Protein AF-A0A151IHL6-F1 (afdb_monomer_lite)

Radius of gyration: 42.58 Å; chains: 1; bounding box: 91×70×118 Å

pLDDT: mean 73.06, std 19.31, range [25.23, 97.69]

Structure (mmCIF, N/CA/C/O backbone):
data_AF-A0A151IHL6-F1
#
_entry.id   AF-A0A151IHL6-F1
#
loop_
_atom_site.group_PDB
_atom_site.id
_atom_site.type_symbol
_atom_site.label_atom_id
_atom_site.label_alt_id
_atom_site.label_comp_id
_atom_site.label_asym_id
_atom_site.label_entity_id
_atom_site.label_seq_id
_atom_site.pdbx_PDB_ins_code
_atom_site.Cartn_x
_atom_site.Cartn_y
_atom_site.Cartn_z
_atom_site.occupancy
_atom_site.B_iso_or_equiv
_atom_site.auth_seq_id
_atom_site.auth_comp_id
_atom_site.auth_asym_id
_atom_site.auth_atom_id
_atom_site.pdbx_PDB_model_num
ATOM 1 N N . MET A 1 1 ? 17.128 -21.036 -52.844 1.00 60.09 1 MET A N 1
ATOM 2 C CA . MET A 1 1 ? 17.662 -21.883 -51.748 1.00 60.09 1 MET A CA 1
ATOM 3 C C . MET A 1 1 ? 19.110 -21.522 -51.401 1.00 60.09 1 MET A C 1
ATOM 5 O O . MET A 1 1 ? 19.456 -21.526 -50.229 1.00 60.09 1 MET A O 1
ATOM 9 N N . GLU A 1 2 ? 19.923 -21.117 -52.384 1.00 76.62 2 GLU A N 1
ATOM 10 C CA . GLU A 1 2 ? 21.371 -20.882 -52.233 1.00 76.62 2 GLU A CA 1
ATOM 11 C C . GLU A 1 2 ? 21.785 -19.779 -51.252 1.00 76.62 2 GLU A C 1
ATOM 13 O O . GLU A 1 2 ? 22.758 -19.952 -50.525 1.00 76.62 2 GLU A O 1
ATOM 18 N N . MET A 1 3 ? 21.031 -18.678 -51.168 1.00 82.44 3 MET A N 1
ATOM 19 C CA . MET A 1 3 ? 21.337 -17.576 -50.242 1.00 82.44 3 MET A CA 1
ATOM 20 C C . MET A 1 3 ? 21.191 -17.964 -48.767 1.00 82.44 3 MET A C 1
ATOM 22 O O . MET A 1 3 ? 21.642 -17.219 -47.916 1.00 82.44 3 MET A O 1
ATOM 26 N N . LYS A 1 4 ? 20.550 -19.096 -48.439 1.00 82.75 4 LYS A N 1
ATOM 27 C CA . LYS A 1 4 ? 20.407 -19.585 -47.054 1.00 82.75 4 LYS A CA 1
ATOM 28 C C . LYS A 1 4 ? 21.454 -20.643 -46.684 1.00 82.75 4 LYS A C 1
ATOM 30 O O . LYS A 1 4 ? 21.459 -21.113 -45.549 1.00 82.75 4 LYS A O 1
ATOM 35 N N . LEU A 1 5 ? 22.317 -21.038 -47.623 1.00 82.94 5 LEU A N 1
ATOM 36 C CA . LEU A 1 5 ? 23.328 -22.067 -47.400 1.00 82.94 5 LEU A CA 1
ATOM 37 C C . LEU A 1 5 ? 24.620 -21.427 -46.891 1.00 82.94 5 LEU A C 1
ATOM 39 O O . LEU A 1 5 ? 25.242 -20.624 -47.585 1.00 82.94 5 LEU A O 1
ATOM 43 N N . ALA A 1 6 ? 25.024 -21.800 -45.676 1.00 83.56 6 ALA A N 1
ATOM 44 C CA . ALA A 1 6 ? 26.315 -21.407 -45.127 1.00 83.56 6 ALA A CA 1
ATOM 45 C C . ALA A 1 6 ? 27.448 -22.102 -45.893 1.00 83.56 6 ALA A C 1
ATOM 47 O O . ALA A 1 6 ? 27.374 -23.302 -46.171 1.00 83.56 6 ALA A O 1
ATOM 48 N N . SER A 1 7 ? 28.514 -21.364 -46.189 1.00 82.56 7 SER A N 1
ATOM 49 C CA . SER A 1 7 ? 29.700 -21.945 -46.814 1.00 82.56 7 SER A CA 1
ATOM 50 C C . SER A 1 7 ? 30.432 -22.917 -45.891 1.00 82.56 7 SER A C 1
ATOM 52 O O . SER A 1 7 ? 30.507 -22.723 -44.670 1.00 82.56 7 SER A O 1
ATOM 54 N N . LYS A 1 8 ? 31.038 -23.946 -46.492 1.00 82.94 8 LYS A N 1
ATOM 55 C CA . LYS A 1 8 ? 31.999 -24.825 -45.812 1.00 82.94 8 LYS A CA 1
ATOM 56 C C . LYS A 1 8 ? 33.380 -24.161 -45.661 1.00 82.94 8 LYS A C 1
ATOM 58 O O . LYS A 1 8 ? 34.105 -24.558 -44.749 1.00 82.94 8 LYS A O 1
ATOM 63 N N . ASN A 1 9 ? 33.681 -23.134 -46.469 1.00 85.75 9 ASN A N 1
ATOM 64 C CA . ASN A 1 9 ? 34.968 -22.431 -46.545 1.00 85.75 9 ASN A CA 1
ATOM 65 C C . ASN A 1 9 ? 34.790 -20.914 -46.280 1.00 85.75 9 ASN A C 1
ATOM 67 O O . ASN A 1 9 ? 34.646 -20.141 -47.223 1.00 85.75 9 ASN A O 1
ATOM 71 N N . PRO A 1 10 ? 34.746 -20.461 -45.012 1.00 86.25 10 PRO A N 1
ATOM 72 C CA . PRO A 1 10 ? 34.656 -19.035 -44.675 1.00 86.25 10 PRO A CA 1
ATOM 73 C C . PRO A 1 10 ? 35.998 -18.292 -44.888 1.00 86.25 10 PRO A C 1
ATOM 75 O O . PRO A 1 10 ? 37.048 -18.918 -44.736 1.00 86.25 10 PRO A O 1
ATOM 78 N N . PRO A 1 11 ? 35.997 -16.962 -45.124 1.00 87.62 11 PRO A N 1
ATOM 79 C CA . PRO A 1 11 ? 34.830 -16.095 -45.275 1.00 87.62 11 PRO A CA 1
ATOM 80 C C . PRO A 1 11 ? 34.269 -16.124 -46.706 1.00 87.62 11 PRO A C 1
ATOM 82 O O . PRO A 1 11 ? 34.998 -15.922 -47.670 1.00 87.62 11 PRO A O 1
ATOM 85 N N . GLU A 1 12 ? 32.955 -16.304 -46.849 1.00 89.56 12 GLU A N 1
ATOM 86 C CA . GLU A 1 12 ? 32.278 -16.229 -48.155 1.00 89.56 12 GLU A CA 1
ATOM 87 C C . GLU A 1 12 ? 31.124 -15.228 -48.100 1.00 89.56 12 GLU A C 1
ATOM 89 O O . GLU A 1 12 ? 30.359 -15.205 -47.133 1.00 89.56 12 GLU A O 1
ATOM 94 N N . THR A 1 13 ? 30.978 -14.414 -49.147 1.00 90.75 13 THR A N 1
ATOM 95 C CA . THR A 1 13 ? 29.897 -13.433 -49.267 1.00 90.75 13 THR A CA 1
ATOM 96 C C . THR A 1 13 ? 29.181 -13.585 -50.602 1.00 90.75 13 THR A C 1
ATOM 98 O O . THR A 1 13 ? 29.817 -13.592 -51.650 1.00 90.75 13 THR A O 1
ATOM 101 N N . LYS A 1 14 ? 27.850 -13.653 -50.564 1.00 91.06 14 LYS A N 1
ATOM 102 C CA . LYS A 1 14 ? 26.967 -13.674 -51.732 1.00 91.06 14 LYS A CA 1
ATOM 103 C C . LYS A 1 14 ? 26.026 -12.481 -51.682 1.00 91.06 14 LYS A C 1
ATOM 105 O O . LYS A 1 14 ? 25.523 -12.129 -50.612 1.00 91.06 14 LYS A O 1
ATOM 110 N N . PHE A 1 15 ? 25.760 -11.899 -52.843 1.00 91.12 15 PHE A N 1
ATOM 111 C CA . PHE A 1 15 ? 24.832 -10.787 -52.998 1.00 91.12 15 PHE A CA 1
ATOM 112 C C . PHE A 1 15 ? 23.729 -11.173 -53.978 1.00 91.12 15 PHE A C 1
ATOM 114 O O . PHE A 1 15 ? 23.997 -11.745 -55.032 1.00 91.12 15 PHE A O 1
ATOM 121 N N . CYS A 1 16 ? 22.495 -10.823 -53.642 1.00 90.50 16 CYS A N 1
ATOM 122 C CA . CYS A 1 16 ? 21.342 -10.925 -54.521 1.00 90.50 16 CYS A CA 1
ATOM 123 C C . CYS A 1 16 ? 20.681 -9.550 -54.576 1.00 90.50 16 CYS A C 1
ATOM 125 O O . CYS A 1 16 ? 20.311 -9.005 -53.538 1.00 90.50 16 CYS A O 1
ATOM 127 N N . HIS A 1 17 ? 20.539 -8.983 -55.770 1.00 88.12 17 HIS A N 1
ATOM 128 C CA . HIS A 1 17 ? 19.983 -7.645 -55.945 1.00 88.12 17 HIS A CA 1
ATOM 129 C C . HIS A 1 17 ? 18.649 -7.712 -56.678 1.00 88.12 17 HIS A C 1
ATOM 131 O O . HIS A 1 17 ? 18.480 -8.473 -57.628 1.00 88.12 17 HIS A O 1
ATOM 137 N N . THR A 1 18 ? 17.725 -6.878 -56.230 1.00 87.25 18 THR A N 1
ATOM 138 C CA . THR A 1 18 ? 16.523 -6.471 -56.959 1.00 87.25 18 THR A CA 1
ATOM 139 C C . THR A 1 18 ? 16.631 -4.971 -57.255 1.00 87.25 18 THR A C 1
ATOM 141 O O . THR A 1 18 ? 17.638 -4.360 -56.896 1.00 87.25 18 THR A O 1
ATOM 144 N N . LYS A 1 19 ? 15.622 -4.367 -57.900 1.00 84.25 19 LYS A N 1
ATOM 145 C CA . LYS A 1 19 ? 15.620 -2.919 -58.179 1.00 84.25 19 LYS A CA 1
ATOM 146 C C . LYS A 1 19 ? 15.728 -2.074 -56.901 1.00 84.25 19 LYS A C 1
ATOM 148 O O . LYS A 1 19 ? 16.471 -1.103 -56.898 1.00 84.25 19 LYS A O 1
ATOM 153 N N . ASP A 1 20 ? 15.074 -2.507 -55.821 1.00 90.00 20 ASP A N 1
ATOM 154 C CA . ASP A 1 20 ? 14.906 -1.694 -54.604 1.00 90.00 20 ASP A CA 1
ATOM 155 C C . ASP A 1 20 ? 15.578 -2.293 -53.358 1.00 90.00 20 ASP A C 1
ATOM 157 O O . ASP A 1 20 ? 15.714 -1.632 -52.330 1.00 90.00 20 ASP A O 1
ATOM 161 N N . ILE A 1 21 ? 15.988 -3.566 -53.406 1.00 92.50 21 ILE A N 1
ATOM 162 C CA . ILE A 1 21 ? 16.521 -4.291 -52.244 1.00 92.50 21 ILE A CA 1
ATOM 163 C C . ILE A 1 21 ? 17.772 -5.071 -52.630 1.00 92.50 21 ILE A C 1
ATOM 165 O O . ILE A 1 21 ? 17.778 -5.841 -53.593 1.00 92.50 21 ILE A O 1
ATOM 169 N N . THR A 1 22 ? 18.801 -4.947 -51.800 1.00 93.25 22 THR A N 1
ATOM 170 C CA . THR A 1 22 ? 19.984 -5.807 -51.806 1.00 93.25 22 THR A CA 1
ATOM 171 C C . THR A 1 22 ? 19.915 -6.786 -50.641 1.00 93.25 22 THR A C 1
ATOM 173 O O . THR A 1 22 ? 19.874 -6.380 -49.480 1.00 93.25 22 THR A O 1
ATOM 176 N N . LEU A 1 23 ? 19.937 -8.084 -50.938 1.00 93.00 23 LEU A N 1
ATOM 177 C CA . LEU A 1 23 ? 20.068 -9.156 -49.959 1.00 93.00 23 LEU A CA 1
ATOM 178 C C . LEU A 1 23 ? 21.517 -9.654 -49.923 1.00 93.00 23 LEU A C 1
ATOM 180 O O . LEU A 1 23 ? 22.056 -10.139 -50.917 1.00 93.00 23 LEU A O 1
ATOM 184 N N . LEU A 1 24 ? 22.122 -9.578 -48.747 1.00 93.56 24 LEU A N 1
ATOM 185 C CA . LEU A 1 24 ? 23.457 -10.061 -48.438 1.00 93.56 24 LEU A CA 1
ATOM 186 C C . LEU A 1 24 ? 23.382 -11.389 -47.685 1.00 93.56 24 LEU A C 1
ATOM 188 O O . LEU A 1 24 ? 22.659 -11.508 -46.697 1.00 93.56 24 LEU A O 1
ATOM 192 N N . SER A 1 25 ? 24.207 -12.346 -48.098 1.00 93.69 25 SER A N 1
ATOM 193 C CA . SER A 1 25 ? 24.496 -13.573 -47.361 1.00 93.69 25 SER A CA 1
ATOM 194 C C . SER A 1 25 ? 25.990 -13.664 -47.082 1.00 93.69 25 SER A C 1
ATOM 196 O O . SER A 1 25 ? 26.776 -13.896 -47.995 1.00 93.69 25 SER A O 1
ATOM 198 N N . HIS A 1 26 ? 26.388 -13.519 -45.822 1.00 92.88 26 HIS A N 1
ATOM 199 C CA . HIS A 1 26 ? 27.784 -13.584 -45.399 1.00 92.88 26 HIS A CA 1
ATOM 200 C C . HIS A 1 26 ? 28.014 -14.766 -44.454 1.00 92.88 26 HIS A C 1
ATOM 202 O O . HIS A 1 26 ? 27.300 -14.930 -43.467 1.00 92.88 26 HIS A O 1
ATOM 208 N N . THR A 1 27 ? 29.026 -15.585 -44.733 1.00 92.88 27 THR A N 1
ATOM 209 C CA . THR A 1 27 ? 29.442 -16.719 -43.900 1.00 92.88 27 THR A CA 1
ATOM 210 C C . THR A 1 27 ? 30.754 -16.368 -43.191 1.00 92.88 27 THR A C 1
ATOM 212 O O . THR A 1 27 ? 31.821 -16.619 -43.751 1.00 92.88 27 THR A O 1
ATOM 215 N N . PRO A 1 28 ? 30.721 -15.799 -41.969 1.00 89.56 28 PRO A N 1
ATOM 216 C CA . PRO A 1 28 ? 31.940 -15.436 -41.242 1.00 89.56 28 PRO A CA 1
ATOM 217 C C . PRO A 1 28 ? 32.650 -16.644 -40.613 1.00 89.56 28 PRO A C 1
ATOM 219 O O . PRO A 1 28 ? 33.848 -16.592 -40.353 1.00 89.56 28 PRO A O 1
ATOM 222 N N . LYS A 1 29 ? 31.916 -17.725 -40.310 1.00 91.00 29 LYS A N 1
ATOM 223 C CA . LYS A 1 29 ? 32.432 -18.959 -39.694 1.00 91.00 29 LYS A CA 1
ATOM 224 C C . LYS A 1 29 ? 31.766 -20.172 -40.336 1.00 91.00 29 LYS A C 1
ATOM 226 O O . LYS A 1 29 ? 30.636 -20.074 -40.811 1.00 91.00 29 LYS A O 1
ATOM 231 N N . LYS A 1 30 ? 32.434 -21.328 -40.289 1.00 90.19 30 LYS A N 1
ATOM 232 C CA . LYS A 1 30 ? 31.911 -22.591 -40.829 1.00 90.19 30 LYS A CA 1
ATOM 233 C C . LYS A 1 30 ? 30.516 -22.867 -40.257 1.00 90.19 30 LYS A C 1
ATOM 235 O O . LYS A 1 30 ? 30.319 -22.785 -39.044 1.00 90.19 30 LYS A O 1
ATOM 240 N N . ASN A 1 31 ? 29.554 -23.168 -41.129 1.00 86.44 31 ASN A N 1
ATOM 241 C CA . ASN A 1 31 ? 28.151 -23.436 -40.780 1.00 86.44 31 ASN A CA 1
ATOM 242 C C . ASN A 1 31 ? 27.407 -22.277 -40.070 1.00 86.44 31 ASN A C 1
ATOM 244 O O . ASN A 1 31 ? 26.373 -22.508 -39.441 1.00 86.44 31 ASN A O 1
ATOM 248 N N . LYS A 1 32 ? 27.899 -21.031 -40.140 1.00 91.12 32 LYS A N 1
ATOM 249 C CA . LYS A 1 32 ? 27.210 -19.840 -39.613 1.00 91.12 32 LYS A CA 1
ATOM 250 C C . LYS A 1 32 ? 27.001 -18.826 -40.724 1.00 91.12 32 LYS A C 1
ATOM 252 O O . LYS A 1 32 ? 27.960 -18.398 -41.350 1.00 91.12 32 LYS A O 1
ATOM 257 N N . ILE A 1 33 ? 25.755 -18.413 -40.916 1.00 92.69 33 ILE A N 1
ATOM 258 C CA . ILE A 1 33 ? 25.351 -17.458 -41.946 1.00 92.69 33 ILE A CA 1
ATOM 259 C C . ILE A 1 33 ? 24.739 -16.215 -41.305 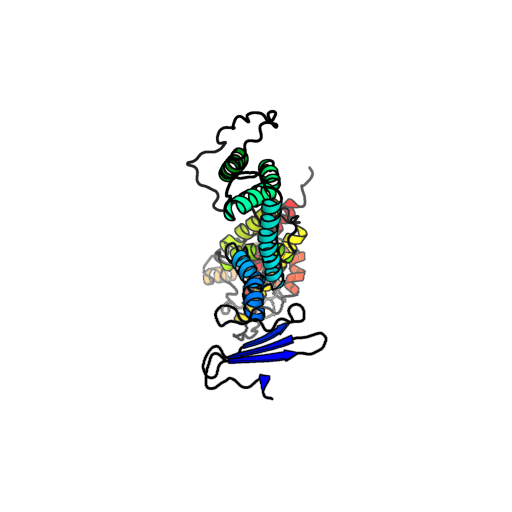1.00 92.69 33 ILE A C 1
ATOM 261 O O . ILE A 1 33 ? 24.013 -16.305 -40.315 1.00 92.69 33 ILE A O 1
ATOM 265 N N . VAL A 1 34 ? 25.044 -15.057 -41.876 1.00 92.88 34 VAL A N 1
ATOM 266 C CA . VAL A 1 34 ? 24.459 -13.762 -41.549 1.00 92.88 34 VAL A CA 1
ATOM 267 C C . VAL A 1 34 ? 23.728 -13.279 -42.791 1.00 92.88 34 VAL A C 1
ATOM 269 O O . VAL A 1 34 ? 24.342 -13.087 -43.841 1.00 92.88 34 VAL A O 1
ATOM 272 N N . LEU A 1 35 ? 22.416 -13.103 -42.664 1.00 93.88 35 LEU A N 1
ATOM 273 C CA . LEU A 1 35 ? 21.562 -12.575 -43.720 1.00 93.88 35 LEU A CA 1
ATOM 274 C C . LEU A 1 35 ? 21.181 -11.142 -43.375 1.00 93.88 35 LEU A C 1
ATOM 276 O O . LEU A 1 35 ? 20.644 -10.898 -42.296 1.00 93.88 35 LEU A O 1
ATOM 280 N N . VAL A 1 36 ? 21.454 -10.207 -44.282 1.00 93.56 36 VAL A N 1
ATOM 281 C CA . VAL A 1 36 ? 21.099 -8.793 -44.112 1.00 93.56 36 VAL A CA 1
ATOM 282 C C . VAL A 1 36 ? 20.433 -8.305 -45.386 1.00 93.56 36 VAL A C 1
ATOM 284 O O . VAL A 1 36 ? 20.985 -8.465 -46.469 1.00 93.56 36 VAL A O 1
ATOM 287 N N . ALA A 1 37 ? 19.253 -7.710 -45.264 1.00 93.31 37 ALA A N 1
ATOM 288 C CA . ALA A 1 37 ? 18.604 -7.008 -46.361 1.00 93.31 37 ALA A CA 1
ATOM 289 C C . ALA A 1 37 ? 18.795 -5.500 -46.178 1.00 93.31 37 ALA A C 1
ATOM 291 O O . ALA A 1 37 ? 18.722 -4.994 -45.059 1.00 93.31 37 ALA A O 1
ATOM 292 N N . SER A 1 38 ? 19.046 -4.794 -47.274 1.00 92.69 38 SER A N 1
ATOM 293 C CA . SER A 1 38 ? 19.279 -3.355 -47.293 1.00 92.69 38 SER A CA 1
ATOM 294 C C . SER A 1 38 ? 18.545 -2.728 -48.472 1.00 92.69 38 SER A C 1
ATOM 296 O O . SER A 1 38 ? 18.740 -3.140 -49.615 1.00 92.69 38 SER A O 1
ATOM 298 N N . THR A 1 39 ? 17.712 -1.732 -48.185 1.00 92.94 39 THR A N 1
ATOM 299 C CA . THR A 1 39 ? 17.064 -0.841 -49.165 1.00 92.94 39 THR A CA 1
ATOM 300 C C . THR A 1 39 ? 17.832 0.466 -49.369 1.00 92.94 39 THR A C 1
ATOM 302 O O . THR A 1 39 ? 17.496 1.239 -50.252 1.00 92.94 39 THR A O 1
ATOM 305 N N . TYR A 1 40 ? 18.828 0.745 -48.521 1.00 88.62 40 TYR A N 1
ATOM 306 C CA . TYR A 1 40 ? 19.583 2.003 -48.522 1.00 88.62 40 TYR A CA 1
ATOM 307 C C . TYR A 1 40 ? 20.945 1.853 -49.212 1.00 88.62 40 TYR A C 1
ATOM 309 O O . TYR A 1 40 ? 21.341 2.662 -50.042 1.00 88.62 40 TYR A O 1
ATOM 317 N N . LEU A 1 41 ? 21.667 0.781 -48.878 1.00 89.06 41 LEU A N 1
ATOM 318 C CA . LEU A 1 41 ? 22.971 0.457 -49.455 1.00 89.06 41 LEU A CA 1
ATOM 319 C C . LEU A 1 41 ? 22.838 -0.654 -50.497 1.00 89.06 41 LEU A C 1
ATOM 321 O O . LEU A 1 41 ? 22.439 -1.770 -50.152 1.00 89.06 41 LEU A O 1
ATOM 325 N N . HIS A 1 42 ? 23.253 -0.363 -51.734 1.00 88.06 42 HIS A N 1
ATOM 326 C CA . HIS A 1 42 ? 23.309 -1.320 -52.851 1.00 88.06 42 HIS A CA 1
ATOM 327 C C . HIS A 1 42 ? 24.733 -1.732 -53.262 1.00 88.06 42 HIS A C 1
ATOM 329 O O . HIS A 1 42 ? 24.914 -2.467 -54.231 1.00 88.06 42 HIS A O 1
ATOM 335 N N . THR A 1 43 ? 25.744 -1.291 -52.510 1.00 84.75 43 THR A N 1
ATOM 336 C CA . THR A 1 43 ? 27.160 -1.599 -52.760 1.00 84.75 43 THR A CA 1
ATOM 337 C C . THR A 1 43 ? 27.495 -3.083 -52.533 1.00 84.75 43 THR A C 1
ATOM 339 O O . THR A 1 43 ? 26.946 -3.733 -51.638 1.00 84.75 43 THR A O 1
ATOM 342 N N . ARG A 1 44 ? 28.424 -3.611 -53.344 1.00 85.25 44 ARG A N 1
ATOM 343 C CA . ARG A 1 44 ? 29.047 -4.943 -53.185 1.00 85.25 44 ARG A CA 1
ATOM 344 C C . ARG A 1 44 ? 30.428 -4.883 -52.527 1.00 85.25 44 ARG A C 1
ATOM 346 O O . ARG A 1 44 ? 31.113 -5.899 -52.450 1.00 85.25 44 ARG A O 1
ATOM 353 N N . GLU A 1 45 ? 30.850 -3.707 -52.083 1.00 88.94 45 GLU A N 1
ATOM 354 C CA . GLU A 1 45 ? 32.177 -3.496 -51.514 1.00 88.94 45 GLU A CA 1
ATOM 355 C C . GLU A 1 45 ? 32.356 -4.236 -50.187 1.00 88.94 45 GLU A C 1
ATOM 357 O O . GLU A 1 45 ? 31.453 -4.326 -49.341 1.00 88.94 45 GLU A O 1
ATOM 362 N N . ILE A 1 46 ? 33.566 -4.757 -50.014 1.00 87.50 46 ILE A N 1
ATOM 363 C CA . ILE A 1 46 ? 34.010 -5.481 -48.832 1.00 87.50 46 ILE A CA 1
ATOM 364 C C . ILE A 1 46 ? 35.246 -4.752 -48.315 1.00 87.50 46 ILE A C 1
ATOM 366 O O . ILE A 1 46 ? 36.253 -4.681 -49.013 1.00 87.50 46 ILE A O 1
ATOM 370 N N . THR A 1 47 ? 35.165 -4.249 -47.086 1.00 87.88 47 THR A N 1
ATOM 371 C CA . THR A 1 47 ? 36.266 -3.572 -46.391 1.00 87.88 47 THR A CA 1
ATOM 372 C C . THR A 1 47 ? 36.719 -4.464 -45.239 1.00 87.88 47 THR A C 1
ATOM 374 O O . THR A 1 47 ? 35.886 -4.970 -44.484 1.00 87.88 47 THR A O 1
ATOM 377 N N . ASP A 1 48 ? 38.022 -4.722 -45.123 1.00 83.56 48 ASP A N 1
ATOM 378 C CA . ASP A 1 48 ? 38.615 -5.575 -44.077 1.00 83.56 48 ASP A CA 1
ATOM 379 C C . ASP A 1 48 ? 37.949 -6.960 -43.938 1.00 83.56 48 ASP A C 1
ATOM 381 O O . ASP A 1 48 ? 37.685 -7.463 -42.842 1.00 83.56 48 ASP A O 1
ATOM 385 N N . GLY A 1 49 ? 37.606 -7.579 -45.074 1.00 83.38 49 GLY A N 1
ATOM 386 C CA . GLY A 1 49 ? 36.961 -8.896 -45.113 1.00 83.38 49 GLY A CA 1
ATOM 387 C C . GLY A 1 49 ? 35.496 -8.911 -44.649 1.00 83.38 49 GLY A C 1
ATOM 388 O O . GLY A 1 49 ? 34.906 -9.989 -44.537 1.00 83.38 49 GLY A O 1
ATOM 389 N N . LYS A 1 50 ? 34.883 -7.742 -44.404 1.00 89.31 50 LYS A N 1
ATOM 390 C CA . LYS A 1 50 ? 33.463 -7.595 -44.056 1.00 89.31 50 LYS A CA 1
ATOM 391 C C . LYS A 1 50 ? 32.718 -6.744 -45.092 1.00 89.31 50 LYS A C 1
ATOM 393 O O . LYS A 1 50 ? 33.183 -5.673 -45.465 1.00 89.31 50 LYS A O 1
ATOM 398 N N . PRO A 1 51 ? 31.527 -7.171 -45.537 1.00 92.88 51 PRO A N 1
ATOM 399 C CA . PRO A 1 51 ? 30.701 -6.368 -46.437 1.00 92.88 51 PRO A CA 1
ATOM 400 C C . PRO A 1 51 ? 30.311 -5.020 -45.820 1.00 92.88 51 PRO A C 1
ATOM 402 O O . PRO A 1 51 ? 29.881 -4.979 -44.662 1.00 92.88 51 PRO A O 1
ATOM 405 N N . ASN A 1 52 ? 30.358 -3.940 -46.606 1.00 92.50 52 ASN A N 1
ATOM 406 C CA . ASN A 1 52 ? 30.004 -2.587 -46.148 1.00 92.50 52 ASN A CA 1
ATOM 407 C C . ASN A 1 52 ? 28.576 -2.512 -45.579 1.00 92.50 52 ASN A C 1
ATOM 409 O O . ASN A 1 52 ? 28.331 -1.832 -44.585 1.00 92.50 52 ASN A O 1
ATOM 413 N N . ILE A 1 53 ? 27.646 -3.301 -46.127 1.00 93.06 53 ILE A N 1
ATOM 414 C CA . ILE A 1 53 ? 26.276 -3.440 -45.605 1.00 93.06 53 ILE A CA 1
ATOM 415 C C . ILE A 1 53 ? 26.268 -3.964 -44.153 1.00 93.06 53 ILE A C 1
ATOM 417 O O . ILE A 1 53 ? 25.503 -3.474 -43.322 1.00 93.06 53 ILE A O 1
ATOM 421 N N . ILE A 1 54 ? 27.137 -4.926 -43.810 1.00 92.88 54 ILE A N 1
ATOM 422 C CA . ILE A 1 54 ? 27.272 -5.434 -42.432 1.00 92.88 54 ILE A CA 1
ATOM 423 C C . ILE A 1 54 ? 27.932 -4.397 -41.527 1.00 92.88 54 ILE A C 1
ATOM 425 O O . ILE A 1 54 ? 27.530 -4.270 -40.371 1.00 92.88 54 ILE A O 1
ATOM 429 N N . LEU A 1 55 ? 28.928 -3.659 -42.022 1.00 92.44 55 LEU A N 1
ATOM 430 C CA . LEU A 1 55 ? 29.566 -2.585 -41.255 1.00 92.44 55 LEU A CA 1
ATOM 431 C C . LEU A 1 55 ? 28.549 -1.496 -40.891 1.00 92.44 55 LEU A C 1
ATOM 433 O O . LEU A 1 55 ? 28.425 -1.147 -39.718 1.00 92.44 55 LEU A O 1
ATOM 437 N N . HIS A 1 56 ? 27.742 -1.060 -41.859 1.00 92.38 56 HIS A N 1
ATOM 438 C CA . HIS A 1 56 ? 26.662 -0.101 -41.641 1.00 92.38 56 HIS A CA 1
ATOM 439 C C . HIS A 1 56 ? 25.599 -0.618 -40.657 1.00 92.38 56 HIS A C 1
ATOM 441 O O . HIS A 1 56 ? 25.204 0.092 -39.730 1.00 92.38 56 HIS A O 1
ATOM 447 N N . TYR A 1 57 ? 25.162 -1.875 -40.804 1.00 92.56 57 TYR A N 1
ATOM 448 C CA . TYR A 1 57 ? 24.237 -2.499 -39.853 1.00 92.56 57 TYR A CA 1
ATOM 449 C C . TYR A 1 57 ? 24.821 -2.531 -38.435 1.00 92.56 57 TYR A C 1
ATOM 451 O O . TYR A 1 57 ? 24.155 -2.159 -37.473 1.00 92.56 57 TYR A O 1
ATOM 459 N N . ASN A 1 58 ? 26.086 -2.924 -38.284 1.00 91.56 58 ASN A N 1
ATOM 460 C CA . ASN A 1 58 ? 26.738 -2.978 -36.978 1.00 91.56 58 ASN A CA 1
ATOM 461 C C . ASN A 1 58 ? 26.895 -1.600 -36.328 1.00 91.56 58 ASN A C 1
ATOM 463 O O . ASN A 1 58 ? 26.768 -1.513 -35.107 1.00 91.56 58 ASN A O 1
ATOM 467 N N . ALA A 1 59 ? 27.129 -0.553 -37.121 1.00 91.19 59 ALA A N 1
ATOM 468 C CA . ALA A 1 59 ? 27.221 0.821 -36.636 1.00 91.19 59 ALA A CA 1
ATOM 469 C C . ALA A 1 59 ? 25.878 1.361 -36.107 1.00 91.19 59 ALA A C 1
ATOM 471 O O . ALA A 1 59 ? 25.864 2.184 -35.197 1.00 91.19 59 ALA A O 1
ATOM 472 N N . THR A 1 60 ? 24.748 0.886 -36.641 1.00 90.44 60 THR A N 1
ATOM 473 C CA . THR A 1 60 ? 23.411 1.444 -36.356 1.00 90.44 60 THR A CA 1
ATOM 474 C C . THR A 1 60 ? 22.551 0.575 -35.434 1.00 90.44 60 THR A C 1
ATOM 476 O O . THR A 1 60 ? 21.749 1.105 -34.665 1.00 90.44 60 THR A O 1
ATOM 479 N N . LYS A 1 61 ? 22.744 -0.752 -35.422 1.00 90.00 61 LYS A N 1
ATOM 480 C CA . LYS A 1 61 ? 21.927 -1.702 -34.636 1.00 90.00 61 LYS A CA 1
ATOM 481 C C . LYS A 1 61 ? 21.975 -1.491 -33.119 1.00 90.00 61 LYS A C 1
ATOM 483 O O . LYS A 1 61 ? 21.104 -1.976 -32.410 1.00 90.00 61 LYS A O 1
ATOM 488 N N . GLY A 1 62 ? 23.011 -0.820 -32.613 1.00 91.44 62 GLY A N 1
ATOM 489 C CA . GLY A 1 62 ? 23.236 -0.656 -31.175 1.00 91.44 62 GLY A CA 1
ATOM 490 C C . GLY A 1 62 ? 22.293 0.338 -30.495 1.00 91.44 62 GLY A C 1
ATOM 491 O O . GLY A 1 62 ? 22.171 0.295 -29.277 1.00 91.44 62 GLY A O 1
ATOM 492 N N . GLY A 1 63 ? 21.609 1.212 -31.245 1.00 91.38 63 GLY A N 1
ATOM 493 C CA . GLY A 1 63 ? 20.854 2.330 -30.667 1.00 91.38 63 GLY A CA 1
ATOM 494 C C . GLY A 1 63 ? 19.797 1.909 -29.639 1.00 91.38 63 GLY A C 1
ATOM 495 O O . GLY A 1 63 ? 19.758 2.454 -28.535 1.00 91.38 63 GLY A O 1
ATOM 496 N N . THR A 1 64 ? 18.976 0.907 -29.962 1.00 90.00 64 THR A N 1
ATOM 497 C CA . THR A 1 64 ? 17.924 0.403 -29.062 1.00 90.00 64 THR A CA 1
ATOM 498 C C . THR A 1 64 ? 18.496 -0.315 -27.844 1.00 90.00 64 THR A C 1
ATOM 500 O O . THR A 1 64 ? 18.006 -0.118 -26.733 1.00 90.00 64 THR A O 1
ATOM 503 N N . ASP A 1 65 ? 19.559 -1.100 -28.031 1.00 92.62 65 ASP A N 1
ATOM 504 C CA . ASP A 1 65 ? 20.214 -1.842 -26.950 1.00 92.62 65 ASP A CA 1
ATOM 505 C C . ASP A 1 65 ? 20.900 -0.884 -25.971 1.00 92.62 65 ASP A C 1
ATOM 507 O O . ASP A 1 65 ? 20.734 -1.003 -24.757 1.00 92.62 65 ASP A O 1
ATOM 511 N N . THR A 1 66 ? 21.618 0.118 -26.488 1.00 92.75 66 THR A N 1
ATOM 512 C CA . THR A 1 66 ? 22.243 1.171 -25.680 1.00 92.75 66 THR A CA 1
ATOM 513 C C . THR A 1 66 ? 21.189 1.980 -24.931 1.00 92.75 66 THR A C 1
ATOM 515 O O . THR A 1 66 ? 21.344 2.228 -23.736 1.00 92.75 66 THR A O 1
ATOM 518 N N . PHE A 1 67 ? 20.086 2.352 -25.584 1.00 93.06 67 PHE A N 1
ATOM 519 C CA . PHE A 1 67 ? 18.982 3.044 -24.920 1.00 93.06 67 PHE A CA 1
ATOM 520 C C . PHE A 1 67 ? 18.369 2.199 -23.790 1.00 93.06 67 PHE A C 1
ATOM 522 O O . PHE A 1 67 ? 18.139 2.706 -22.688 1.00 93.06 67 PHE A O 1
ATOM 529 N N . GLY A 1 68 ? 18.179 0.896 -24.019 1.00 92.94 68 GLY A N 1
ATOM 530 C CA . GLY A 1 68 ? 17.733 -0.051 -22.997 1.00 92.94 68 GLY A CA 1
ATOM 531 C C . GLY A 1 68 ? 18.703 -0.152 -21.815 1.00 92.94 68 GLY A C 1
ATOM 532 O O . GLY A 1 68 ? 18.278 -0.086 -20.661 1.00 92.94 68 GLY A O 1
ATOM 533 N N . GLN A 1 69 ? 20.011 -0.233 -22.080 1.00 93.44 69 GLN A N 1
ATOM 534 C CA . GLN A 1 69 ? 21.048 -0.233 -21.039 1.00 93.44 69 GLN A CA 1
ATOM 535 C C . GLN A 1 69 ? 21.011 1.047 -20.193 1.00 93.44 69 GLN A C 1
ATOM 537 O O . GLN A 1 69 ? 21.083 0.974 -18.965 1.00 93.44 69 GLN A O 1
ATOM 542 N N . LEU A 1 70 ? 20.837 2.213 -20.825 1.00 91.56 70 LEU A N 1
ATOM 543 C CA . LEU A 1 70 ? 20.719 3.495 -20.126 1.00 91.56 70 LEU A CA 1
ATOM 544 C C . LEU A 1 70 ? 19.477 3.555 -19.227 1.00 91.56 70 LEU A C 1
ATOM 546 O O . LEU A 1 70 ? 19.575 4.031 -18.096 1.00 91.56 70 LEU A O 1
ATOM 550 N N . CYS A 1 71 ? 18.337 3.032 -19.691 1.00 93.06 71 CYS A N 1
ATOM 551 C CA . CYS A 1 71 ? 17.120 2.930 -18.880 1.00 93.06 71 CYS A CA 1
ATOM 552 C C . CYS A 1 71 ? 17.326 2.019 -17.659 1.00 93.06 71 CYS A C 1
ATOM 554 O O . CYS A 1 71 ? 16.852 2.319 -16.564 1.00 93.06 71 CYS A O 1
ATOM 556 N N . HIS A 1 72 ? 18.053 0.911 -17.823 1.00 92.06 72 HIS A N 1
ATOM 557 C CA . HIS A 1 72 ? 18.310 -0.033 -16.736 1.00 92.06 72 HIS A CA 1
ATOM 558 C C . HIS A 1 72 ? 19.303 0.483 -15.691 1.00 92.06 72 HIS A C 1
ATOM 560 O O . HIS A 1 72 ? 19.130 0.178 -14.510 1.00 92.06 72 HIS A O 1
ATOM 566 N N . ALA A 1 73 ? 20.292 1.289 -16.087 1.00 91.00 73 ALA A N 1
ATOM 567 C CA . ALA A 1 73 ? 21.321 1.809 -15.184 1.00 91.00 73 ALA A CA 1
ATOM 568 C C . ALA A 1 73 ? 20.755 2.641 -14.016 1.00 91.00 73 ALA A C 1
ATOM 570 O O . ALA A 1 73 ? 21.288 2.586 -12.909 1.00 91.00 73 ALA A O 1
ATOM 571 N N . TYR A 1 74 ? 19.664 3.380 -14.244 1.00 88.94 74 TYR A N 1
ATOM 572 C CA . TYR A 1 74 ? 19.023 4.237 -13.237 1.00 88.94 74 TYR A CA 1
ATOM 573 C C . TYR A 1 74 ? 17.514 3.983 -13.126 1.00 88.94 74 TYR A C 1
ATOM 575 O O . TYR A 1 74 ? 16.736 4.917 -12.940 1.00 88.94 74 TYR A O 1
ATOM 583 N N . SER A 1 75 ? 17.091 2.719 -13.237 1.00 93.88 75 SER A N 1
ATOM 584 C CA . SER A 1 75 ? 15.665 2.391 -13.288 1.00 93.88 75 SER A CA 1
ATOM 585 C C . SER A 1 75 ? 14.910 2.736 -11.994 1.00 93.88 75 SER A C 1
ATOM 587 O O . SER A 1 75 ? 15.302 2.370 -10.878 1.00 93.88 75 SER A O 1
ATOM 589 N N . VAL A 1 76 ? 13.750 3.378 -12.141 1.00 93.50 76 VAL A N 1
ATOM 590 C CA . VAL A 1 76 ? 12.807 3.656 -11.044 1.00 93.50 76 VAL A CA 1
ATOM 591 C C . VAL A 1 76 ? 11.828 2.508 -10.803 1.00 93.50 76 VAL A C 1
ATOM 593 O O . VAL A 1 76 ? 10.974 2.594 -9.917 1.00 93.50 76 VAL A O 1
ATOM 596 N N . ALA A 1 77 ? 11.948 1.411 -11.553 1.00 95.12 77 ALA A N 1
ATOM 597 C CA . ALA A 1 77 ? 11.077 0.256 -11.425 1.00 95.12 77 ALA A CA 1
ATOM 598 C C . ALA A 1 77 ? 11.081 -0.323 -10.003 1.00 95.12 77 ALA A C 1
ATOM 600 O O . ALA A 1 77 ? 12.112 -0.427 -9.333 1.00 95.12 77 ALA A O 1
ATOM 601 N N . ARG A 1 78 ? 9.897 -0.721 -9.531 1.00 95.00 78 ARG A N 1
ATOM 602 C CA . ARG A 1 78 ? 9.699 -1.395 -8.242 1.00 95.00 78 ARG A CA 1
ATOM 603 C C . ARG A 1 78 ? 8.840 -2.637 -8.432 1.00 95.00 78 ARG A C 1
ATOM 605 O O . ARG A 1 78 ? 8.001 -2.685 -9.333 1.00 95.00 78 ARG A O 1
ATOM 612 N N . ARG A 1 79 ? 9.021 -3.626 -7.551 1.00 95.06 79 ARG A N 1
ATOM 613 C CA . ARG A 1 79 ? 8.162 -4.816 -7.507 1.00 95.06 79 ARG A CA 1
ATOM 614 C C . ARG A 1 79 ? 6.709 -4.382 -7.299 1.00 95.06 79 ARG A C 1
ATOM 616 O O . ARG A 1 79 ? 6.405 -3.630 -6.377 1.00 95.06 79 ARG A O 1
ATOM 623 N N . THR A 1 80 ? 5.819 -4.847 -8.168 1.00 93.94 80 THR A N 1
ATOM 624 C CA . THR A 1 80 ? 4.402 -4.469 -8.180 1.00 93.94 80 THR A CA 1
ATOM 625 C C . THR A 1 80 ? 3.556 -5.635 -8.677 1.00 93.94 80 THR A C 1
ATOM 627 O O . THR A 1 80 ? 3.959 -6.336 -9.599 1.00 93.94 80 THR A O 1
ATOM 630 N N . ASN A 1 81 ? 2.362 -5.805 -8.105 1.00 95.19 81 ASN A N 1
ATOM 631 C CA . ASN A 1 81 ? 1.359 -6.768 -8.584 1.00 95.19 81 ASN A CA 1
ATOM 632 C C . ASN A 1 81 ? 0.387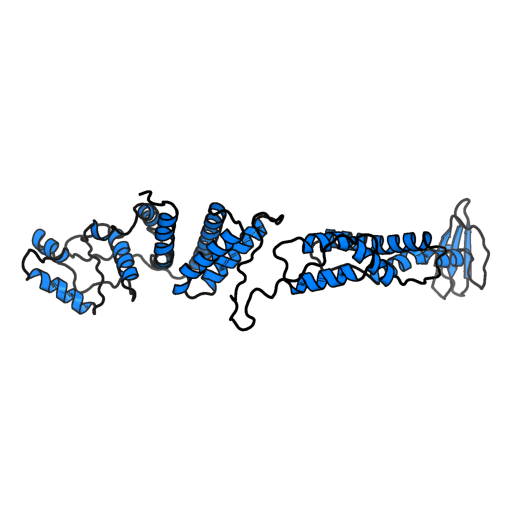 -6.139 -9.601 1.00 95.19 81 ASN A C 1
ATOM 634 O O . ASN A 1 81 ? -0.595 -6.756 -9.995 1.00 95.19 81 ASN A O 1
ATOM 638 N N . LYS A 1 82 ? 0.620 -4.881 -9.992 1.00 95.31 82 LYS A N 1
ATOM 639 C CA . LYS A 1 82 ? -0.212 -4.128 -10.938 1.00 95.31 82 LYS A CA 1
ATOM 640 C C . LYS A 1 82 ? 0.593 -3.869 -12.208 1.00 95.31 82 LYS A C 1
ATOM 642 O O . LYS A 1 82 ? 1.484 -3.020 -12.178 1.00 95.31 82 LYS A O 1
ATOM 647 N N . TRP A 1 83 ? 0.274 -4.554 -13.308 1.00 96.19 83 TRP A N 1
ATOM 648 C CA . TRP A 1 83 ? 0.982 -4.397 -14.588 1.00 96.19 83 TRP A CA 1
ATOM 649 C C . TRP A 1 83 ? 1.013 -2.951 -15.131 1.00 96.19 83 TRP A C 1
ATOM 651 O O . TRP A 1 83 ? 2.064 -2.574 -15.651 1.00 96.19 83 TRP A O 1
ATOM 661 N N . PRO A 1 84 ? -0.007 -2.077 -14.934 1.00 97.69 84 PRO A N 1
ATOM 662 C CA . PRO A 1 84 ? 0.078 -0.699 -15.427 1.00 97.69 84 PRO A CA 1
ATOM 663 C C . PRO A 1 84 ? 1.208 0.091 -14.760 1.00 97.69 84 PRO A C 1
ATOM 665 O O . PRO A 1 84 ? 1.846 0.927 -15.391 1.00 97.69 84 PRO A O 1
ATOM 668 N N . MET A 1 85 ? 1.529 -0.225 -13.498 1.00 96.62 85 MET A N 1
ATOM 669 C CA . MET A 1 85 ? 2.667 0.391 -12.812 1.00 96.62 85 MET A CA 1
ATOM 670 C C . MET A 1 85 ? 3.996 0.028 -13.478 1.00 96.62 85 MET A C 1
ATOM 672 O O . MET A 1 85 ? 4.914 0.841 -13.463 1.00 96.62 85 MET A O 1
ATOM 676 N N . ARG A 1 86 ? 4.120 -1.168 -14.078 1.00 95.25 86 ARG A N 1
ATOM 677 C CA . ARG A 1 86 ? 5.344 -1.554 -14.792 1.00 95.25 86 ARG A CA 1
ATOM 678 C C . ARG A 1 86 ? 5.554 -0.690 -16.031 1.00 95.25 86 ARG A C 1
ATOM 680 O O . ARG A 1 86 ? 6.683 -0.262 -16.259 1.00 95.25 86 ARG A O 1
ATOM 687 N N . ILE A 1 87 ? 4.481 -0.415 -16.773 1.00 96.38 87 ILE A N 1
ATOM 688 C CA . ILE A 1 87 ? 4.514 0.490 -17.928 1.00 96.38 87 ILE A CA 1
ATOM 689 C C . ILE A 1 87 ? 4.859 1.903 -17.475 1.00 96.38 87 ILE A C 1
ATOM 691 O O . ILE A 1 87 ? 5.784 2.495 -18.017 1.00 96.38 87 ILE A O 1
ATOM 695 N N . PHE A 1 88 ? 4.192 2.404 -16.433 1.00 97.25 88 PHE A 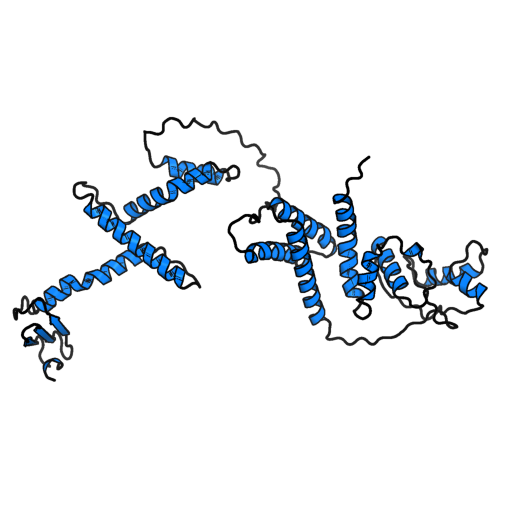N 1
ATOM 696 C CA . PHE A 1 88 ? 4.466 3.733 -15.890 1.00 97.25 88 PHE A CA 1
ATOM 697 C C . PHE A 1 88 ? 5.938 3.913 -15.488 1.00 97.25 88 PHE A C 1
ATOM 699 O O . PHE A 1 88 ? 6.560 4.902 -15.859 1.00 97.25 88 PHE A O 1
ATOM 706 N N . PHE A 1 89 ? 6.535 2.937 -14.794 1.00 96.88 89 PHE A N 1
ATOM 707 C CA . PHE A 1 89 ? 7.966 2.987 -14.478 1.00 96.88 89 PHE A CA 1
ATOM 708 C C . PHE A 1 89 ? 8.846 2.972 -15.733 1.00 96.88 89 PHE A C 1
ATOM 710 O O . PHE A 1 89 ? 9.823 3.708 -15.786 1.00 96.88 89 PHE A O 1
ATOM 717 N N . GLY A 1 90 ? 8.481 2.188 -16.752 1.00 96.31 90 GLY A N 1
ATOM 718 C CA . GLY A 1 90 ? 9.178 2.203 -18.039 1.00 96.31 90 GLY A CA 1
ATOM 719 C C . GLY A 1 90 ? 9.123 3.570 -18.723 1.00 96.31 90 GLY A C 1
ATOM 720 O O . GLY A 1 90 ? 10.138 4.033 -19.228 1.00 96.31 90 GLY A O 1
ATOM 721 N N . MET A 1 91 ? 7.976 4.253 -18.679 1.00 97.19 91 MET A N 1
ATOM 722 C CA . MET A 1 91 ? 7.842 5.612 -19.215 1.00 97.19 91 MET A CA 1
ATOM 723 C C . MET A 1 91 ? 8.743 6.607 -18.476 1.00 97.19 91 MET A C 1
ATOM 725 O O . MET A 1 91 ? 9.362 7.451 -19.115 1.00 97.19 91 MET A O 1
ATOM 729 N N . LEU A 1 92 ? 8.852 6.497 -17.148 1.00 94.88 92 LEU A N 1
ATOM 730 C CA . LEU A 1 92 ? 9.747 7.348 -16.357 1.00 94.88 92 LEU A CA 1
ATOM 731 C C . LEU A 1 92 ? 11.226 7.100 -16.688 1.00 94.88 92 LEU A C 1
ATOM 733 O O . LEU A 1 92 ? 11.970 8.065 -16.852 1.00 94.88 92 LEU A O 1
ATOM 737 N N . ASP A 1 93 ? 11.638 5.838 -16.834 1.00 94.81 93 ASP A N 1
ATOM 738 C CA . ASP A 1 93 ? 13.013 5.480 -17.213 1.00 94.81 93 ASP A CA 1
ATOM 739 C C . ASP A 1 93 ? 13.375 6.073 -18.590 1.00 94.81 93 ASP A C 1
ATOM 741 O O . ASP A 1 93 ? 14.423 6.699 -18.756 1.00 94.81 93 ASP A O 1
ATOM 745 N N . GLN A 1 94 ? 12.468 5.957 -19.565 1.00 94.88 94 GLN A N 1
ATOM 746 C CA . GLN A 1 94 ? 12.648 6.515 -20.909 1.00 94.88 94 GLN A CA 1
ATOM 747 C C . GLN A 1 94 ? 12.665 8.050 -20.899 1.00 94.88 94 GLN A C 1
ATOM 749 O O . GLN A 1 94 ? 13.525 8.669 -21.527 1.00 94.88 94 GLN A O 1
ATOM 754 N N . ALA A 1 95 ? 11.749 8.677 -20.153 1.00 94.06 95 ALA A N 1
ATOM 755 C CA . ALA A 1 95 ? 11.688 10.129 -20.007 1.00 94.06 95 ALA A CA 1
ATOM 756 C C . ALA A 1 95 ? 12.973 10.692 -19.384 1.00 94.06 95 ALA A C 1
ATOM 758 O O . ALA A 1 95 ? 13.455 11.737 -19.820 1.00 94.06 95 ALA A O 1
ATOM 759 N N . ALA A 1 96 ? 13.561 9.991 -18.413 1.00 92.00 96 ALA A N 1
ATOM 760 C CA . ALA A 1 96 ? 14.822 10.365 -17.783 1.00 92.00 96 ALA A CA 1
ATOM 761 C C . ALA A 1 96 ? 15.991 10.373 -18.786 1.00 92.00 96 ALA A C 1
ATOM 763 O O . ALA A 1 96 ? 16.762 11.337 -18.833 1.00 92.00 96 ALA A O 1
ATOM 764 N N . VAL A 1 97 ? 16.094 9.342 -19.635 1.00 92.25 97 VAL A N 1
ATOM 765 C CA . VAL A 1 97 ? 17.113 9.275 -20.698 1.00 92.25 97 VAL A CA 1
ATOM 766 C C . VAL A 1 97 ? 16.898 10.386 -21.728 1.00 92.25 97 VAL A C 1
ATOM 768 O O . VAL A 1 97 ? 17.833 11.132 -22.024 1.00 92.25 97 VAL A O 1
ATOM 771 N N . ASN A 1 98 ? 15.666 10.557 -22.213 1.00 92.62 98 ASN A N 1
ATOM 772 C CA . ASN A 1 98 ? 15.333 11.582 -23.205 1.00 92.62 98 ASN A CA 1
ATOM 773 C C . ASN A 1 98 ? 15.581 13.002 -22.681 1.00 92.62 98 ASN A C 1
ATOM 775 O O . ASN A 1 98 ? 16.179 13.816 -23.380 1.00 92.62 98 ASN A O 1
ATOM 779 N N . SER A 1 99 ? 15.208 13.289 -21.432 1.00 89.81 99 SER A N 1
ATOM 780 C CA . SER A 1 99 ? 15.451 14.596 -20.803 1.00 89.81 99 SER A CA 1
ATOM 781 C C . SER A 1 99 ? 16.942 14.930 -20.758 1.00 89.81 99 SER A C 1
ATOM 783 O O . SER A 1 99 ? 17.335 16.065 -21.020 1.00 89.81 99 SER A O 1
ATOM 785 N N . ARG A 1 100 ? 17.798 13.935 -20.489 1.00 87.25 100 ARG A N 1
ATOM 786 C CA . ARG A 1 100 ? 19.254 14.116 -20.503 1.00 87.25 100 ARG A CA 1
ATOM 787 C C . ARG A 1 100 ? 19.796 14.361 -21.911 1.00 87.25 100 ARG A C 1
ATOM 789 O O . ARG A 1 100 ? 20.683 15.196 -22.062 1.00 87.25 100 ARG A O 1
ATOM 796 N N . ILE A 1 101 ? 19.296 13.643 -22.919 1.00 88.50 101 ILE A N 1
ATOM 797 C CA . ILE A 1 101 ? 19.683 13.864 -24.321 1.00 88.50 101 ILE A CA 1
ATOM 798 C C . ILE A 1 101 ? 19.345 15.303 -24.720 1.00 88.50 101 ILE A C 1
ATOM 800 O O . ILE A 1 101 ? 20.224 16.024 -25.181 1.00 88.50 101 ILE A O 1
ATOM 804 N N . MET A 1 102 ? 18.115 15.747 -24.445 1.00 88.31 102 MET A N 1
ATOM 805 C CA . MET A 1 102 ? 17.670 17.117 -24.718 1.00 88.31 102 MET A CA 1
ATOM 806 C C . MET A 1 102 ? 18.518 18.162 -23.988 1.00 88.31 102 MET A C 1
ATOM 808 O O . MET A 1 102 ? 18.919 19.159 -24.582 1.00 88.31 102 MET A O 1
ATOM 812 N N . TRP A 1 103 ? 18.839 17.925 -22.714 1.00 84.44 103 TRP A N 1
ATOM 813 C CA . TRP A 1 103 ? 19.711 18.811 -21.946 1.00 84.44 103 TRP A CA 1
ATOM 814 C C . TRP A 1 103 ? 21.110 18.911 -22.570 1.00 84.44 103 TRP A C 1
ATOM 816 O O . TRP A 1 103 ? 21.620 20.012 -22.758 1.00 84.44 103 TRP A O 1
ATOM 826 N N . ARG A 1 104 ? 21.702 17.780 -22.974 1.00 83.06 104 ARG A N 1
ATOM 827 C CA . ARG A 1 104 ? 23.025 17.749 -23.614 1.00 83.06 104 ARG A CA 1
ATOM 828 C C . ARG A 1 104 ? 23.038 18.469 -24.963 1.00 83.06 104 ARG A C 1
ATOM 830 O O . ARG A 1 104 ? 24.021 19.127 -25.272 1.00 83.06 104 ARG A O 1
ATOM 837 N N . LEU A 1 105 ? 21.963 18.355 -25.743 1.00 85.50 105 LEU A N 1
ATOM 838 C CA . LEU A 1 105 ? 21.820 19.065 -27.018 1.00 85.50 105 LEU A CA 1
ATOM 839 C C . LEU A 1 105 ? 21.674 20.581 -26.836 1.00 85.50 105 LEU A C 1
ATOM 841 O O . LEU A 1 105 ? 22.046 21.329 -27.729 1.00 85.50 105 LEU A O 1
ATOM 845 N N . LYS A 1 106 ? 21.142 21.038 -25.695 1.00 83.44 106 LYS A N 1
ATOM 846 C CA . LYS A 1 106 ? 20.982 22.467 -25.391 1.00 83.44 106 LYS A CA 1
ATOM 847 C C . LYS A 1 106 ? 22.256 23.113 -24.830 1.00 83.44 106 LYS A C 1
ATOM 849 O O . LYS A 1 106 ? 22.459 24.305 -25.014 1.00 83.44 106 LYS A O 1
ATOM 854 N N . VAL A 1 107 ? 23.087 22.355 -24.113 1.00 77.19 107 VAL A N 1
ATOM 855 C CA . VAL A 1 107 ? 24.259 22.859 -23.362 1.00 77.19 107 VAL A CA 1
ATOM 856 C C . VAL A 1 107 ? 25.556 22.720 -24.179 1.00 77.19 107 VAL A C 1
ATOM 858 O O . VAL A 1 107 ? 26.627 22.471 -23.642 1.00 77.19 107 VAL A O 1
ATOM 861 N N . THR A 1 108 ? 25.475 22.865 -25.502 1.00 61.56 108 THR A N 1
ATOM 862 C CA . THR A 1 108 ? 26.563 22.570 -26.453 1.00 61.56 108 THR A CA 1
ATOM 863 C C . THR A 1 108 ? 27.861 23.375 -26.267 1.00 61.56 108 THR A C 1
ATOM 865 O O . THR A 1 108 ? 28.874 22.936 -26.799 1.00 61.56 108 THR A O 1
ATOM 868 N N . ASP A 1 109 ? 27.875 24.446 -25.459 1.00 56.19 109 ASP A N 1
ATOM 869 C CA . ASP A 1 109 ? 29.053 25.310 -25.233 1.00 56.19 109 ASP A CA 1
ATOM 870 C C . ASP A 1 109 ? 29.646 25.287 -23.808 1.00 56.19 109 ASP A C 1
ATOM 872 O O . ASP A 1 109 ? 30.691 25.891 -23.571 1.00 56.19 109 ASP A O 1
ATOM 876 N N . ALA A 1 110 ? 29.037 24.599 -22.833 1.00 57.00 110 ALA A N 1
ATOM 877 C CA . ALA A 1 110 ? 29.556 24.610 -21.459 1.00 57.00 110 ALA A CA 1
ATOM 878 C C . ALA A 1 110 ? 30.453 23.391 -21.177 1.00 57.00 110 ALA A C 1
ATOM 880 O O . ALA A 1 110 ? 30.008 22.246 -21.226 1.00 57.00 110 ALA A O 1
ATOM 881 N N . GLN A 1 111 ? 31.710 23.660 -20.813 1.00 53.59 111 GLN A N 1
ATOM 882 C CA . GLN A 1 111 ? 32.807 22.727 -20.499 1.00 53.59 111 GLN A CA 1
ATOM 883 C C . GLN A 1 111 ? 32.555 21.691 -19.381 1.00 53.59 111 GLN A C 1
ATOM 885 O O . GLN A 1 111 ? 33.459 20.930 -19.032 1.00 53.59 111 GLN A O 1
ATOM 890 N N . GLU A 1 112 ? 31.353 21.591 -18.816 1.00 57.44 112 GLU A N 1
ATOM 891 C CA . GLU A 1 112 ? 31.082 20.638 -17.743 1.00 57.44 112 GLU A CA 1
ATOM 892 C C . GLU A 1 112 ? 30.620 19.279 -18.277 1.00 57.44 112 GLU A C 1
ATOM 894 O O . GLU A 1 112 ? 29.454 19.058 -18.624 1.00 57.44 112 GLU A O 1
ATOM 899 N N . SER A 1 113 ? 31.535 18.307 -18.240 1.00 57.81 113 SER A N 1
ATOM 900 C CA . SER A 1 113 ? 31.197 16.883 -18.289 1.00 57.81 113 SER A CA 1
ATOM 901 C C . SER A 1 113 ? 30.320 16.514 -17.084 1.00 57.81 113 SER A C 1
ATOM 903 O O . SER A 1 113 ? 30.799 16.048 -16.048 1.00 57.81 113 SER A O 1
ATOM 905 N N . THR A 1 114 ? 29.007 16.688 -17.214 1.00 70.19 114 THR A N 1
ATOM 906 C CA . THR A 1 114 ? 28.050 16.256 -16.193 1.00 70.19 114 THR A CA 1
ATOM 907 C C . THR A 1 114 ? 27.642 14.801 -16.413 1.00 70.19 114 THR A C 1
ATOM 909 O O . THR A 1 114 ? 27.210 14.360 -17.484 1.00 70.19 114 THR A O 1
ATOM 912 N N . THR A 1 115 ? 27.782 14.010 -15.354 1.00 81.69 115 THR A N 1
ATOM 913 C CA . THR A 1 115 ? 27.368 12.608 -15.345 1.00 81.69 115 THR A CA 1
ATOM 914 C C . THR A 1 115 ? 25.841 12.489 -15.327 1.00 81.69 115 THR A C 1
ATOM 916 O O . THR A 1 115 ? 25.125 13.390 -14.886 1.00 81.69 115 THR A O 1
ATOM 919 N N . ALA A 1 116 ? 25.317 11.343 -15.778 1.00 81.81 116 ALA A N 1
ATOM 920 C CA . ALA A 1 116 ? 23.874 11.071 -15.816 1.00 81.81 116 ALA A CA 1
ATOM 921 C C . ALA A 1 116 ? 23.187 11.332 -14.465 1.00 81.81 116 ALA A C 1
ATOM 923 O O . ALA A 1 116 ? 22.115 11.927 -14.402 1.00 81.81 116 ALA A O 1
ATOM 924 N N . ILE A 1 117 ? 23.846 10.924 -13.381 1.00 85.00 117 ILE A N 1
ATOM 925 C CA . ILE A 1 117 ? 23.344 11.070 -12.018 1.00 85.00 117 ILE A CA 1
ATOM 926 C C . ILE A 1 117 ? 23.206 12.538 -11.592 1.00 85.00 117 ILE A C 1
ATOM 928 O O . ILE A 1 117 ? 22.276 12.860 -10.860 1.00 85.00 117 ILE A O 1
ATOM 932 N N . ILE A 1 118 ? 24.080 13.438 -12.058 1.00 85.19 118 ILE A N 1
ATOM 933 C CA . ILE A 1 118 ? 24.005 14.871 -11.732 1.00 85.19 118 ILE A CA 1
ATOM 934 C C . ILE A 1 118 ? 22.758 15.482 -12.371 1.00 85.19 118 ILE A C 1
ATOM 936 O O . ILE A 1 118 ? 21.988 16.159 -11.692 1.00 85.19 118 ILE A O 1
ATOM 940 N N . VAL A 1 119 ? 22.515 15.182 -13.650 1.00 84.94 119 VAL A N 1
ATOM 941 C CA . VAL A 1 119 ? 21.322 15.656 -14.370 1.00 84.94 119 VAL A CA 1
ATOM 942 C C . VAL A 1 119 ? 20.045 15.140 -13.701 1.00 84.94 119 VAL A C 1
ATOM 944 O O . VAL A 1 119 ? 19.116 15.910 -13.464 1.00 84.94 119 VAL A O 1
ATOM 947 N N . LEU A 1 120 ? 20.014 13.861 -13.313 1.00 87.50 120 LEU A N 1
ATOM 948 C CA . LEU A 1 120 ? 18.867 13.279 -12.611 1.00 87.50 120 LEU A CA 1
ATOM 949 C C . LEU A 1 120 ? 18.653 13.888 -11.222 1.00 87.50 120 LEU A C 1
ATOM 951 O O . LEU A 1 120 ? 17.512 14.141 -10.847 1.00 87.50 120 LEU A O 1
ATOM 955 N N . LYS A 1 121 ? 19.721 14.170 -10.465 1.00 87.44 121 LYS A N 1
ATOM 956 C CA . LYS A 1 121 ? 19.616 14.871 -9.176 1.00 87.44 121 LYS A CA 1
ATOM 957 C C . LYS A 1 121 ? 19.009 16.263 -9.344 1.00 87.44 121 LYS A C 1
ATOM 959 O O . LYS A 1 121 ? 18.077 16.586 -8.614 1.00 87.44 121 LYS A O 1
ATOM 964 N N . LYS A 1 122 ? 19.470 17.040 -10.334 1.00 86.25 122 LYS A N 1
ATOM 965 C CA . LYS A 1 122 ? 18.905 18.362 -10.657 1.00 86.25 122 LYS A CA 1
ATOM 966 C C . LYS A 1 122 ? 17.422 18.262 -11.027 1.00 86.25 122 LYS A C 1
ATOM 968 O O . LYS A 1 122 ? 16.618 19.041 -10.522 1.00 86.25 122 LYS A O 1
ATOM 973 N N . LEU A 1 123 ? 17.046 17.275 -11.845 1.00 86.75 123 LEU A N 1
ATOM 974 C CA . LEU A 1 123 ? 15.648 17.021 -12.208 1.00 86.75 123 LEU A CA 1
ATOM 975 C C . LEU A 1 123 ? 14.785 16.709 -10.976 1.00 86.75 123 LEU A C 1
ATOM 977 O O . LEU A 1 123 ? 13.714 17.283 -10.804 1.00 86.75 123 LEU A O 1
ATOM 981 N N . VAL A 1 124 ? 15.254 15.815 -10.101 1.00 88.50 124 VAL A N 1
ATOM 982 C CA . VAL A 1 124 ? 14.534 15.447 -8.874 1.00 88.50 124 VAL A CA 1
ATOM 983 C C . VAL A 1 124 ? 14.404 16.643 -7.932 1.00 88.50 124 VAL A C 1
ATOM 985 O O . VAL A 1 124 ? 13.324 16.843 -7.376 1.00 88.50 124 VAL A O 1
ATOM 988 N N . ALA A 1 125 ? 15.451 17.456 -7.776 1.00 86.81 125 ALA A N 1
ATOM 989 C CA . ALA A 1 125 ? 15.397 18.682 -6.983 1.00 86.81 125 ALA A CA 1
ATOM 990 C C . ALA A 1 125 ? 14.294 19.622 -7.500 1.00 86.81 125 ALA A C 1
ATOM 992 O O . ALA A 1 125 ? 13.387 19.964 -6.744 1.00 86.81 125 ALA A O 1
ATOM 993 N N . HIS A 1 126 ? 14.268 19.905 -8.808 1.00 88.00 126 HIS A N 1
ATOM 994 C CA . HIS A 1 126 ? 13.240 20.753 -9.426 1.00 88.00 126 HIS A CA 1
ATOM 995 C C . HIS A 1 126 ? 11.818 20.201 -9.240 1.00 88.00 126 HIS A C 1
ATOM 997 O O . HIS A 1 126 ? 10.915 20.932 -8.836 1.00 88.00 126 HIS A O 1
ATOM 1003 N N . LEU A 1 127 ? 11.606 18.902 -9.485 1.00 88.94 127 LEU A N 1
ATOM 1004 C CA . LEU A 1 127 ? 10.286 18.274 -9.343 1.00 88.94 127 LEU A CA 1
ATOM 1005 C C . LEU A 1 127 ? 9.794 18.242 -7.889 1.00 88.94 127 LEU A C 1
ATOM 1007 O O . LEU A 1 127 ? 8.588 18.253 -7.640 1.00 88.94 127 LEU A O 1
ATOM 1011 N N . THR A 1 128 ? 10.709 18.167 -6.920 1.00 88.94 128 THR A N 1
ATOM 1012 C CA . THR A 1 128 ? 10.357 18.065 -5.498 1.00 88.94 128 THR A CA 1
ATOM 1013 C C . THR A 1 128 ? 10.285 19.414 -4.790 1.00 88.94 128 THR A C 1
ATOM 1015 O O . THR A 1 128 ? 9.573 19.504 -3.791 1.00 88.94 128 THR A O 1
ATOM 1018 N N . HIS A 1 129 ? 10.926 20.461 -5.316 1.00 85.50 129 HIS A N 1
ATOM 1019 C CA . HIS A 1 129 ? 11.030 21.787 -4.700 1.00 85.50 129 HIS A CA 1
ATOM 1020 C C . HIS A 1 129 ? 9.682 22.343 -4.209 1.00 85.50 129 HIS A C 1
ATOM 1022 O O . HIS A 1 129 ? 9.508 22.613 -3.019 1.00 85.50 129 HIS A O 1
ATOM 1028 N N . LEU A 1 130 ? 8.681 22.423 -5.095 1.00 83.12 130 LEU A N 1
ATOM 1029 C CA . LEU A 1 130 ? 7.352 22.950 -4.754 1.00 83.12 130 LEU A CA 1
ATOM 1030 C C . LEU A 1 130 ? 6.654 22.119 -3.667 1.00 83.12 130 LEU A C 1
ATOM 1032 O O . LEU A 1 130 ? 6.078 22.665 -2.726 1.00 83.12 130 LEU A O 1
ATOM 1036 N N . ILE A 1 131 ? 6.741 20.790 -3.762 1.00 86.31 131 ILE A N 1
ATOM 1037 C CA . ILE A 1 131 ? 6.129 19.872 -2.792 1.00 86.31 131 ILE A CA 1
ATOM 1038 C C . ILE A 1 131 ? 6.817 20.011 -1.427 1.00 86.31 131 ILE A C 1
ATOM 1040 O O . ILE A 1 131 ? 6.161 19.956 -0.387 1.00 86.31 131 ILE A O 1
ATOM 1044 N N . LEU A 1 132 ? 8.138 20.191 -1.406 1.00 84.75 132 LEU A N 1
ATOM 1045 C CA . LEU A 1 132 ? 8.911 20.393 -0.185 1.00 84.75 132 LEU A CA 1
ATOM 1046 C C . LEU A 1 132 ? 8.545 21.716 0.504 1.00 84.75 132 LEU A C 1
ATOM 1048 O O . LEU A 1 132 ? 8.284 21.700 1.710 1.00 84.75 132 LEU A O 1
ATOM 1052 N N . HIS A 1 133 ? 8.416 22.813 -0.249 1.00 80.75 133 HIS A N 1
ATOM 1053 C CA . HIS A 1 133 ? 7.928 24.096 0.270 1.00 80.75 133 HIS A CA 1
ATOM 1054 C C . HIS A 1 133 ? 6.512 23.988 0.855 1.00 80.75 133 HIS A C 1
ATOM 1056 O O . HIS A 1 133 ? 6.291 24.368 2.005 1.00 80.75 133 HIS A O 1
ATOM 1062 N N . GLN A 1 134 ? 5.568 23.375 0.131 1.00 79.81 134 GLN A N 1
ATOM 1063 C CA . GLN A 1 134 ? 4.199 23.155 0.625 1.00 79.81 134 GLN A CA 1
ATOM 1064 C C . GLN A 1 134 ? 4.149 22.295 1.896 1.00 79.81 134 GLN A C 1
ATOM 1066 O O . GLN A 1 134 ? 3.259 22.433 2.733 1.00 79.81 134 GLN A O 1
ATOM 1071 N N . ARG A 1 135 ? 5.103 21.376 2.077 1.00 82.69 135 ARG A N 1
ATOM 1072 C CA . ARG A 1 135 ? 5.175 20.562 3.297 1.00 82.69 135 ARG A CA 1
ATOM 1073 C C . ARG A 1 135 ? 5.695 21.344 4.498 1.00 82.69 135 ARG A C 1
ATOM 1075 O O . ARG A 1 135 ? 5.331 20.988 5.619 1.00 82.69 135 ARG A O 1
ATOM 1082 N N . LEU A 1 136 ? 6.527 22.365 4.288 1.00 78.75 136 LEU A N 1
ATOM 1083 C CA . LEU A 1 136 ? 7.025 23.232 5.358 1.00 78.75 136 LEU A CA 1
ATOM 1084 C C . LEU A 1 136 ? 5.952 24.185 5.888 1.00 78.75 136 LEU A C 1
ATOM 1086 O O . LEU A 1 136 ? 5.932 24.429 7.092 1.00 78.75 136 LEU A O 1
ATOM 1090 N N . THR A 1 137 ? 5.041 24.657 5.032 1.00 73.81 137 THR A N 1
ATOM 1091 C CA . THR A 1 137 ? 3.910 25.507 5.448 1.00 73.81 137 THR A CA 1
ATOM 1092 C C . THR A 1 137 ? 2.853 24.740 6.257 1.00 73.81 137 THR A C 1
ATOM 1094 O O . THR A 1 137 ? 2.011 25.338 6.923 1.00 73.81 137 THR A O 1
ATOM 1097 N N . GLY A 1 138 ? 2.905 23.403 6.263 1.00 72.00 138 GLY A N 1
ATOM 1098 C CA . GLY A 1 138 ? 1.995 22.556 7.029 1.00 72.00 138 GLY A CA 1
ATOM 1099 C C . GLY A 1 138 ? 2.212 22.622 8.548 1.00 72.00 138 GLY A C 1
ATOM 1100 O O . GLY A 1 138 ? 3.284 22.305 9.065 1.00 72.00 138 GLY A O 1
ATOM 1101 N N . GLN A 1 139 ? 1.136 22.897 9.289 1.00 56.47 139 GLN A N 1
ATOM 1102 C CA . GLN A 1 139 ? 1.139 23.151 10.740 1.00 56.47 139 GLN A CA 1
ATOM 1103 C C . GLN A 1 139 ? 1.631 21.979 11.625 1.00 56.47 139 GLN A C 1
ATOM 1105 O O . GLN A 1 139 ? 1.996 22.177 12.783 1.00 56.47 139 GLN A O 1
ATOM 1110 N N . PHE A 1 140 ? 1.665 20.741 11.110 1.00 77.69 140 PHE A N 1
ATOM 1111 C CA . PHE A 1 140 ? 1.909 19.531 11.918 1.00 77.69 140 PHE A CA 1
ATOM 1112 C C . PHE A 1 140 ? 3.127 18.694 11.495 1.00 77.69 140 PHE A C 1
ATOM 1114 O O . PHE A 1 140 ? 3.236 17.518 11.881 1.00 77.69 140 PHE A O 1
ATOM 1121 N N . LEU A 1 141 ? 4.058 19.264 10.722 1.00 75.88 141 LEU A N 1
ATOM 1122 C CA . LEU A 1 141 ? 5.277 18.560 10.325 1.00 75.88 141 LEU A CA 1
ATOM 1123 C C . LEU A 1 141 ? 6.230 18.376 11.525 1.00 75.88 141 LEU A C 1
ATOM 1125 O O . LEU A 1 141 ? 6.420 19.260 12.355 1.00 75.88 141 LEU A O 1
ATOM 1129 N N . ARG A 1 142 ? 6.838 17.189 11.651 1.00 76.19 142 ARG A N 1
ATOM 1130 C CA . ARG A 1 142 ? 7.788 16.900 12.743 1.00 76.19 142 ARG A CA 1
ATOM 1131 C C . ARG A 1 142 ? 9.046 17.764 12.594 1.00 76.19 142 ARG A C 1
ATOM 1133 O O . ARG A 1 142 ? 9.613 17.787 11.506 1.00 76.19 142 ARG A O 1
ATOM 1140 N N . LYS A 1 143 ? 9.567 18.319 13.699 1.00 70.81 143 LYS A N 1
ATOM 1141 C CA . LYS A 1 143 ? 10.793 19.150 13.713 1.00 70.81 143 LYS A CA 1
ATOM 1142 C C . LYS A 1 143 ? 11.978 18.527 12.960 1.00 70.81 143 LYS A C 1
ATOM 1144 O O . LYS A 1 143 ? 12.583 19.187 12.131 1.00 70.81 143 LYS A O 1
ATOM 1149 N N . LYS A 1 144 ? 12.264 17.232 13.162 1.00 73.75 144 LYS A N 1
ATOM 1150 C CA . LYS A 1 144 ? 13.344 16.534 12.428 1.00 73.75 144 LYS A CA 1
ATOM 1151 C C . LYS A 1 144 ? 13.157 16.562 10.904 1.00 73.75 144 LYS A C 1
ATOM 1153 O O . LYS A 1 144 ? 14.129 16.699 10.176 1.00 73.75 144 LYS A O 1
ATOM 1158 N N . LEU A 1 145 ? 11.917 16.430 10.430 1.00 78.56 145 LEU A N 1
ATOM 1159 C CA . LEU A 1 145 ? 11.609 16.502 9.001 1.00 78.56 145 LEU A CA 1
ATOM 1160 C C . LEU A 1 145 ? 11.654 17.945 8.495 1.00 78.56 145 LEU A C 1
ATOM 1162 O O . LEU A 1 145 ? 12.135 18.158 7.396 1.00 78.56 145 LEU A O 1
ATOM 1166 N N . GLN A 1 146 ? 11.209 18.923 9.290 1.00 77.75 146 GLN A N 1
ATOM 1167 C CA . GLN A 1 146 ? 11.357 20.343 8.948 1.00 77.75 146 GLN A CA 1
ATOM 1168 C C . GLN A 1 146 ? 12.830 20.708 8.744 1.00 77.75 146 GLN A C 1
ATOM 1170 O O . GLN A 1 146 ? 13.158 21.303 7.727 1.00 77.75 146 GLN A O 1
ATOM 1175 N N . ILE A 1 147 ? 13.714 20.289 9.657 1.00 76.25 147 ILE A N 1
ATOM 1176 C CA . ILE A 1 147 ? 15.167 20.498 9.539 1.00 76.25 147 ILE A CA 1
ATOM 1177 C C . ILE A 1 147 ? 15.699 19.835 8.264 1.00 76.25 147 ILE A C 1
ATOM 1179 O O . ILE A 1 147 ? 16.373 20.481 7.472 1.00 76.25 147 ILE A O 1
ATOM 1183 N N . GLY A 1 148 ? 15.341 18.569 8.023 1.00 81.94 148 GLY A N 1
ATOM 1184 C CA . GLY A 1 148 ? 15.780 17.857 6.822 1.00 81.94 148 GLY A CA 1
ATOM 1185 C C . GLY A 1 148 ? 15.342 18.536 5.522 1.00 81.94 148 GLY A C 1
ATOM 1186 O O . GLY A 1 148 ? 16.144 18.658 4.606 1.00 81.94 148 GLY A O 1
ATOM 1187 N N . ILE A 1 149 ? 14.095 19.014 5.447 1.00 84.00 149 ILE A N 1
ATOM 1188 C CA . ILE A 1 149 ? 13.587 19.705 4.255 1.00 84.00 149 ILE A CA 1
ATOM 1189 C C . ILE A 1 149 ? 14.249 21.077 4.086 1.00 84.00 149 ILE A C 1
ATOM 1191 O O . ILE A 1 149 ? 14.635 21.412 2.972 1.00 84.00 149 ILE A O 1
ATOM 1195 N N . LYS A 1 150 ? 14.430 21.846 5.168 1.00 81.06 150 LYS A N 1
ATOM 1196 C CA . LYS A 1 150 ? 15.127 23.140 5.117 1.00 81.06 150 LYS A CA 1
ATOM 1197 C C . LYS A 1 150 ? 16.553 22.988 4.585 1.00 81.06 150 LYS A C 1
ATOM 1199 O O . LYS A 1 150 ? 16.924 23.722 3.684 1.00 81.06 150 LYS A O 1
ATOM 1204 N N . ASN A 1 151 ? 17.295 21.982 5.048 1.00 81.50 151 ASN A N 1
ATOM 1205 C CA . ASN A 1 151 ? 18.656 21.725 4.567 1.00 81.50 151 ASN A CA 1
ATOM 1206 C C . ASN A 1 151 ? 18.698 21.367 3.070 1.00 81.50 151 ASN A C 1
ATOM 1208 O O . ASN A 1 151 ? 19.638 21.746 2.378 1.00 81.50 151 ASN A O 1
ATOM 1212 N N . ILE A 1 152 ? 17.689 20.643 2.568 1.00 84.38 152 ILE A N 1
ATOM 1213 C CA . ILE A 1 152 ? 17.574 20.296 1.140 1.00 84.38 152 ILE A CA 1
ATOM 1214 C C . ILE A 1 152 ? 17.246 21.534 0.292 1.00 84.38 152 ILE A C 1
ATOM 1216 O O . ILE A 1 152 ? 17.745 21.648 -0.817 1.00 84.38 152 ILE A O 1
ATOM 1220 N N . LEU A 1 153 ? 16.422 22.458 0.792 1.00 79.06 153 LEU A N 1
ATOM 1221 C CA . LEU A 1 153 ? 16.064 23.683 0.063 1.00 79.06 153 LEU A CA 1
ATOM 1222 C C . LEU A 1 153 ? 17.168 24.751 0.124 1.00 79.06 153 LEU A C 1
ATOM 1224 O O . LEU A 1 153 ? 17.375 25.471 -0.840 1.00 79.06 153 LEU A O 1
ATOM 1228 N N . GLN A 1 154 ? 17.919 24.823 1.225 1.00 69.12 154 GLN A N 1
ATOM 1229 C CA . GLN A 1 154 ? 19.046 25.750 1.407 1.00 69.12 154 GLN A CA 1
ATOM 1230 C C . GLN A 1 154 ? 20.339 25.304 0.698 1.00 69.12 154 GLN A C 1
ATOM 1232 O O . GLN A 1 154 ? 21.352 25.989 0.806 1.00 69.12 154 GLN A O 1
ATOM 1237 N N . SER A 1 155 ? 20.337 24.163 -0.007 1.00 51.59 155 SER A N 1
ATOM 1238 C CA . SER A 1 155 ? 21.488 23.706 -0.806 1.00 51.59 155 SER A CA 1
ATOM 1239 C C . SER A 1 155 ? 21.473 24.185 -2.263 1.00 51.59 155 SER A C 1
ATOM 1241 O O . SER A 1 155 ? 22.465 23.977 -2.955 1.00 51.59 155 SER A O 1
ATOM 1243 N N . ASP A 1 156 ? 20.421 24.881 -2.702 1.00 45.69 156 ASP A N 1
ATOM 1244 C CA . ASP A 1 156 ? 20.361 25.552 -4.004 1.00 45.69 156 ASP A CA 1
ATOM 1245 C C . ASP A 1 156 ? 20.218 27.065 -3.768 1.00 45.69 156 ASP A C 1
ATOM 1247 O O . ASP A 1 156 ? 19.124 27.601 -3.603 1.00 45.69 156 ASP A O 1
ATOM 1251 N N . HIS A 1 157 ? 21.356 27.758 -3.682 1.00 39.75 157 HIS A N 1
ATOM 1252 C CA . HIS A 1 157 ? 21.421 29.211 -3.524 1.00 39.75 157 HIS A CA 1
ATOM 1253 C C . HIS A 1 157 ? 20.794 29.881 -4.760 1.00 39.75 157 HIS A C 1
ATOM 1255 O O . HIS A 1 157 ? 21.410 29.918 -5.824 1.00 39.75 157 HIS A O 1
ATOM 1261 N N . ASN A 1 158 ? 19.577 30.410 -4.622 1.00 38.34 158 ASN A N 1
ATOM 1262 C CA . ASN A 1 158 ? 19.016 31.381 -5.557 1.00 38.34 158 ASN A CA 1
ATOM 1263 C C . ASN A 1 158 ? 18.974 32.745 -4.839 1.00 38.34 158 ASN A C 1
ATOM 1265 O O . ASN A 1 158 ? 18.214 32.881 -3.880 1.00 38.34 158 ASN A O 1
ATOM 1269 N N . PRO A 1 159 ? 19.813 33.725 -5.215 1.00 38.38 159 PRO A N 1
ATOM 1270 C CA . PRO A 1 159 ? 19.980 34.981 -4.474 1.00 38.38 159 PRO A CA 1
ATOM 1271 C C . PRO A 1 159 ? 18.835 36.005 -4.632 1.00 38.38 159 PRO A C 1
ATOM 1273 O O . PRO A 1 159 ? 18.965 37.118 -4.143 1.00 38.38 159 PRO A O 1
ATOM 1276 N N . GLU A 1 160 ? 17.707 35.661 -5.265 1.00 38.84 160 GLU A N 1
ATOM 1277 C CA . GLU A 1 160 ? 16.599 36.604 -5.538 1.00 38.84 160 GLU A CA 1
ATOM 1278 C C . GLU A 1 160 ? 15.340 36.414 -4.662 1.00 38.84 160 GLU A C 1
ATOM 1280 O O . GLU A 1 160 ? 14.258 36.874 -5.014 1.00 38.84 160 GLU A O 1
ATOM 1285 N N . MET A 1 161 ? 15.434 35.753 -3.505 1.00 38.38 161 MET A N 1
ATOM 1286 C CA . MET A 1 161 ? 14.310 35.667 -2.552 1.00 38.38 161 MET A CA 1
ATOM 1287 C C . MET A 1 161 ? 14.723 36.056 -1.129 1.00 38.38 161 MET A C 1
ATOM 1289 O O . MET A 1 161 ? 14.557 35.281 -0.188 1.00 38.38 161 MET A O 1
ATOM 1293 N N . ASP A 1 162 ? 15.249 37.271 -0.986 1.00 36.09 162 ASP A N 1
ATOM 1294 C CA . ASP A 1 162 ? 15.783 37.811 0.273 1.00 36.09 162 ASP A CA 1
ATOM 1295 C C . ASP A 1 162 ? 14.715 38.357 1.252 1.00 36.09 162 ASP A C 1
ATOM 1297 O O . ASP A 1 162 ? 15.051 38.980 2.249 1.00 36.09 162 ASP A O 1
ATOM 1301 N N . ASP A 1 163 ? 13.424 38.065 1.039 1.00 38.28 163 ASP A N 1
ATOM 1302 C CA . ASP A 1 163 ? 12.321 38.554 1.892 1.00 38.28 163 ASP A CA 1
ATOM 1303 C C . ASP A 1 163 ? 11.524 37.432 2.586 1.00 38.28 163 ASP A C 1
ATOM 1305 O O . ASP A 1 163 ? 10.298 37.475 2.702 1.00 38.28 163 ASP A O 1
ATOM 1309 N N . LEU A 1 164 ? 12.199 36.392 3.080 1.00 41.78 164 LEU A N 1
ATOM 1310 C CA . LEU A 1 164 ? 11.594 35.468 4.046 1.00 41.78 164 LEU A CA 1
ATOM 1311 C C . LEU A 1 164 ? 12.413 35.472 5.329 1.00 41.78 164 LEU A C 1
ATOM 1313 O O . LEU A 1 164 ? 13.330 34.673 5.505 1.00 41.78 164 LEU A O 1
ATOM 1317 N N . GLU A 1 165 ? 12.022 36.410 6.193 1.00 40.25 165 GLU A N 1
ATOM 1318 C CA . GLU A 1 165 ? 12.282 36.509 7.628 1.00 40.25 165 GLU A CA 1
ATOM 1319 C C . GLU A 1 165 ? 13.050 35.321 8.215 1.00 40.25 165 GLU A C 1
ATOM 1321 O O . GLU A 1 165 ? 12.596 34.171 8.212 1.00 40.25 165 GLU A O 1
ATOM 1326 N N . THR A 1 166 ? 14.191 35.626 8.824 1.00 40.50 166 THR A N 1
ATOM 1327 C CA . THR A 1 166 ? 14.892 34.757 9.764 1.00 40.50 166 THR A CA 1
ATOM 1328 C C . THR A 1 166 ? 13.927 34.338 10.878 1.00 40.50 166 THR A C 1
ATOM 1330 O O . THR A 1 166 ? 13.808 35.008 11.900 1.00 40.50 166 THR A O 1
ATOM 1333 N N . ILE A 1 167 ? 13.202 33.230 10.680 1.00 47.38 167 ILE A N 1
ATOM 1334 C CA . ILE A 1 167 ? 12.281 32.686 11.681 1.00 47.38 167 ILE A CA 1
ATOM 1335 C C . ILE A 1 167 ? 13.120 32.289 12.894 1.00 47.38 167 ILE A C 1
ATOM 1337 O O . ILE A 1 167 ? 13.800 31.255 12.889 1.00 47.38 167 ILE A O 1
ATOM 1341 N N . SER A 1 168 ? 13.055 33.108 13.941 1.00 43.22 168 SER A N 1
ATOM 1342 C CA . SER A 1 168 ? 13.533 32.757 15.268 1.00 43.22 168 SER A CA 1
ATOM 1343 C C . SER A 1 168 ? 12.808 31.485 15.714 1.00 43.22 168 SER A C 1
ATOM 1345 O O . SER A 1 168 ? 11.582 31.357 15.664 1.00 43.22 168 SER A O 1
ATOM 1347 N N . PHE A 1 169 ? 13.580 30.458 16.060 1.00 49.22 169 PHE A N 1
ATOM 1348 C CA . PHE A 1 169 ? 13.001 29.182 16.447 1.00 49.22 169 PHE A CA 1
ATOM 1349 C C . PHE A 1 169 ? 12.503 29.261 17.887 1.00 49.22 169 PHE A C 1
ATOM 1351 O O . PHE A 1 169 ? 13.303 29.365 18.814 1.00 49.22 169 PHE A O 1
ATOM 1358 N N . ASP A 1 170 ? 11.192 29.099 18.074 1.00 53.09 170 ASP A N 1
ATOM 1359 C CA . ASP A 1 170 ? 10.616 28.853 19.394 1.00 53.09 170 ASP A CA 1
ATOM 1360 C C . ASP A 1 170 ? 11.351 27.686 20.092 1.00 53.09 170 ASP A C 1
ATOM 1362 O O . ASP A 1 170 ? 11.497 26.596 19.492 1.00 53.09 170 ASP A O 1
ATOM 1366 N N . PRO A 1 171 ? 11.748 27.845 21.371 1.00 55.09 171 PRO A N 1
ATOM 1367 C CA . PRO A 1 171 ? 12.341 26.770 22.150 1.00 55.09 171 PRO A CA 1
ATOM 1368 C C . PRO A 1 171 ? 11.438 25.531 22.147 1.00 55.09 171 PRO A C 1
ATOM 1370 O O . PRO A 1 171 ? 10.223 25.576 21.915 1.00 55.09 171 PRO A O 1
ATOM 1373 N N . ALA A 1 172 ? 12.042 24.356 22.330 1.00 56.47 172 ALA A N 1
ATOM 1374 C CA . ALA A 1 172 ? 11.299 23.105 22.364 1.00 56.47 172 ALA A CA 1
ATOM 1375 C C . ALA A 1 172 ? 10.202 23.178 23.439 1.00 56.47 172 ALA A C 1
ATOM 1377 O O . ALA A 1 172 ? 10.484 23.096 24.626 1.00 56.47 172 ALA A O 1
ATOM 1378 N N . ARG A 1 173 ? 8.937 23.290 23.009 1.00 60.00 173 ARG A N 1
ATOM 1379 C CA . ARG A 1 173 ? 7.772 23.462 23.894 1.00 60.00 173 ARG A CA 1
ATOM 1380 C C . ARG A 1 173 ? 7.536 22.306 24.893 1.00 60.00 173 ARG A C 1
ATOM 1382 O O . ARG A 1 173 ? 6.505 22.308 25.553 1.00 60.00 173 ARG A O 1
ATOM 1389 N N . ARG A 1 174 ? 8.383 21.262 24.952 1.00 57.53 174 ARG A N 1
ATOM 1390 C CA . ARG A 1 174 ? 8.144 20.031 25.737 1.00 57.53 174 ARG A CA 1
ATOM 1391 C C . ARG A 1 174 ? 9.422 19.356 26.256 1.00 57.53 174 ARG A C 1
ATOM 1393 O O . ARG A 1 174 ? 10.434 19.326 25.562 1.00 57.53 174 ARG A O 1
ATOM 1400 N N . CYS A 1 175 ? 9.299 18.751 27.443 1.00 64.19 175 CYS A N 1
ATOM 1401 C CA . CYS A 1 175 ? 10.341 18.038 28.191 1.00 64.19 175 CYS A CA 1
ATOM 1402 C C . CYS A 1 175 ? 10.829 16.752 27.491 1.00 64.19 175 CYS A C 1
ATOM 1404 O O . CYS A 1 175 ? 10.031 15.985 26.952 1.00 64.19 175 CYS A O 1
ATOM 1406 N N . VAL A 1 176 ? 12.143 16.505 27.538 1.00 64.38 176 VAL A N 1
ATOM 1407 C CA . VAL A 1 176 ? 12.827 15.343 26.933 1.00 64.38 176 VAL A CA 1
ATOM 1408 C C . VAL A 1 176 ? 12.690 14.067 27.778 1.00 64.38 176 VAL A C 1
ATOM 1410 O O . VAL A 1 176 ? 12.760 12.967 27.233 1.00 64.38 176 VAL A O 1
ATOM 1413 N N . LEU A 1 177 ? 12.470 14.213 29.087 1.00 66.88 177 LEU A N 1
ATOM 1414 C CA . LEU A 1 177 ? 12.528 13.126 30.071 1.00 66.88 177 LEU A CA 1
ATOM 1415 C C . LEU A 1 177 ? 11.169 12.472 30.365 1.00 66.88 177 LEU A C 1
ATOM 1417 O O . LEU A 1 177 ? 11.126 11.394 30.947 1.00 66.88 177 LEU A O 1
ATOM 1421 N N . CYS A 1 178 ? 10.053 13.098 29.985 1.00 71.69 178 CYS A N 1
ATOM 1422 C CA . CYS A 1 178 ? 8.726 12.561 30.285 1.00 71.69 178 CYS A CA 1
ATOM 1423 C C . CYS A 1 178 ? 8.334 11.412 29.342 1.00 71.69 178 CYS A C 1
ATOM 1425 O O . CYS A 1 178 ? 8.500 11.497 28.119 1.00 71.69 178 CYS A O 1
ATOM 1427 N N . ASP A 1 179 ? 7.728 10.369 29.917 1.00 55.78 179 ASP A N 1
ATOM 1428 C CA . ASP A 1 179 ? 7.224 9.215 29.181 1.00 55.78 179 ASP A CA 1
ATOM 1429 C C . ASP A 1 179 ? 6.175 9.601 28.135 1.00 55.78 179 ASP A C 1
ATOM 1431 O O . ASP A 1 179 ? 5.274 10.420 28.338 1.00 55.78 179 ASP A O 1
ATOM 1435 N N . ARG A 1 180 ? 6.308 8.986 26.960 1.00 61.38 180 ARG A N 1
ATOM 1436 C CA . ARG A 1 180 ? 5.507 9.322 25.782 1.00 61.38 180 ARG A CA 1
ATOM 1437 C C . ARG A 1 180 ? 4.239 8.477 25.736 1.00 61.38 180 ARG A C 1
ATOM 1439 O O . ARG A 1 180 ? 4.263 7.275 25.992 1.00 61.38 180 ARG A O 1
ATOM 1446 N N . LYS A 1 181 ? 3.135 9.068 25.259 1.00 59.00 181 LYS A N 1
ATOM 1447 C CA . LYS A 1 181 ? 1.972 8.292 24.792 1.00 59.00 181 LYS A CA 1
ATOM 1448 C C . LYS A 1 181 ? 2.455 7.272 23.748 1.00 59.00 181 LYS A C 1
ATOM 1450 O O . LYS A 1 181 ? 2.910 7.656 22.672 1.00 59.00 181 LYS A O 1
ATOM 1455 N N . LYS A 1 182 ? 2.325 5.974 24.055 1.00 61.59 182 LYS A N 1
ATOM 1456 C CA . LYS A 1 182 ? 2.722 4.853 23.173 1.00 61.59 182 LYS A CA 1
ATOM 1457 C C . LYS A 1 182 ? 1.933 4.810 21.851 1.00 61.59 182 LYS A C 1
ATOM 1459 O O . LYS A 1 182 ? 2.354 4.156 20.905 1.00 61.59 182 LYS A O 1
ATOM 1464 N N . CYS A 1 183 ? 0.816 5.538 21.759 1.00 64.81 183 CYS A N 1
ATOM 1465 C CA . CYS A 1 183 ? 0.018 5.700 20.547 1.00 64.81 183 CYS A CA 1
ATOM 1466 C C . CYS A 1 183 ? -0.106 7.186 20.188 1.00 64.81 183 CYS A C 1
ATOM 1468 O O . CYS A 1 183 ? -0.540 7.994 21.008 1.00 64.81 183 CYS A O 1
ATOM 1470 N N . SER A 1 184 ? 0.239 7.541 18.946 1.00 69.38 184 SER A N 1
ATOM 1471 C CA . SER A 1 184 ? 0.110 8.919 18.450 1.00 69.38 184 SER A CA 1
ATOM 1472 C C . SER A 1 184 ? -1.343 9.360 18.230 1.00 69.38 184 SER A C 1
ATOM 1474 O O . SER A 1 184 ? -1.580 10.550 18.046 1.00 69.38 184 SER A O 1
ATOM 1476 N N . GLY A 1 185 ? -2.295 8.416 18.209 1.00 73.31 185 GLY A N 1
ATOM 1477 C CA . GLY A 1 185 ? -3.711 8.663 17.913 1.00 73.31 185 GLY A CA 1
ATOM 1478 C C . GLY A 1 185 ? -3.991 9.115 16.476 1.00 73.31 185 GLY A C 1
ATOM 1479 O O . GLY A 1 185 ? -5.139 9.380 16.138 1.00 73.31 185 GLY A O 1
ATOM 1480 N N . ARG A 1 186 ? -2.965 9.211 15.621 1.00 81.25 186 ARG A N 1
ATOM 1481 C CA . ARG A 1 186 ? -3.094 9.677 14.238 1.00 81.25 186 ARG A CA 1
ATOM 1482 C C . ARG A 1 186 ? -3.349 8.503 13.311 1.00 81.25 186 ARG A C 1
ATOM 1484 O O . ARG A 1 186 ? -2.516 7.605 13.196 1.00 81.25 186 ARG A O 1
ATOM 1491 N N . TYR A 1 187 ? -4.479 8.562 12.631 1.00 88.19 187 TYR A N 1
ATOM 1492 C CA . TYR A 1 187 ? -4.873 7.645 11.578 1.00 88.19 187 TYR A CA 1
ATOM 1493 C C . TYR A 1 187 ? -5.133 8.433 10.296 1.00 88.19 187 TYR A C 1
ATOM 1495 O O . TYR A 1 187 ? -5.053 9.659 10.251 1.00 88.19 187 TYR A O 1
ATOM 1503 N N . LEU A 1 188 ? -5.393 7.718 9.209 1.00 89.38 188 LEU A N 1
ATOM 1504 C CA . LEU A 1 188 ? -5.738 8.348 7.947 1.00 89.38 188 LEU A CA 1
ATOM 1505 C C . LEU A 1 188 ? -7.043 9.140 8.094 1.00 89.38 188 LEU A C 1
ATOM 1507 O O . LEU A 1 188 ? -8.061 8.536 8.430 1.00 89.38 188 LEU A O 1
ATOM 1511 N N . SER A 1 189 ? -7.021 10.442 7.793 1.00 90.75 189 SER A N 1
ATOM 1512 C CA . SER A 1 189 ? -8.218 11.292 7.837 1.00 90.75 189 SER A CA 1
ATOM 1513 C C . SER A 1 189 ? -9.334 10.742 6.945 1.00 90.75 189 SER A C 1
ATOM 1515 O O . SER A 1 189 ? -9.085 10.296 5.816 1.00 90.75 189 SER A O 1
ATOM 1517 N N . PHE A 1 190 ? -10.577 10.825 7.422 1.00 89.00 190 PHE A N 1
ATOM 1518 C CA . PHE A 1 190 ? -11.751 10.441 6.641 1.00 89.00 190 PHE A CA 1
ATOM 1519 C C . PHE A 1 190 ? -11.904 11.245 5.343 1.00 89.00 190 PHE A C 1
ATOM 1521 O O . PHE A 1 190 ? -12.425 10.710 4.368 1.00 89.00 190 PHE A O 1
ATOM 1528 N N . TYR A 1 191 ? -11.399 12.478 5.280 1.00 88.88 191 TYR A N 1
ATOM 1529 C CA . TYR A 1 191 ? -11.480 13.331 4.087 1.00 88.88 191 TYR A CA 1
ATOM 1530 C C . TYR A 1 191 ? -10.337 13.117 3.089 1.00 88.88 191 TYR A C 1
ATOM 1532 O O . TYR A 1 191 ? -10.333 13.697 2.010 1.00 88.88 191 TYR A O 1
ATOM 1540 N N . SER A 1 192 ? -9.370 12.256 3.407 1.00 88.81 192 SER A N 1
ATOM 1541 C CA . SER A 1 192 ? -8.280 11.939 2.480 1.00 88.81 192 SER A CA 1
ATOM 1542 C C . SER A 1 192 ? -8.787 11.264 1.194 1.00 88.81 192 SER A C 1
ATOM 1544 O O . SER A 1 192 ? -9.780 10.527 1.224 1.00 88.81 192 SER A O 1
ATOM 1546 N N . ASN A 1 193 ? -8.071 11.437 0.075 1.00 89.81 193 ASN A N 1
ATOM 1547 C CA . ASN A 1 193 ? -8.432 10.884 -1.243 1.00 89.81 193 ASN A CA 1
ATOM 1548 C C . ASN A 1 193 ? -8.222 9.354 -1.368 1.00 89.81 193 ASN A C 1
ATOM 1550 O O . ASN A 1 193 ? -7.963 8.813 -2.440 1.00 89.81 193 ASN A O 1
ATOM 1554 N N . HIS A 1 194 ? -8.287 8.628 -0.254 1.00 89.56 194 HIS A N 1
ATOM 1555 C CA . HIS A 1 194 ? -8.188 7.177 -0.253 1.00 89.56 194 HIS A CA 1
ATOM 1556 C C . HIS A 1 194 ? -9.567 6.520 -0.392 1.00 89.56 194 HIS A C 1
ATOM 1558 O O . HIS A 1 194 ? -10.557 7.024 0.157 1.00 89.56 194 HIS A O 1
ATOM 1564 N N . PRO A 1 195 ? -9.636 5.340 -1.036 1.00 93.31 195 PRO A N 1
ATOM 1565 C CA . PRO A 1 195 ? -10.872 4.576 -1.151 1.00 93.31 195 PRO A CA 1
ATOM 1566 C C . PRO A 1 195 ? -11.518 4.268 0.208 1.00 93.31 195 PRO A C 1
ATOM 1568 O O . PRO A 1 195 ? -10.831 3.978 1.194 1.00 93.31 195 PRO A O 1
ATOM 1571 N N . LYS A 1 196 ? -12.860 4.232 0.251 1.00 89.06 196 LYS A N 1
ATOM 1572 C CA . LYS A 1 196 ? -13.635 3.909 1.470 1.00 89.06 196 LYS A CA 1
ATOM 1573 C C . LYS A 1 196 ? -13.248 2.554 2.083 1.00 89.06 196 LYS A C 1
ATOM 1575 O O . LYS A 1 196 ? -13.329 2.390 3.298 1.00 89.06 196 LYS A O 1
ATOM 1580 N N . CYS A 1 197 ? -12.777 1.594 1.280 1.00 91.31 197 CYS A N 1
ATOM 1581 C CA . CYS A 1 197 ? -12.326 0.292 1.779 1.00 91.31 197 CYS A CA 1
ATOM 1582 C C . CYS A 1 197 ? -11.107 0.394 2.713 1.00 91.31 197 CYS A C 1
ATOM 1584 O O . CYS A 1 197 ? -11.066 -0.331 3.704 1.00 91.31 197 CYS A O 1
ATOM 1586 N N . ILE A 1 198 ? -10.177 1.323 2.457 1.00 90.50 198 ILE A N 1
ATOM 1587 C CA . ILE A 1 198 ? -9.009 1.576 3.314 1.00 90.50 198 ILE A CA 1
ATOM 1588 C C . ILE A 1 198 ? -9.455 2.208 4.635 1.00 90.50 198 ILE A C 1
ATOM 1590 O O . ILE A 1 198 ? -9.066 1.746 5.705 1.00 90.50 198 ILE A O 1
ATOM 1594 N N . LYS A 1 199 ? -10.350 3.202 4.568 1.00 91.62 199 LYS A N 1
ATOM 1595 C CA . LYS A 1 199 ? -10.941 3.866 5.744 1.00 91.62 199 LYS A CA 1
ATOM 1596 C C . LYS A 1 199 ? -11.690 2.865 6.629 1.00 91.62 199 LYS A C 1
ATOM 1598 O O . LYS A 1 199 ? -11.507 2.835 7.840 1.00 91.62 199 LYS A O 1
ATOM 1603 N N . ARG A 1 200 ? -12.476 1.971 6.020 1.00 93.31 200 ARG A N 1
ATOM 1604 C CA . ARG A 1 200 ? -13.121 0.841 6.710 1.00 93.31 200 ARG A CA 1
ATOM 1605 C C . ARG A 1 200 ? -12.102 -0.125 7.324 1.00 93.31 200 ARG A C 1
ATOM 1607 O O . ARG A 1 200 ? -12.301 -0.573 8.447 1.00 93.31 200 ARG A O 1
ATOM 1614 N N . GLY A 1 201 ? -11.018 -0.427 6.609 1.00 93.50 201 GLY A N 1
ATOM 1615 C CA . GLY A 1 201 ? -9.945 -1.302 7.087 1.00 93.50 201 GLY A CA 1
ATOM 1616 C C . GLY A 1 201 ? -9.279 -0.795 8.367 1.00 93.50 201 GLY A C 1
ATOM 1617 O O . GLY A 1 201 ? -8.973 -1.592 9.248 1.00 93.50 201 GLY A O 1
ATOM 1618 N N . ILE A 1 202 ? -9.132 0.524 8.517 1.00 93.81 202 ILE A N 1
ATOM 1619 C CA . ILE A 1 202 ? -8.610 1.141 9.747 1.00 93.81 202 ILE A CA 1
ATOM 1620 C C . ILE A 1 202 ? -9.541 0.878 10.932 1.00 93.81 202 ILE A C 1
ATOM 1622 O O . ILE A 1 202 ? -9.075 0.439 11.983 1.00 93.81 202 ILE A O 1
ATOM 1626 N N . VAL A 1 203 ? -10.850 1.092 10.752 1.00 92.38 203 VAL A N 1
ATOM 1627 C CA . VAL A 1 203 ? -11.852 0.811 11.792 1.00 92.38 203 VAL A CA 1
ATOM 1628 C C . VAL A 1 203 ? -11.828 -0.673 12.168 1.00 92.38 203 VAL A C 1
ATOM 1630 O O . VAL A 1 203 ? -11.776 -1.004 13.348 1.00 92.38 203 VAL A O 1
ATOM 1633 N N . TYR A 1 204 ? -11.782 -1.574 11.182 1.00 91.62 204 TYR A N 1
ATOM 1634 C CA . TYR A 1 204 ? -11.706 -3.017 11.434 1.00 91.62 204 TYR A CA 1
ATOM 1635 C C . TYR A 1 204 ? -10.445 -3.400 12.210 1.00 91.62 204 TYR A C 1
ATOM 1637 O O . TYR A 1 204 ? -10.547 -4.071 13.227 1.00 91.62 204 TYR A O 1
ATOM 1645 N N . GLY A 1 205 ? -9.270 -2.925 11.794 1.00 89.50 205 GLY A N 1
ATOM 1646 C CA . GLY A 1 205 ? -8.015 -3.235 12.481 1.00 89.50 205 GLY A CA 1
ATOM 1647 C C . GLY A 1 205 ? -7.937 -2.671 13.905 1.00 89.50 205 GLY A C 1
ATOM 1648 O O . GLY A 1 205 ? -7.220 -3.211 14.745 1.00 89.50 205 GLY A O 1
ATOM 1649 N N . LEU A 1 206 ? -8.648 -1.581 14.201 1.00 90.25 206 LEU A N 1
ATOM 1650 C CA . LEU A 1 206 ? -8.805 -1.057 15.560 1.00 90.25 206 LEU A CA 1
ATOM 1651 C C . LEU A 1 206 ? -9.685 -1.974 16.421 1.00 90.25 206 LEU A C 1
ATOM 1653 O O . LEU A 1 206 ? -9.252 -2.400 17.491 1.00 90.25 206 LEU A O 1
ATOM 1657 N N . VAL A 1 207 ? -10.869 -2.330 15.919 1.00 83.75 207 VAL A N 1
ATOM 1658 C CA . VAL A 1 207 ? -11.825 -3.212 16.609 1.00 83.75 207 VAL A CA 1
ATOM 1659 C C . VAL A 1 207 ? -11.248 -4.611 16.824 1.00 83.75 207 VAL A C 1
ATOM 1661 O O . VAL A 1 207 ? -11.341 -5.150 17.922 1.00 83.75 207 VAL A O 1
ATOM 1664 N N . ASP A 1 208 ? -10.592 -5.180 15.814 1.00 83.44 208 ASP A N 1
ATOM 1665 C CA . ASP A 1 208 ? -9.986 -6.510 15.894 1.00 83.44 208 ASP A CA 1
ATOM 1666 C C . ASP A 1 208 ? -8.921 -6.567 16.988 1.00 83.44 208 ASP A C 1
ATOM 1668 O O . ASP A 1 208 ? -8.928 -7.482 17.800 1.00 83.44 208 ASP A O 1
ATOM 1672 N N . ARG A 1 209 ? -8.033 -5.568 17.073 1.00 81.88 209 ARG A N 1
ATOM 1673 C CA . ARG A 1 209 ? -7.031 -5.507 18.149 1.00 81.88 209 ARG A CA 1
ATOM 1674 C C . ARG A 1 209 ? -7.680 -5.317 19.518 1.00 81.88 209 ARG A C 1
ATOM 1676 O O . ARG A 1 209 ? -7.218 -5.907 20.490 1.00 81.88 209 ARG A O 1
ATOM 1683 N N . ALA A 1 210 ? -8.744 -4.518 19.595 1.00 77.50 210 ALA A N 1
ATOM 1684 C CA . ALA A 1 210 ? -9.479 -4.314 20.837 1.00 77.50 210 ALA A CA 1
ATOM 1685 C C . ALA A 1 210 ? -10.139 -5.610 21.333 1.00 77.50 210 ALA A C 1
ATOM 1687 O O . ALA A 1 210 ? -10.137 -5.843 22.534 1.00 77.50 210 ALA A O 1
ATOM 1688 N N . ILE A 1 211 ? -10.661 -6.460 20.447 1.00 69.69 211 ILE A N 1
ATOM 1689 C CA . ILE A 1 211 ? -11.437 -7.649 20.834 1.00 69.69 211 ILE A CA 1
ATOM 1690 C C . ILE A 1 211 ? -10.588 -8.926 20.859 1.00 69.69 211 ILE A C 1
ATOM 1692 O O . ILE A 1 211 ? -10.711 -9.725 21.777 1.00 69.69 211 ILE A O 1
ATOM 1696 N N . LEU A 1 212 ? -9.715 -9.136 19.875 1.00 70.94 212 LEU A N 1
ATOM 1697 C CA . LEU A 1 212 ? -8.970 -10.392 19.724 1.00 70.94 212 LEU A CA 1
ATOM 1698 C C . LEU A 1 212 ? -7.693 -10.445 20.565 1.00 70.94 212 LEU A C 1
ATOM 1700 O O . LEU A 1 212 ? -7.234 -11.533 20.890 1.00 70.94 212 LEU A O 1
ATOM 1704 N N . LEU A 1 213 ? -7.093 -9.292 20.887 1.00 71.62 213 LEU A N 1
ATOM 1705 C CA . LEU A 1 213 ? -5.789 -9.235 21.564 1.00 71.62 213 LEU A CA 1
ATOM 1706 C C . LEU A 1 213 ? -5.863 -8.757 23.016 1.00 71.62 213 LEU A C 1
ATOM 1708 O O . LEU A 1 213 ? -4.841 -8.758 23.699 1.00 71.62 213 LEU A O 1
ATOM 1712 N N . SER A 1 214 ? -7.022 -8.293 23.486 1.00 55.25 214 SER A N 1
ATOM 1713 C CA . SER A 1 214 ? -7.153 -7.762 24.846 1.00 55.25 214 SER A CA 1
ATOM 1714 C C . SER A 1 214 ? -8.016 -8.661 25.727 1.00 55.25 214 SER A C 1
ATOM 1716 O O . SER A 1 214 ? -8.844 -9.424 25.241 1.00 55.25 214 SER A O 1
ATOM 1718 N N . HIS A 1 215 ? -7.799 -8.612 27.040 1.00 53.12 215 HIS A N 1
ATOM 1719 C CA . HIS A 1 215 ? -8.642 -9.357 27.971 1.00 53.12 215 HIS A CA 1
ATOM 1720 C C . HIS A 1 215 ? -10.059 -8.738 27.996 1.00 53.12 215 HIS A C 1
ATOM 1722 O O . HIS A 1 215 ? -10.162 -7.506 27.971 1.00 53.12 215 HIS A O 1
ATOM 1728 N N . PRO A 1 216 ? -11.150 -9.529 28.107 1.00 54.47 216 PRO A N 1
ATOM 1729 C CA . PRO A 1 216 ? -12.529 -9.027 28.018 1.00 54.47 216 PRO A CA 1
ATOM 1730 C C . PRO A 1 216 ? -12.872 -7.865 28.958 1.00 54.47 216 PRO A C 1
ATOM 1732 O O . PRO A 1 216 ? -13.700 -7.015 28.632 1.00 54.47 216 PRO A O 1
ATOM 1735 N N . SER A 1 217 ? -12.200 -7.772 30.110 1.00 54.62 217 SER A N 1
ATOM 1736 C CA . SER A 1 217 ? -12.337 -6.642 31.043 1.00 54.62 217 SER A CA 1
ATOM 1737 C C . SER A 1 217 ? -11.933 -5.284 30.447 1.00 54.62 217 SER A C 1
ATOM 1739 O O . SER A 1 217 ? -12.366 -4.253 30.955 1.00 54.62 217 SER A O 1
ATOM 1741 N N . PHE A 1 218 ? -11.121 -5.262 29.385 1.00 60.25 218 PHE A N 1
ATOM 1742 C CA . PHE A 1 218 ? -10.637 -4.045 28.728 1.00 60.25 218 PHE A CA 1
ATOM 1743 C C . PHE A 1 218 ? -11.356 -3.719 27.416 1.00 60.25 218 PHE A C 1
ATOM 1745 O O . PHE A 1 218 ? -11.103 -2.652 26.857 1.00 60.25 218 PHE A O 1
ATOM 1752 N N . PHE A 1 219 ? -12.276 -4.565 26.937 1.00 66.50 219 PHE A N 1
ATOM 1753 C CA . PHE A 1 219 ? -12.983 -4.344 25.667 1.00 66.50 219 PHE A CA 1
ATOM 1754 C C . PHE A 1 219 ? -13.675 -2.989 25.617 1.00 66.50 219 PHE A C 1
ATOM 1756 O O . PHE A 1 219 ? -13.455 -2.228 24.679 1.00 66.50 219 PHE A O 1
ATOM 1763 N N . TYR A 1 220 ? -14.425 -2.649 26.665 1.00 56.03 220 TYR A N 1
ATOM 1764 C CA . TYR A 1 220 ? -15.112 -1.364 26.768 1.00 56.03 220 TYR A CA 1
ATOM 1765 C C . TYR A 1 220 ? -14.144 -0.181 26.617 1.00 56.03 220 TYR A C 1
ATOM 1767 O O . TYR A 1 220 ? -14.315 0.671 25.746 1.00 56.03 220 TYR A O 1
ATOM 1775 N N . LYS A 1 221 ? -13.075 -0.170 27.423 1.00 70.44 221 LYS A N 1
ATOM 1776 C CA . LYS A 1 221 ? -12.070 0.901 27.419 1.00 70.44 221 LYS A CA 1
ATOM 1777 C C . LYS A 1 221 ? -11.362 1.007 26.067 1.00 70.44 221 LYS A C 1
ATOM 1779 O O . LYS A 1 221 ? -11.096 2.109 25.595 1.00 70.44 221 LYS A O 1
ATOM 1784 N N . ASN A 1 222 ? -11.077 -0.128 25.436 1.00 76.69 222 ASN A N 1
ATOM 1785 C CA . ASN A 1 222 ? -10.378 -0.175 24.159 1.00 76.69 222 ASN A CA 1
ATOM 1786 C C . ASN A 1 222 ? -11.274 0.263 22.994 1.00 76.69 222 ASN A C 1
ATOM 1788 O O . ASN A 1 222 ? -10.803 0.996 22.128 1.00 76.69 222 ASN A O 1
ATOM 1792 N N . ILE A 1 223 ? -12.554 -0.118 22.981 1.00 77.12 223 ILE A N 1
ATOM 1793 C CA . ILE A 1 223 ? -13.518 0.335 21.967 1.00 77.12 223 ILE A CA 1
ATOM 1794 C C . ILE A 1 223 ? -13.797 1.830 22.112 1.00 77.12 223 ILE A C 1
ATOM 1796 O O . ILE A 1 223 ? -13.768 2.541 21.109 1.00 77.12 223 ILE A O 1
ATOM 1800 N N . TYR A 1 224 ? -13.968 2.322 23.340 1.00 74.88 224 TYR A N 1
ATOM 1801 C CA . TYR A 1 224 ? -14.093 3.755 23.606 1.00 74.88 224 TYR A CA 1
ATOM 1802 C C . TYR A 1 224 ? -12.891 4.531 23.044 1.00 74.88 224 TYR A C 1
ATOM 1804 O O . TYR A 1 224 ? -13.060 5.461 22.257 1.00 74.88 224 TYR A O 1
ATOM 1812 N N . LEU A 1 225 ? -11.668 4.065 23.328 1.00 82.94 225 LEU A N 1
ATOM 1813 C CA . LEU A 1 225 ? -10.450 4.665 22.781 1.00 82.94 225 LEU A CA 1
ATOM 1814 C C . LEU A 1 225 ? -10.414 4.615 21.243 1.00 82.94 225 LEU A C 1
ATOM 1816 O O . LEU A 1 225 ? -9.937 5.552 20.606 1.00 82.94 225 LEU A O 1
ATOM 1820 N N . CYS A 1 226 ? -10.913 3.541 20.621 1.00 84.81 226 CYS A N 1
ATOM 1821 C CA . CYS A 1 226 ? -11.015 3.449 19.162 1.00 84.81 226 CYS A CA 1
ATOM 1822 C C . CYS A 1 226 ? -11.953 4.515 18.585 1.00 84.81 226 CYS A C 1
ATOM 1824 O O . CYS A 1 226 ? -11.601 5.135 17.583 1.00 84.81 226 CYS A O 1
ATOM 1826 N N . ILE A 1 227 ? -13.108 4.742 19.215 1.00 77.19 227 ILE A N 1
ATOM 1827 C CA . ILE A 1 227 ? -14.081 5.757 18.794 1.00 77.19 227 ILE A CA 1
ATOM 1828 C C . ILE A 1 227 ? -13.467 7.155 18.915 1.00 77.19 227 ILE A C 1
ATOM 1830 O O . ILE A 1 227 ? -13.466 7.893 17.932 1.00 77.19 227 ILE A O 1
ATOM 1834 N N . GLU A 1 228 ? -12.854 7.484 20.056 1.00 80.69 228 GLU A N 1
ATOM 1835 C CA . GLU A 1 228 ? -12.166 8.770 20.243 1.00 80.69 228 GLU A CA 1
ATOM 1836 C C . GLU A 1 228 ? -11.081 8.993 19.183 1.00 80.69 228 GLU A C 1
ATOM 1838 O O . GLU A 1 228 ? -11.015 10.053 18.560 1.00 80.69 228 GLU A O 1
ATOM 1843 N N . MET A 1 229 ? -10.256 7.974 18.917 1.00 85.56 229 MET A N 1
ATOM 1844 C CA . MET A 1 229 ? -9.230 8.060 17.878 1.00 85.56 229 MET A CA 1
ATOM 1845 C C . MET A 1 229 ? -9.841 8.293 16.491 1.00 85.56 229 MET A C 1
ATOM 1847 O O . MET A 1 229 ? -9.289 9.064 15.713 1.00 85.56 229 MET A O 1
ATOM 1851 N N . LEU A 1 230 ? -10.965 7.665 16.149 1.00 85.38 230 LEU A N 1
ATOM 1852 C CA . LEU A 1 230 ? -11.604 7.843 14.842 1.00 85.38 230 LEU A CA 1
ATOM 1853 C C . LEU A 1 230 ? -12.239 9.232 14.687 1.00 85.38 230 LEU A C 1
ATOM 1855 O O . LEU A 1 230 ? -12.071 9.851 13.635 1.00 85.38 230 LEU A O 1
ATOM 1859 N N . ILE A 1 231 ? -12.877 9.757 15.737 1.00 77.00 231 ILE A N 1
ATOM 1860 C CA . ILE A 1 231 ? -13.447 11.115 15.757 1.00 77.00 231 ILE A CA 1
ATOM 1861 C C . ILE A 1 231 ? -12.348 12.159 15.539 1.00 77.00 231 ILE A C 1
ATOM 1863 O O . ILE A 1 231 ? -12.481 13.028 14.679 1.00 77.00 231 ILE A O 1
ATOM 1867 N N . VAL A 1 232 ? -11.213 12.026 16.236 1.00 83.31 232 VAL A N 1
ATOM 1868 C CA . VAL A 1 232 ? -10.057 12.931 16.079 1.00 83.31 232 VAL A CA 1
ATOM 1869 C C . VAL A 1 232 ? -9.492 12.907 14.651 1.00 83.31 232 VAL A C 1
ATOM 1871 O O . VAL A 1 232 ? -8.914 13.892 14.200 1.00 83.31 232 VAL A O 1
ATOM 1874 N N . ASN A 1 233 ? -9.687 11.814 13.907 1.00 87.25 233 ASN A N 1
ATOM 1875 C CA . ASN A 1 233 ? -9.303 11.702 12.494 1.00 87.25 233 ASN A CA 1
ATOM 1876 C C . ASN A 1 233 ? -10.486 11.947 11.529 1.00 87.25 233 ASN A C 1
ATOM 1878 O O . ASN A 1 233 ? -10.456 11.511 10.373 1.00 87.25 233 ASN A O 1
ATOM 1882 N N . SER A 1 234 ? -11.507 12.669 11.999 1.00 88.19 234 SER A N 1
ATOM 1883 C CA . SER A 1 234 ? -12.653 13.177 11.236 1.00 88.19 234 SER A CA 1
ATOM 1884 C C . SER A 1 234 ? -13.611 12.121 10.680 1.00 88.19 234 SER A C 1
ATOM 1886 O O . SER A 1 234 ? -14.300 12.379 9.696 1.00 88.19 234 SER A O 1
ATOM 1888 N N . TYR A 1 235 ? -13.669 10.926 11.271 1.00 84.19 235 TYR A N 1
ATOM 1889 C CA . TYR A 1 235 ? -14.658 9.926 10.861 1.00 84.19 235 TYR A CA 1
ATOM 1890 C C . TYR A 1 235 ? -16.054 10.325 11.376 1.00 84.19 235 TYR A C 1
ATOM 1892 O O . TYR A 1 235 ? -16.189 10.591 12.571 1.00 84.19 235 TYR A O 1
ATOM 1900 N N . PRO A 1 236 ? -17.098 10.331 10.522 1.00 79.25 236 PRO A N 1
ATOM 1901 C CA . PRO A 1 236 ? -18.468 10.600 10.957 1.00 79.25 236 PRO A CA 1
ATOM 1902 C C . PRO A 1 236 ? -18.956 9.554 11.964 1.00 79.25 236 PRO A C 1
ATOM 1904 O O . PRO A 1 236 ? -18.713 8.361 11.767 1.00 79.25 236 PRO A O 1
ATOM 1907 N N . LEU A 1 237 ? -19.681 9.975 13.004 1.00 66.19 237 LEU A N 1
ATOM 1908 C CA . LEU A 1 237 ? -20.177 9.080 14.060 1.00 66.19 237 LEU A CA 1
ATOM 1909 C C . LEU A 1 237 ? -21.029 7.934 13.502 1.00 66.19 237 LEU A C 1
ATOM 1911 O O . LEU A 1 237 ? -20.756 6.775 13.809 1.00 66.19 237 LEU A O 1
ATOM 1915 N N . ASP A 1 238 ? -21.971 8.229 12.606 1.00 65.00 238 ASP A N 1
ATOM 1916 C CA . ASP A 1 238 ? -22.827 7.207 11.984 1.00 65.00 238 ASP A CA 1
ATOM 1917 C C . ASP A 1 238 ? -22.008 6.161 11.224 1.00 65.00 238 ASP A C 1
ATOM 1919 O O . ASP A 1 238 ? -22.269 4.957 11.285 1.00 65.00 238 ASP A O 1
ATOM 1923 N N . TYR A 1 239 ? -20.955 6.619 10.542 1.00 77.50 239 TYR A N 1
ATOM 1924 C CA . TYR A 1 239 ? -20.028 5.745 9.839 1.00 77.50 239 TYR A CA 1
ATOM 1925 C C . TYR A 1 239 ? -19.229 4.878 10.820 1.00 77.50 239 TYR A C 1
ATOM 1927 O O . TYR A 1 239 ? -19.078 3.677 10.590 1.00 77.50 239 TYR A O 1
ATOM 1935 N N . ILE A 1 240 ? -18.735 5.456 11.919 1.00 69.31 240 ILE A N 1
ATOM 1936 C CA . ILE A 1 240 ? -18.013 4.727 12.968 1.00 69.31 240 ILE A CA 1
ATOM 1937 C C . ILE A 1 240 ? -18.908 3.626 13.544 1.00 69.31 240 ILE A C 1
ATOM 1939 O O . ILE A 1 240 ? -18.530 2.455 13.499 1.00 69.31 240 ILE A O 1
ATOM 1943 N N . PHE A 1 241 ? -20.100 3.975 14.031 1.00 68.94 241 PHE A N 1
ATOM 1944 C CA . PHE A 1 241 ? -20.997 3.025 14.684 1.00 68.94 241 PHE A CA 1
ATOM 1945 C C . PHE A 1 241 ? -21.442 1.910 13.740 1.00 68.94 241 PHE A C 1
ATOM 1947 O O . PHE A 1 241 ? -21.369 0.738 14.110 1.00 68.94 241 PHE A O 1
ATOM 1954 N N . ASN A 1 242 ? -21.817 2.232 12.499 1.00 70.75 242 ASN A N 1
ATOM 1955 C CA . ASN A 1 242 ? -22.218 1.226 11.515 1.00 70.75 242 ASN A CA 1
ATOM 1956 C C . ASN A 1 242 ? -21.087 0.215 11.250 1.00 70.75 242 ASN A C 1
ATOM 1958 O O . ASN A 1 242 ? -21.285 -1.000 11.333 1.00 70.75 242 ASN A O 1
ATOM 1962 N N . ILE A 1 243 ? -19.869 0.704 10.998 1.00 78.31 243 ILE A N 1
ATOM 1963 C CA . ILE A 1 243 ? -18.725 -0.151 10.666 1.00 78.31 243 ILE A CA 1
ATOM 1964 C C . ILE A 1 243 ? -18.251 -0.972 11.873 1.00 78.31 243 ILE A C 1
ATOM 1966 O O . ILE A 1 243 ? -17.936 -2.153 11.703 1.00 78.31 243 ILE A O 1
ATOM 1970 N N . ILE A 1 244 ? -18.233 -0.394 13.080 1.00 76.12 244 ILE A N 1
ATOM 1971 C CA . ILE A 1 244 ? -17.904 -1.120 14.315 1.00 76.12 244 ILE A CA 1
ATOM 1972 C C . ILE A 1 244 ? -18.937 -2.223 14.567 1.00 76.12 244 ILE A C 1
ATOM 1974 O O . ILE A 1 244 ? -18.553 -3.382 14.718 1.00 76.12 244 ILE A O 1
ATOM 1978 N N . ASN A 1 245 ? -20.234 -1.902 14.526 1.00 72.94 245 ASN A N 1
ATOM 1979 C CA . ASN A 1 245 ? -21.309 -2.870 14.762 1.00 72.94 245 ASN A CA 1
ATOM 1980 C C . ASN A 1 245 ? -21.273 -4.014 13.748 1.00 72.94 245 ASN A C 1
ATOM 1982 O O . ASN A 1 245 ? -21.353 -5.186 14.120 1.00 72.94 245 ASN A O 1
ATOM 1986 N N . ARG A 1 246 ? -21.064 -3.690 12.467 1.00 74.94 246 ARG A N 1
ATOM 1987 C CA . ARG A 1 246 ? -20.887 -4.694 11.415 1.00 74.94 246 ARG A CA 1
ATOM 1988 C C . ARG A 1 246 ? -19.698 -5.609 11.706 1.00 74.94 246 ARG A C 1
ATOM 1990 O O . ARG A 1 246 ? -19.815 -6.820 11.535 1.00 74.94 246 ARG A O 1
ATOM 1997 N N . ARG A 1 247 ? -18.558 -5.057 12.137 1.00 81.69 247 ARG A N 1
ATOM 1998 C CA . ARG A 1 247 ? -17.357 -5.858 12.411 1.00 81.69 247 ARG A CA 1
ATOM 1999 C C . ARG A 1 247 ? -17.537 -6.762 13.622 1.00 81.69 247 ARG A C 1
ATOM 2001 O O . ARG A 1 247 ? -17.201 -7.938 13.531 1.00 81.69 247 ARG A O 1
ATOM 2008 N N . ILE A 1 248 ? -18.098 -6.229 14.706 1.00 70.25 248 ILE A N 1
ATOM 2009 C CA . ILE A 1 248 ? -18.420 -6.987 15.917 1.00 70.25 248 ILE A CA 1
ATOM 2010 C C . ILE A 1 248 ? -19.344 -8.154 15.562 1.00 70.25 248 ILE A C 1
ATOM 2012 O O . ILE A 1 248 ? -19.041 -9.290 15.916 1.00 70.25 248 ILE A O 1
ATOM 2016 N N . LYS A 1 249 ? -20.398 -7.908 14.772 1.00 68.19 249 LYS A N 1
ATOM 2017 C CA . LYS A 1 249 ? -21.315 -8.955 14.303 1.00 68.19 249 LYS A CA 1
ATOM 2018 C C . LYS A 1 249 ? -20.583 -10.077 13.554 1.00 68.19 249 LYS A C 1
ATOM 2020 O O . LYS A 1 249 ? -20.749 -11.239 13.906 1.00 68.19 249 LYS A O 1
ATOM 2025 N N . CYS A 1 250 ? -19.708 -9.739 12.605 1.00 69.69 250 CYS A N 1
ATOM 2026 C CA . CYS A 1 250 ? -18.921 -10.742 11.878 1.00 69.69 250 CYS A CA 1
ATOM 2027 C C . CYS A 1 250 ? -17.956 -11.535 12.779 1.00 69.69 250 CYS A C 1
ATOM 2029 O O . CYS A 1 250 ? -17.726 -12.719 12.539 1.00 69.69 250 CYS A O 1
ATOM 2031 N N . LEU A 1 251 ? -17.351 -10.898 13.789 1.00 63.16 251 LEU A N 1
ATOM 2032 C CA . LEU A 1 251 ? -16.472 -11.587 14.742 1.00 63.16 251 LEU A CA 1
ATOM 2033 C C . LEU A 1 251 ? -17.263 -12.570 15.614 1.00 63.16 251 LEU A C 1
ATOM 2035 O O . LEU A 1 251 ? -16.798 -13.680 15.850 1.00 63.16 251 LEU A O 1
ATOM 2039 N N . ILE A 1 252 ? -18.476 -12.197 16.026 1.00 58.69 252 ILE A N 1
ATOM 2040 C CA . ILE A 1 252 ? -19.377 -13.069 16.791 1.00 58.69 252 ILE A CA 1
ATOM 2041 C C . ILE A 1 252 ? -19.817 -14.271 15.952 1.00 58.69 252 ILE A C 1
ATOM 2043 O O . ILE A 1 252 ? -19.779 -15.398 16.435 1.00 58.69 252 ILE A O 1
ATOM 2047 N N . GLU A 1 253 ? -20.211 -14.049 14.696 1.00 60.34 253 GLU A N 1
ATOM 2048 C CA . GLU A 1 253 ? -20.613 -15.121 13.774 1.00 60.34 253 GLU A CA 1
ATOM 2049 C C . GLU A 1 253 ? -19.483 -16.134 13.556 1.00 60.34 253 GLU A C 1
ATOM 2051 O O . GLU A 1 253 ? -19.722 -17.338 13.586 1.00 60.34 253 GLU A O 1
ATOM 2056 N N . ARG A 1 254 ? -18.233 -15.670 13.444 1.00 56.25 254 ARG A N 1
ATOM 2057 C CA . ARG A 1 254 ? -17.058 -16.552 13.369 1.00 56.25 254 ARG A CA 1
ATOM 2058 C C . ARG A 1 254 ? -16.839 -17.393 14.623 1.00 56.25 254 ARG A C 1
ATOM 2060 O O . ARG A 1 254 ? -16.362 -18.515 14.508 1.00 56.25 254 ARG A O 1
ATOM 2067 N N . CYS A 1 255 ? -17.181 -16.877 15.800 1.00 49.19 255 CYS A N 1
ATOM 2068 C CA . CYS A 1 255 ? -17.099 -17.650 17.037 1.00 49.19 255 CYS A CA 1
ATOM 2069 C C . CYS A 1 255 ? -18.218 -18.697 17.150 1.00 49.19 255 CYS A C 1
ATOM 2071 O O . CYS A 1 255 ? -17.990 -19.722 17.778 1.00 49.19 255 CYS A O 1
ATOM 2073 N N . LYS A 1 256 ? -19.392 -18.480 16.537 1.00 44.72 256 LYS A N 1
ATOM 2074 C CA . LYS A 1 256 ? -20.511 -19.444 16.555 1.00 44.72 256 LYS A CA 1
ATOM 2075 C C . LYS A 1 256 ? -20.207 -20.721 15.770 1.00 44.72 256 LYS A C 1
ATOM 2077 O O . LYS A 1 256 ? -20.393 -21.807 16.299 1.00 44.72 256 LYS A O 1
ATOM 2082 N N . VAL A 1 257 ? -19.628 -20.588 14.574 1.00 42.53 257 VAL A N 1
ATOM 2083 C CA . VAL A 1 257 ? -19.271 -21.733 13.709 1.00 42.53 257 VAL A CA 1
ATOM 2084 C C . VAL A 1 257 ? -18.290 -22.700 14.390 1.00 42.53 257 VAL A C 1
ATOM 2086 O O . VAL A 1 257 ? -18.286 -23.887 14.093 1.00 42.53 257 VAL A O 1
ATOM 2089 N N . ASN A 1 258 ? -17.493 -22.220 15.349 1.00 37.72 258 ASN A N 1
ATOM 2090 C CA . ASN A 1 258 ? -16.558 -23.060 16.100 1.00 37.72 258 ASN A CA 1
ATOM 2091 C C . ASN A 1 258 ? -17.199 -23.813 17.286 1.00 37.72 258 ASN A C 1
ATOM 2093 O O . ASN A 1 258 ? -16.524 -24.650 17.879 1.00 37.72 258 ASN A O 1
ATOM 2097 N N . PHE A 1 259 ? -18.456 -23.526 17.651 1.00 37.06 259 PHE A N 1
ATOM 2098 C CA . PHE A 1 259 ? -19.153 -24.127 18.802 1.00 37.06 259 PHE A CA 1
ATOM 2099 C C . PHE A 1 259 ? -20.345 -25.023 18.427 1.00 37.06 259 PHE A C 1
ATOM 2101 O O . PHE A 1 259 ? -20.791 -25.792 19.274 1.00 37.06 259 PHE A O 1
ATOM 2108 N N . ASP A 1 260 ? -20.820 -24.997 17.178 1.00 35.56 260 ASP A N 1
ATOM 2109 C CA . ASP A 1 260 ? -21.950 -25.828 16.717 1.00 35.56 260 ASP A CA 1
ATOM 2110 C C . ASP A 1 260 ? -21.605 -27.333 16.557 1.00 35.56 260 ASP A C 1
ATOM 2112 O O . ASP A 1 260 ? -22.440 -28.115 16.117 1.00 35.56 260 ASP A O 1
ATOM 2116 N N . ASN A 1 261 ? -20.409 -27.773 16.973 1.00 32.84 261 ASN A N 1
ATOM 2117 C CA . ASN A 1 261 ? -20.012 -29.192 17.016 1.00 32.84 261 ASN A CA 1
ATOM 2118 C C . ASN A 1 261 ? -20.334 -29.899 18.350 1.00 32.84 261 ASN A C 1
ATOM 2120 O O . ASN A 1 261 ? -19.833 -30.994 18.599 1.00 32.84 261 ASN A O 1
ATOM 2124 N N . SER A 1 262 ? -21.156 -29.312 19.221 1.00 31.45 262 SER A N 1
ATOM 2125 C CA . SER A 1 262 ? -21.663 -30.010 20.408 1.00 31.45 262 SER A CA 1
ATOM 2126 C C . SER A 1 262 ? -23.168 -29.802 20.553 1.00 31.45 262 SER A C 1
ATOM 2128 O O . SER A 1 262 ? -23.607 -28.725 20.961 1.00 31.45 262 SER A O 1
ATOM 2130 N N . GLU A 1 263 ? -23.941 -30.837 20.213 1.00 33.06 263 GLU A N 1
ATOM 2131 C CA . GLU A 1 263 ? -25.363 -30.972 20.541 1.00 33.06 263 GLU A CA 1
ATOM 2132 C C . GLU A 1 263 ? -25.610 -30.649 22.021 1.00 33.06 263 GLU A C 1
ATOM 2134 O O . GLU A 1 263 ? -24.917 -31.166 22.899 1.00 33.06 263 GLU A O 1
ATOM 2139 N N . PHE A 1 264 ? -26.622 -29.830 22.321 1.00 30.17 264 PHE A N 1
ATOM 2140 C CA . PHE A 1 264 ? -27.173 -29.779 23.673 1.00 30.17 264 PHE A CA 1
ATOM 2141 C C . PHE A 1 264 ? -28.696 -29.655 23.647 1.00 30.17 264 PHE A C 1
ATOM 2143 O O . PHE A 1 264 ? -29.271 -28.677 23.165 1.00 30.17 264 PHE A O 1
ATOM 2150 N N . SER A 1 265 ? -29.316 -30.704 24.171 1.00 25.23 265 SER A N 1
ATOM 2151 C CA . SER A 1 265 ? -30.741 -30.974 24.281 1.00 25.23 265 SER A CA 1
ATOM 2152 C C . SER A 1 265 ? -31.452 -29.987 25.217 1.00 25.23 265 SER A C 1
ATOM 2154 O O . SER A 1 265 ? -30.951 -29.647 26.289 1.00 25.23 265 SER A O 1
ATOM 2156 N N . LEU A 1 266 ? -32.651 -29.545 24.828 1.00 30.48 266 LEU A N 1
ATOM 2157 C CA . LEU A 1 266 ? -33.559 -28.737 25.648 1.00 30.48 266 LEU A CA 1
ATOM 2158 C C . LEU A 1 266 ? -34.177 -29.586 26.776 1.00 30.48 266 LEU A C 1
ATOM 2160 O O . LEU A 1 266 ? -35.112 -30.340 26.519 1.00 30.48 266 LEU A O 1
ATOM 2164 N N . ASN A 1 267 ? -33.727 -29.406 28.021 1.00 31.19 267 ASN A N 1
ATOM 2165 C CA . ASN A 1 267 ? -34.473 -29.826 29.215 1.00 31.19 267 ASN A CA 1
ATOM 2166 C C . ASN A 1 267 ? -35.147 -28.610 29.871 1.00 31.19 267 ASN A C 1
ATOM 2168 O O . ASN A 1 267 ? -34.554 -27.542 30.008 1.00 31.19 267 ASN A O 1
ATOM 2172 N N . LYS A 1 268 ? -36.424 -28.769 30.227 1.00 39.78 268 LYS A N 1
ATOM 2173 C CA . LYS A 1 268 ? -37.341 -27.723 30.698 1.00 39.78 268 LYS A CA 1
ATOM 2174 C C . LYS A 1 268 ? -37.514 -27.877 32.219 1.00 39.78 268 LYS A C 1
ATOM 2176 O O . LYS A 1 268 ? -38.266 -28.749 32.644 1.00 39.78 268 LYS A O 1
ATOM 2181 N N . ASN A 1 269 ? -36.818 -27.073 33.026 1.00 51.25 269 ASN A N 1
ATOM 2182 C CA . ASN A 1 269 ? -36.846 -27.184 34.496 1.00 51.25 269 ASN A CA 1
ATOM 2183 C C . ASN A 1 269 ? -38.074 -26.476 35.106 1.00 51.25 269 ASN A C 1
ATOM 2185 O O . ASN A 1 269 ? -38.395 -25.348 34.729 1.00 51.25 269 ASN A O 1
ATOM 2189 N N . ARG A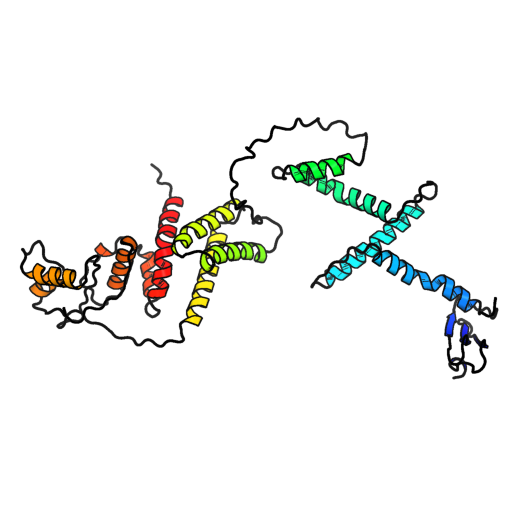 1 270 ? -38.778 -27.156 36.026 1.00 57.03 270 ARG A N 1
ATOM 2190 C CA . ARG A 1 270 ? -39.933 -26.657 36.805 1.00 57.03 270 ARG A CA 1
ATOM 2191 C C . ARG A 1 270 ? -39.536 -26.562 38.286 1.00 57.03 270 ARG A C 1
ATOM 2193 O O . ARG A 1 270 ? -38.967 -27.520 38.793 1.00 57.03 270 ARG A O 1
ATOM 2200 N N . ASN A 1 271 ? -39.854 -25.451 38.970 1.00 72.06 271 ASN A N 1
ATOM 2201 C CA . ASN A 1 271 ? -39.416 -25.208 40.362 1.00 72.06 271 ASN A CA 1
ATOM 2202 C C . ASN A 1 271 ? -40.546 -25.404 41.394 1.00 72.06 271 ASN A C 1
ATOM 2204 O O . ASN A 1 271 ? -40.290 -25.837 42.516 1.00 72.06 271 ASN A O 1
ATOM 2208 N N . CYS A 1 272 ? -41.800 -25.108 41.038 1.00 79.62 272 CYS A N 1
ATOM 2209 C CA . CYS A 1 272 ? -42.966 -25.537 41.814 1.00 79.62 272 CYS A CA 1
ATOM 2210 C C . CYS A 1 272 ? -43.393 -26.942 41.367 1.00 79.62 272 CYS A C 1
ATOM 2212 O O . CYS A 1 272 ? -43.367 -27.249 40.174 1.00 79.62 272 CYS A O 1
ATOM 2214 N N . ARG A 1 273 ? -43.772 -27.802 42.319 1.00 81.00 273 ARG A N 1
ATOM 2215 C CA . ARG A 1 273 ? -44.212 -29.174 42.012 1.00 81.00 273 ARG A CA 1
ATOM 2216 C C . ARG A 1 273 ? -45.664 -29.225 41.534 1.00 81.00 273 ARG A C 1
ATOM 2218 O O . ARG A 1 273 ? -46.024 -30.127 40.786 1.00 81.00 273 ARG A O 1
ATOM 2225 N N . ASP A 1 274 ? -46.451 -28.224 41.914 1.00 80.62 274 ASP A N 1
ATOM 2226 C CA . ASP A 1 274 ? -47.905 -28.206 41.733 1.00 80.62 274 ASP A CA 1
ATOM 2227 C C . ASP A 1 274 ? -48.365 -27.261 40.608 1.00 80.62 274 ASP A C 1
ATOM 2229 O O . ASP A 1 274 ? -49.516 -27.297 40.180 1.00 80.62 274 ASP A O 1
ATOM 2233 N N . CYS A 1 275 ? -47.467 -26.428 40.069 1.00 80.06 275 CYS A N 1
ATOM 2234 C CA . CYS A 1 275 ? -47.746 -25.591 38.902 1.00 80.06 275 CYS A CA 1
ATOM 2235 C C . CYS A 1 275 ? -46.471 -25.274 38.105 1.00 80.06 275 CYS A C 1
ATOM 2237 O O . CYS A 1 275 ? -45.358 -25.455 38.589 1.00 80.06 275 CYS A O 1
ATOM 2239 N N . ASP A 1 276 ? -46.604 -24.741 36.885 1.00 79.75 276 ASP A N 1
ATOM 2240 C CA . ASP A 1 276 ? -45.433 -24.408 36.047 1.00 79.75 276 ASP A CA 1
ATOM 2241 C C . ASP A 1 276 ? -44.694 -23.127 36.485 1.00 79.75 276 ASP A C 1
ATOM 2243 O O . ASP A 1 276 ? -43.940 -22.549 35.700 1.00 79.75 276 ASP A O 1
ATOM 2247 N N . SER A 1 277 ? -44.940 -22.640 37.703 1.00 82.00 277 SER A N 1
ATOM 2248 C CA . SER A 1 277 ? -44.317 -21.422 38.210 1.00 82.00 277 SER A CA 1
ATOM 2249 C C . SER A 1 277 ? -42.845 -21.655 38.541 1.00 82.00 277 SER A C 1
ATOM 2251 O O . SER A 1 277 ? -42.464 -22.649 39.167 1.00 82.00 277 SER A O 1
ATOM 2253 N N . THR A 1 278 ? -42.006 -20.704 38.147 1.00 85.06 278 THR A N 1
ATOM 2254 C CA . THR A 1 278 ? -40.559 -20.742 38.383 1.00 85.06 278 THR A CA 1
ATOM 2255 C C . THR A 1 278 ? -40.101 -19.505 39.141 1.00 85.06 278 THR A C 1
ATOM 2257 O O . THR A 1 278 ? -40.583 -18.403 38.891 1.00 85.06 278 THR A O 1
ATOM 2260 N N . TYR A 1 279 ? -39.142 -19.678 40.048 1.00 85.00 279 TYR A N 1
ATOM 2261 C CA . TYR A 1 279 ? -38.466 -18.580 40.742 1.00 85.00 279 TYR A CA 1
ATOM 2262 C C . TYR A 1 279 ? -36.975 -18.604 40.426 1.00 85.00 279 TYR A C 1
ATOM 2264 O O . TYR A 1 279 ? -36.352 -19.664 40.486 1.00 85.00 279 TYR A O 1
ATOM 2272 N N . VAL A 1 280 ? -36.409 -17.439 40.125 1.00 84.06 280 VAL A N 1
ATOM 2273 C CA . VAL A 1 280 ? -34.964 -17.253 39.956 1.00 84.06 280 VAL A CA 1
ATOM 2274 C C . VAL A 1 280 ? -34.480 -16.255 40.999 1.00 84.06 280 VAL A C 1
ATOM 2276 O O . VAL A 1 280 ? -35.133 -15.250 41.258 1.00 84.06 280 VAL A O 1
ATOM 2279 N N . GLY A 1 281 ? -33.327 -16.527 41.603 1.00 80.88 281 GLY A N 1
ATOM 2280 C CA . GLY A 1 281 ? -32.709 -15.605 42.545 1.00 80.88 281 GLY A CA 1
ATOM 2281 C C . GLY A 1 281 ? -31.193 -15.736 42.562 1.00 80.88 281 GLY A C 1
ATOM 2282 O O . GLY A 1 281 ? -30.649 -16.812 42.314 1.00 80.88 281 GLY A O 1
ATOM 2283 N N . GLN A 1 282 ? -30.496 -14.652 42.891 1.00 82.94 282 GLN A N 1
ATOM 2284 C CA . GLN A 1 282 ? -29.047 -14.655 43.071 1.00 82.94 282 GLN A CA 1
ATOM 2285 C C . GLN A 1 282 ? -28.631 -14.873 44.531 1.00 82.94 282 GLN A C 1
ATOM 2287 O O . GLN A 1 282 ? -29.324 -14.499 45.479 1.00 82.94 282 GLN A O 1
ATOM 2292 N N . THR A 1 283 ? -27.437 -15.435 44.729 1.00 80.81 283 THR A N 1
ATOM 2293 C CA . THR A 1 283 ? -26.795 -15.497 46.046 1.00 80.81 283 THR A CA 1
ATOM 2294 C C . THR A 1 283 ? -25.287 -15.299 45.944 1.00 80.81 283 THR A C 1
ATOM 2296 O O . THR A 1 283 ? -24.635 -15.759 45.009 1.00 80.81 283 THR A O 1
ATOM 2299 N N . LYS A 1 284 ? -24.706 -14.585 46.917 1.00 78.44 284 LYS A N 1
ATOM 2300 C CA . LYS A 1 284 ? -23.248 -14.553 47.154 1.00 78.44 284 LYS A CA 1
ATOM 2301 C C . LYS A 1 284 ? -22.805 -15.640 48.138 1.00 78.44 284 LYS A C 1
ATOM 2303 O O . LYS A 1 284 ? -21.621 -15.955 48.188 1.00 78.44 284 LYS A O 1
ATOM 2308 N N . ARG A 1 285 ? -23.734 -16.165 48.939 1.00 76.81 285 ARG A N 1
ATOM 2309 C CA . ARG A 1 285 ? -23.483 -17.211 49.936 1.00 76.81 285 ARG A CA 1
ATOM 2310 C C . ARG A 1 285 ? -23.490 -18.583 49.268 1.00 76.81 285 ARG A C 1
ATOM 2312 O O . ARG A 1 285 ? -23.887 -18.717 48.113 1.00 76.81 285 ARG A O 1
ATOM 2319 N N . GLN A 1 286 ? -23.103 -19.606 50.023 1.00 82.88 286 GLN A N 1
ATOM 2320 C CA . GLN A 1 286 ? -23.315 -20.990 49.613 1.00 82.88 286 GLN A CA 1
ATOM 2321 C C . GLN A 1 286 ? -24.808 -21.229 49.324 1.00 82.88 286 GLN A C 1
ATOM 2323 O O . GLN A 1 286 ? -25.675 -20.754 50.063 1.00 82.88 286 GLN A O 1
ATOM 2328 N N . LEU A 1 287 ? -25.102 -21.964 48.248 1.00 82.31 287 LEU A N 1
ATOM 2329 C CA . LEU A 1 287 ? -26.465 -22.220 47.766 1.00 82.31 287 LEU A CA 1
ATOM 2330 C C . LEU A 1 287 ? -27.371 -22.796 48.865 1.00 82.31 287 LEU A C 1
ATOM 2332 O O . LEU A 1 287 ? -28.481 -22.315 49.076 1.00 82.31 287 LEU A O 1
ATOM 2336 N N . GLN A 1 288 ? -26.850 -23.750 49.638 1.00 82.62 288 GLN A N 1
ATOM 2337 C CA . GLN A 1 288 ? -27.575 -24.395 50.736 1.00 82.62 288 GLN A CA 1
ATOM 2338 C C . GLN A 1 288 ? -28.016 -23.412 51.828 1.00 82.62 288 GLN A C 1
ATOM 2340 O O . GLN A 1 288 ? -29.100 -23.547 52.391 1.00 82.62 288 GLN A O 1
ATOM 2345 N N . THR A 1 289 ? -27.215 -22.382 52.112 1.00 82.38 289 THR A N 1
ATOM 2346 C CA . THR A 1 289 ? -27.596 -21.327 53.060 1.00 82.38 289 THR A CA 1
ATOM 2347 C C . THR A 1 289 ? -28.782 -20.526 52.530 1.00 82.38 289 THR A C 1
ATOM 2349 O O . THR A 1 289 ? -29.731 -20.284 53.270 1.00 82.38 289 THR A O 1
ATOM 2352 N N . ARG A 1 290 ? -28.778 -20.179 51.235 1.00 84.81 290 ARG A N 1
ATOM 2353 C CA . ARG A 1 290 ? -29.873 -19.428 50.605 1.00 84.81 290 ARG A CA 1
ATOM 2354 C C . ARG A 1 290 ? -31.181 -20.223 50.570 1.00 84.81 290 ARG A C 1
ATOM 2356 O O . ARG A 1 290 ? -32.240 -19.660 50.833 1.00 84.81 290 ARG A O 1
ATOM 2363 N N . ILE A 1 291 ? -31.106 -21.525 50.296 1.00 85.19 291 ILE A N 1
ATOM 2364 C CA . ILE A 1 291 ? -32.266 -22.430 50.325 1.00 85.19 291 ILE A CA 1
ATOM 2365 C C . ILE A 1 291 ? -32.867 -22.483 51.738 1.00 85.19 291 ILE A C 1
ATOM 2367 O O . ILE A 1 291 ? -34.075 -22.316 51.906 1.00 85.19 291 ILE A O 1
ATOM 2371 N N . LYS A 1 292 ? -32.027 -22.638 52.772 1.00 86.94 292 LYS A N 1
ATOM 2372 C CA . LYS A 1 292 ? -32.475 -22.634 54.176 1.00 86.94 292 LYS A CA 1
ATOM 2373 C C . LYS A 1 292 ? -33.144 -21.319 54.576 1.00 86.94 292 LYS A C 1
ATOM 2375 O O . LYS A 1 292 ? -34.157 -21.351 55.267 1.00 86.94 292 LYS A O 1
ATOM 2380 N N . GLU A 1 293 ? -32.609 -20.179 54.137 1.00 85.69 293 GLU A N 1
ATOM 2381 C CA . GLU A 1 293 ? -33.218 -18.863 54.373 1.00 85.69 293 GLU A CA 1
ATOM 2382 C C . GLU A 1 293 ? -34.641 -18.792 53.806 1.00 85.69 293 GLU A C 1
ATOM 2384 O O . GLU A 1 293 ? -35.560 -18.410 54.526 1.00 85.69 293 GLU A O 1
ATOM 2389 N N . HIS A 1 294 ? -34.841 -19.209 52.551 1.00 86.56 294 HIS A N 1
ATOM 2390 C CA . HIS A 1 294 ? -36.170 -19.221 51.934 1.00 86.56 294 HIS A CA 1
ATOM 2391 C C . HIS A 1 294 ? -37.130 -20.191 52.633 1.00 86.56 294 HIS A C 1
ATOM 2393 O O . HIS A 1 294 ? -38.266 -19.819 52.916 1.00 86.56 294 HIS A O 1
ATOM 2399 N N . ARG A 1 295 ? -36.671 -21.395 52.997 1.00 85.62 295 ARG A N 1
ATOM 2400 C CA . ARG A 1 295 ? -37.495 -22.379 53.719 1.00 85.62 295 ARG A CA 1
ATOM 2401 C C . ARG A 1 295 ? -37.934 -21.876 55.097 1.00 85.62 295 ARG A C 1
ATOM 2403 O O . ARG A 1 295 ? -39.071 -22.096 55.505 1.00 85.62 295 ARG A O 1
ATOM 2410 N N . ASN A 1 296 ? -37.043 -21.193 55.813 1.00 85.94 296 ASN A N 1
ATOM 2411 C CA . ASN A 1 296 ? -37.333 -20.656 57.142 1.00 85.94 296 ASN A CA 1
ATOM 2412 C C . ASN A 1 296 ? -38.177 -19.377 57.097 1.00 85.94 296 ASN A C 1
ATOM 2414 O O . ASN A 1 296 ? -38.840 -19.057 58.080 1.00 85.94 296 ASN A O 1
ATOM 2418 N N . ASN A 1 297 ? -38.183 -18.661 55.972 1.00 87.56 297 ASN A N 1
ATOM 2419 C CA . ASN A 1 297 ? -38.927 -17.416 55.821 1.00 87.56 297 ASN A CA 1
ATOM 2420 C C . ASN A 1 297 ? -40.453 -17.602 55.934 1.00 87.56 297 ASN A C 1
ATOM 2422 O O . ASN A 1 297 ? -41.120 -16.685 56.390 1.00 87.56 297 ASN A O 1
ATOM 2426 N N . ILE A 1 298 ? -40.981 -18.792 55.619 1.00 83.38 298 ILE A N 1
ATOM 2427 C CA . ILE A 1 298 ? -42.406 -19.156 55.785 1.00 83.38 298 ILE A CA 1
ATOM 2428 C C . ILE A 1 298 ? -42.855 -19.083 57.257 1.00 83.38 298 ILE A C 1
ATOM 2430 O O . ILE A 1 298 ? -44.033 -18.925 57.546 1.00 83.38 298 ILE A O 1
ATOM 2434 N N . ARG A 1 299 ? -41.918 -19.213 58.205 1.00 81.94 299 ARG A N 1
ATOM 2435 C CA . ARG A 1 299 ? -42.196 -19.154 59.651 1.00 81.94 299 ARG A CA 1
ATOM 2436 C C . ARG A 1 299 ? -42.083 -17.739 60.225 1.00 81.94 299 ARG A C 1
ATOM 2438 O O . ARG A 1 299 ? -42.206 -17.574 61.436 1.00 81.94 299 ARG A O 1
ATOM 2445 N N . MET A 1 300 ? -41.736 -16.749 59.402 1.00 81.56 300 MET A N 1
ATOM 2446 C CA . MET A 1 300 ? -41.597 -15.362 59.843 1.00 81.56 300 MET A CA 1
ATOM 2447 C C . MET A 1 300 ? -42.952 -14.648 59.811 1.00 81.56 300 MET A C 1
ATOM 2449 O O . MET A 1 300 ? -43.951 -15.203 59.371 1.00 81.56 300 MET A O 1
ATOM 2453 N N . ASP A 1 301 ? -42.986 -13.410 60.302 1.00 79.94 301 ASP A N 1
ATOM 2454 C CA . ASP A 1 301 ? -44.171 -12.566 60.169 1.00 79.94 301 ASP A CA 1
ATOM 2455 C C . ASP A 1 301 ? -44.533 -12.333 58.691 1.00 79.94 301 ASP A C 1
ATOM 2457 O O . ASP A 1 301 ? -43.643 -12.166 57.847 1.00 79.94 301 ASP A O 1
ATOM 2461 N N . SER A 1 302 ? -45.837 -12.264 58.406 1.00 77.06 302 SER A N 1
ATOM 2462 C CA . SER A 1 302 ? -46.380 -12.140 57.047 1.00 77.06 302 SER A CA 1
ATOM 2463 C C . SER A 1 302 ? -45.824 -10.949 56.263 1.00 77.06 302 SER A C 1
ATOM 2465 O O . SER A 1 302 ? -45.581 -11.059 55.062 1.00 77.06 302 SER A O 1
ATOM 2467 N N . SER A 1 303 ? -45.502 -9.844 56.945 1.00 76.06 303 SER A N 1
ATOM 2468 C CA . SER A 1 303 ? -44.900 -8.654 56.327 1.00 76.06 303 SER A CA 1
ATOM 2469 C C . SER A 1 303 ? -43.499 -8.889 55.744 1.00 76.06 303 SER A C 1
ATOM 2471 O O . SER A 1 303 ? -43.005 -8.074 54.965 1.00 76.06 303 SER A O 1
ATOM 2473 N N . LYS A 1 304 ? -42.837 -9.994 56.111 1.00 76.94 304 LYS A N 1
ATOM 2474 C CA . LYS A 1 304 ? -41.466 -10.341 55.701 1.00 76.94 304 LYS A CA 1
ATOM 2475 C C . LYS A 1 304 ? -41.413 -11.533 54.748 1.00 76.94 304 LYS A C 1
ATOM 2477 O O . LYS A 1 304 ? -40.317 -12.035 54.472 1.00 76.94 304 LYS A O 1
ATOM 2482 N N . HIS A 1 305 ? -42.557 -12.010 54.265 1.00 82.50 305 HIS A N 1
ATOM 2483 C CA . HIS A 1 305 ? -42.607 -13.139 53.348 1.00 82.50 305 HIS A CA 1
ATOM 2484 C C . HIS A 1 305 ? -41.977 -12.814 51.988 1.00 82.50 305 HIS A C 1
ATOM 2486 O O . HIS A 1 305 ? -42.213 -11.775 51.376 1.00 82.50 305 HIS A O 1
ATOM 2492 N N . SER A 1 306 ? -41.152 -13.740 51.504 1.00 84.75 306 SER A N 1
ATOM 2493 C CA . SER A 1 306 ? -40.639 -13.742 50.138 1.00 84.75 306 SER A CA 1
ATOM 2494 C C . SER A 1 306 ? -41.740 -14.136 49.151 1.00 84.75 306 SER A C 1
ATOM 2496 O O . SER A 1 306 ? -42.711 -14.780 49.537 1.00 84.75 306 SER A O 1
ATOM 2498 N N . VAL A 1 307 ? -41.557 -13.834 47.862 1.00 83.38 307 VAL A N 1
ATOM 2499 C CA . VAL A 1 307 ? -42.504 -14.238 46.801 1.00 83.38 307 VAL A CA 1
ATOM 2500 C C . VAL A 1 307 ? -42.777 -15.742 46.776 1.00 83.38 307 VAL A C 1
ATOM 2502 O O . VAL A 1 307 ? -43.898 -16.159 46.510 1.00 83.38 307 VAL A O 1
ATOM 2505 N N . ILE A 1 308 ? -41.771 -16.558 47.110 1.00 85.19 308 ILE A N 1
ATOM 2506 C CA . ILE A 1 308 ? -41.924 -18.013 47.210 1.00 85.19 308 ILE A CA 1
ATOM 2507 C C . ILE A 1 308 ? -42.820 -18.365 48.402 1.00 85.19 308 ILE A C 1
ATOM 2509 O O . ILE A 1 308 ? -43.748 -19.153 48.260 1.00 85.19 308 ILE A O 1
ATOM 2513 N N . SER A 1 309 ? -42.566 -17.762 49.567 1.00 84.50 309 SER A N 1
ATOM 2514 C CA . SER A 1 309 ? -43.342 -17.999 50.791 1.00 84.50 309 SER A CA 1
ATOM 2515 C C . SER A 1 309 ? -44.799 -17.570 50.624 1.00 84.50 309 SER A C 1
ATOM 2517 O O . SER A 1 309 ? -45.698 -18.301 51.021 1.00 84.50 309 SER A O 1
ATOM 2519 N N . GLN A 1 310 ? -45.027 -16.421 49.985 1.00 84.50 310 GLN A N 1
ATOM 2520 C CA . GLN A 1 310 ? -46.364 -15.916 49.698 1.00 84.50 310 GLN A CA 1
ATOM 2521 C C . GLN A 1 310 ? -47.112 -16.847 48.733 1.00 84.50 310 GLN A C 1
ATOM 2523 O O . GLN A 1 310 ? -48.238 -17.231 49.016 1.00 84.50 310 GLN A O 1
ATOM 2528 N N . HIS A 1 311 ? -46.459 -17.314 47.660 1.00 85.25 311 HIS A N 1
ATOM 2529 C CA . HIS A 1 311 ? -47.047 -18.288 46.731 1.00 85.25 311 HIS A CA 1
ATOM 2530 C C . HIS A 1 311 ? -47.426 -19.614 47.413 1.00 85.25 311 HIS A C 1
ATOM 2532 O O . HIS A 1 311 ? -48.482 -20.175 47.134 1.00 85.25 311 HIS A O 1
ATOM 2538 N N . ILE A 1 312 ? -46.583 -20.115 48.320 1.00 84.75 312 ILE A N 1
ATOM 2539 C CA . ILE A 1 312 ? -46.871 -21.336 49.085 1.00 84.75 312 ILE A CA 1
ATOM 2540 C C . ILE A 1 312 ? -48.103 -21.145 49.980 1.00 84.75 312 ILE A C 1
ATOM 2542 O O . ILE A 1 312 ? -48.938 -22.040 50.056 1.00 84.75 312 ILE A O 1
ATOM 2546 N N . ILE A 1 313 ? -48.229 -19.991 50.641 1.00 83.44 313 ILE A N 1
ATOM 2547 C CA . ILE A 1 313 ? -49.333 -19.709 51.570 1.00 83.44 313 ILE A CA 1
ATOM 2548 C C . ILE A 1 313 ? -50.645 -19.448 50.823 1.00 83.44 313 ILE A C 1
ATOM 2550 O O . ILE A 1 313 ? -51.670 -20.004 51.203 1.00 83.44 313 ILE A O 1
ATOM 2554 N N . ASP A 1 314 ? -50.610 -18.650 49.755 1.00 83.81 314 ASP A N 1
ATOM 2555 C CA . ASP A 1 314 ? -51.811 -18.243 49.015 1.00 83.81 314 ASP A CA 1
ATOM 2556 C C . ASP A 1 314 ? -52.462 -19.413 48.263 1.00 83.81 314 ASP A C 1
ATOM 2558 O O . ASP A 1 314 ? -53.685 -19.471 48.152 1.00 83.81 314 ASP A O 1
ATOM 2562 N N . TYR A 1 315 ? -51.650 -20.341 47.742 1.00 80.88 315 TYR A N 1
ATOM 2563 C CA . TYR A 1 315 ? -52.114 -21.431 46.873 1.00 80.88 315 TYR A CA 1
ATOM 2564 C C . TYR A 1 315 ? -51.963 -22.830 47.489 1.00 80.88 315 TYR A C 1
ATOM 2566 O O . TYR A 1 315 ? -52.380 -23.811 46.880 1.00 80.88 315 TYR A O 1
ATOM 2574 N N . GLY A 1 316 ? -51.354 -22.958 48.672 1.00 81.38 316 GLY A N 1
ATOM 2575 C CA . GLY A 1 316 ? -51.101 -24.256 49.310 1.00 81.38 316 GLY A CA 1
ATOM 2576 C C . GLY A 1 316 ? -50.116 -25.151 48.544 1.00 81.38 316 GLY A C 1
ATOM 2577 O O . GLY A 1 316 ? -50.127 -26.367 48.719 1.00 81.38 316 GLY A O 1
ATOM 2578 N N . HIS A 1 317 ? -49.287 -24.574 47.672 1.00 86.88 317 HIS A N 1
ATOM 2579 C CA . HIS A 1 317 ? -48.360 -25.314 46.815 1.00 86.88 317 HIS A CA 1
ATOM 2580 C C . HIS A 1 317 ? -47.063 -25.712 47.530 1.00 8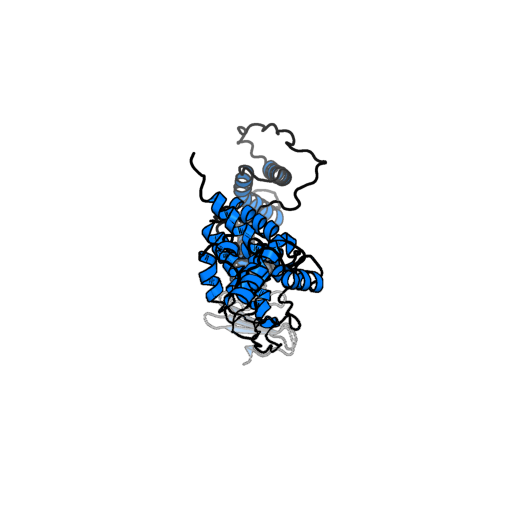6.88 317 HIS A C 1
ATOM 2582 O O . HIS A 1 317 ? -46.628 -25.097 48.503 1.00 86.88 317 HIS A O 1
ATOM 2588 N N . SER A 1 318 ? -46.378 -26.703 46.970 1.00 80.81 318 SER A N 1
ATOM 2589 C CA . SER A 1 318 ? -45.055 -27.163 47.368 1.00 80.81 318 SER A CA 1
ATOM 2590 C C . SER A 1 318 ? -43.981 -26.763 46.346 1.00 80.81 318 SER A C 1
ATOM 2592 O O . SER A 1 318 ? -44.193 -26.703 45.129 1.00 80.81 318 SER A O 1
ATOM 2594 N N . PHE A 1 319 ? -42.790 -26.452 46.857 1.00 83.44 319 PHE A N 1
ATOM 2595 C CA . PHE A 1 319 ? -41.642 -26.025 46.057 1.00 83.44 319 PHE A CA 1
ATOM 2596 C C . PHE A 1 319 ? -40.551 -27.094 46.087 1.00 83.44 319 PHE A C 1
ATOM 2598 O O . PHE A 1 319 ? -40.338 -27.723 47.128 1.00 83.44 319 PHE A O 1
ATOM 2605 N N . ASP A 1 320 ? -39.862 -27.310 44.965 1.00 82.81 320 ASP A N 1
ATOM 2606 C CA . ASP A 1 320 ? -38.754 -28.258 44.911 1.00 82.81 320 ASP A CA 1
ATOM 2607 C C . ASP A 1 320 ? -37.465 -27.620 45.443 1.00 82.81 320 ASP A C 1
ATOM 2609 O O . ASP A 1 320 ? -36.871 -26.737 44.825 1.00 82.81 320 ASP A O 1
ATOM 2613 N N . TRP A 1 321 ? -37.044 -28.060 46.628 1.00 82.81 321 TRP A N 1
ATOM 2614 C CA . TRP A 1 321 ? -35.837 -27.568 47.296 1.00 82.81 321 TRP A CA 1
ATOM 2615 C C . TRP A 1 321 ? -34.607 -28.444 47.039 1.00 82.81 321 TRP A C 1
ATOM 2617 O O . TRP A 1 321 ? -33.502 -28.049 47.411 1.00 82.81 321 TRP A O 1
ATOM 2627 N N . GLU A 1 322 ? -34.795 -29.632 46.459 1.00 77.50 322 GLU A N 1
ATOM 2628 C CA . GLU A 1 322 ? -33.740 -30.636 46.284 1.00 77.50 322 GLU A CA 1
ATOM 2629 C C . GLU A 1 322 ? -33.094 -30.527 44.900 1.00 77.50 322 GLU A C 1
ATOM 2631 O O . GLU A 1 322 ? -31.869 -30.582 44.795 1.00 77.50 322 GLU A O 1
ATOM 2636 N N . ASN A 1 323 ? -33.890 -30.259 43.860 1.00 78.06 323 ASN A N 1
ATOM 2637 C CA . ASN A 1 323 ? -33.413 -30.136 42.480 1.00 78.06 323 ASN A CA 1
ATOM 2638 C C . ASN A 1 323 ? -33.298 -28.669 42.042 1.00 78.06 323 ASN A C 1
ATOM 2640 O O . ASN A 1 323 ? -33.982 -28.217 41.128 1.00 78.06 323 ASN A O 1
ATOM 2644 N N . VAL A 1 324 ? -32.443 -27.898 42.723 1.00 79.06 324 VAL A N 1
ATOM 2645 C CA . VAL A 1 324 ? -32.182 -26.495 42.359 1.00 79.06 324 VAL A CA 1
ATOM 2646 C C . VAL A 1 324 ? -31.043 -26.408 41.347 1.00 79.06 324 VAL A C 1
ATOM 2648 O O . VAL A 1 324 ? -29.901 -26.754 41.655 1.00 79.06 324 VAL A O 1
ATOM 2651 N N . ASP A 1 325 ? -31.325 -25.855 40.169 1.00 78.19 325 ASP A N 1
ATOM 2652 C CA . ASP A 1 325 ? -30.319 -25.675 39.125 1.00 78.19 325 ASP A CA 1
ATOM 2653 C C . ASP A 1 325 ? -29.480 -24.412 39.302 1.00 78.19 325 ASP A C 1
ATOM 2655 O O . ASP A 1 325 ? -29.982 -23.302 39.508 1.00 78.19 325 ASP A O 1
ATOM 2659 N N . ILE A 1 326 ? -28.170 -24.561 39.115 1.00 78.06 326 ILE A N 1
ATOM 2660 C CA . ILE A 1 326 ? -27.257 -23.427 38.990 1.00 78.06 326 ILE A CA 1
ATOM 2661 C C . ILE A 1 326 ? -27.241 -22.997 37.524 1.00 78.06 326 ILE A C 1
ATOM 2663 O O . ILE A 1 326 ? -26.502 -23.545 36.707 1.00 78.06 326 ILE A O 1
ATOM 2667 N N . MET A 1 327 ? -28.052 -21.990 37.201 1.00 68.06 327 MET A N 1
ATOM 2668 C CA . MET A 1 327 ? -28.128 -21.440 35.844 1.00 68.06 327 MET A CA 1
ATOM 2669 C C . MET A 1 327 ? -26.840 -20.708 35.442 1.00 68.06 327 MET A C 1
ATOM 2671 O O . MET A 1 327 ? -26.452 -20.725 34.272 1.00 68.06 327 MET A O 1
ATOM 2675 N N . ASP A 1 328 ? -26.158 -20.078 36.408 1.00 60.22 328 ASP A N 1
ATOM 2676 C CA . ASP A 1 328 ? -24.995 -19.242 36.132 1.00 60.22 328 ASP A CA 1
ATOM 2677 C C . ASP A 1 328 ? -24.086 -18.988 37.354 1.00 60.22 328 ASP A C 1
ATOM 2679 O O . ASP A 1 328 ? -24.543 -18.957 38.497 1.00 60.22 328 ASP A O 1
ATOM 2683 N N . VAL A 1 329 ? -22.792 -18.742 37.107 1.00 69.38 329 VAL A N 1
ATOM 2684 C CA . VAL A 1 329 ? -21.788 -18.404 38.132 1.00 69.38 329 VAL A CA 1
ATOM 2685 C C . VAL A 1 329 ? -21.043 -17.132 37.725 1.00 69.38 329 VAL A C 1
ATOM 2687 O O . VAL A 1 329 ? -20.404 -17.068 36.676 1.00 69.38 329 VAL A O 1
ATOM 2690 N N . GLU A 1 330 ? -21.114 -16.093 38.561 1.00 66.94 330 GLU A N 1
ATOM 2691 C CA . GLU A 1 330 ? -20.486 -14.796 38.289 1.00 66.94 330 GLU A CA 1
ATOM 2692 C C . GLU A 1 330 ? -20.016 -14.116 39.583 1.00 66.94 330 GLU A C 1
ATOM 2694 O O . GLU A 1 330 ? -20.768 -13.977 40.557 1.00 66.94 330 GLU A O 1
ATOM 2699 N N . HIS A 1 331 ? -18.761 -13.662 39.597 1.00 68.06 331 HIS A N 1
ATOM 2700 C CA . HIS A 1 331 ? -18.137 -13.056 40.775 1.00 68.06 331 HIS A CA 1
ATOM 2701 C C . HIS A 1 331 ? -18.500 -11.576 40.939 1.00 68.06 331 HIS A C 1
ATOM 2703 O O . HIS A 1 331 ? -18.527 -11.070 42.063 1.00 68.06 331 HIS A O 1
ATOM 2709 N N . ASN A 1 332 ? -18.804 -10.871 39.846 1.00 68.38 332 ASN A N 1
ATOM 2710 C CA . ASN A 1 332 ? -19.156 -9.455 39.900 1.00 68.38 332 ASN A CA 1
ATOM 2711 C C . ASN A 1 332 ? -20.651 -9.244 40.205 1.00 68.38 332 ASN A C 1
ATOM 2713 O O . ASN A 1 332 ? -21.517 -9.707 39.466 1.00 68.38 332 ASN A O 1
ATOM 2717 N N . TYR A 1 333 ? -20.951 -8.465 41.248 1.00 63.03 333 TYR A N 1
ATOM 2718 C CA . TYR A 1 333 ? -22.320 -8.199 41.706 1.00 63.03 333 TYR A CA 1
ATOM 2719 C C . TYR A 1 333 ? -23.235 -7.602 40.624 1.00 63.03 333 TYR A C 1
ATOM 2721 O O . TYR A 1 333 ?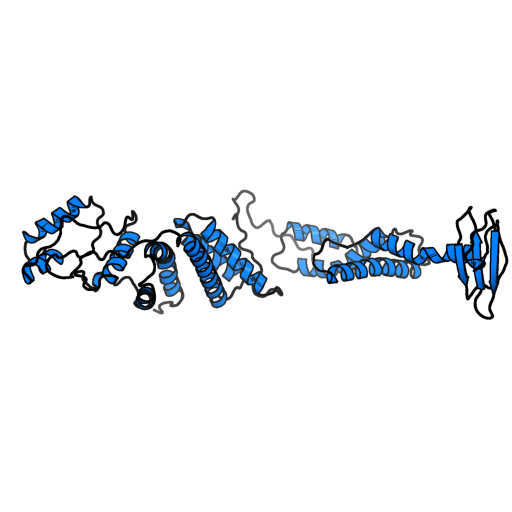 -24.324 -8.116 40.395 1.00 63.03 333 TYR A O 1
ATOM 2729 N N . LYS A 1 334 ? -22.781 -6.570 39.897 1.00 58.75 334 LYS A N 1
ATOM 2730 C CA . LYS A 1 334 ? -23.596 -5.916 38.854 1.00 58.75 334 LYS A CA 1
ATOM 2731 C C . LYS A 1 334 ? -23.907 -6.866 37.700 1.00 58.75 334 LYS A C 1
ATOM 2733 O O . LYS A 1 334 ? -25.000 -6.846 37.151 1.00 58.75 334 LYS A O 1
ATOM 2738 N N . LYS A 1 335 ? -22.943 -7.718 37.348 1.00 58.22 335 LYS A N 1
ATOM 2739 C CA . LYS A 1 335 ? -23.111 -8.731 36.301 1.00 58.22 335 LYS A CA 1
ATOM 2740 C C . LYS A 1 335 ? -24.074 -9.837 36.727 1.00 58.22 335 LYS A C 1
ATOM 2742 O O . LYS A 1 335 ? -24.840 -10.324 35.904 1.00 58.22 335 LYS A O 1
ATOM 2747 N N . ARG A 1 336 ? -24.049 -10.199 38.011 1.00 70.44 336 ARG A N 1
ATOM 2748 C CA . ARG A 1 336 ? -24.969 -11.172 38.594 1.00 70.44 336 ARG A CA 1
ATOM 2749 C C . ARG A 1 336 ? -26.412 -10.670 38.594 1.00 70.44 336 ARG A C 1
ATOM 2751 O O . ARG A 1 336 ? -27.277 -11.438 38.208 1.00 70.44 336 ARG A O 1
ATOM 2758 N N . LEU A 1 337 ? -26.646 -9.393 38.921 1.00 64.81 337 LEU A N 1
ATOM 2759 C CA . LEU A 1 337 ? -27.976 -8.770 38.823 1.00 64.81 337 LEU A CA 1
ATOM 2760 C C . LEU A 1 337 ? -28.532 -8.827 37.394 1.00 64.81 337 LEU A C 1
ATOM 2762 O O . LEU A 1 337 ? -29.685 -9.175 37.186 1.00 64.81 337 LEU A O 1
ATOM 2766 N N . ILE A 1 338 ? -27.698 -8.537 36.391 1.00 61.22 338 ILE A N 1
ATOM 2767 C CA . ILE A 1 338 ? -28.105 -8.623 34.980 1.00 61.22 338 ILE A CA 1
ATOM 2768 C C . ILE A 1 338 ? -28.419 -10.072 34.588 1.00 61.22 338 ILE A C 1
ATOM 2770 O O . ILE A 1 338 ? -29.392 -10.319 33.885 1.00 61.22 338 ILE A O 1
ATOM 2774 N N . SER A 1 339 ? -27.602 -11.028 35.032 1.00 64.31 339 SER A N 1
ATOM 2775 C CA . SER A 1 339 ? -27.833 -12.451 34.761 1.00 64.31 339 SER A CA 1
ATOM 2776 C C . SER A 1 339 ? -29.143 -12.947 35.383 1.00 64.31 339 SER A C 1
ATOM 2778 O O . SER A 1 339 ? -29.951 -13.586 34.716 1.00 64.31 339 SER A O 1
ATOM 2780 N N . GLU A 1 340 ? -29.401 -12.560 36.633 1.00 72.69 340 GLU A N 1
ATOM 2781 C CA . GLU A 1 340 ? -30.660 -12.810 37.336 1.00 72.69 340 GLU A CA 1
ATOM 2782 C C . GLU A 1 340 ? -31.855 -12.218 36.572 1.00 72.69 340 GLU A C 1
ATOM 2784 O O . GLU A 1 340 ? -32.802 -12.940 36.276 1.00 72.69 340 GLU A O 1
ATOM 2789 N N . MET A 1 341 ? -31.779 -10.950 36.153 1.00 70.88 341 MET A N 1
ATOM 2790 C CA . MET A 1 341 ? -32.821 -10.291 35.352 1.00 70.88 341 MET A CA 1
ATOM 2791 C C . MET A 1 341 ? -33.117 -11.011 34.029 1.00 70.88 341 MET A C 1
ATOM 2793 O O . MET A 1 341 ? -34.280 -11.136 33.642 1.00 70.88 341 MET A O 1
ATOM 2797 N N . LEU A 1 342 ? -32.079 -11.472 33.320 1.00 67.50 342 LEU A N 1
ATOM 2798 C CA . LEU A 1 342 ? -32.230 -12.202 32.057 1.00 67.50 342 LEU A CA 1
ATOM 2799 C C . LEU A 1 342 ? -32.968 -13.521 32.276 1.00 67.50 342 LEU A C 1
ATOM 2801 O O . LEU A 1 342 ? -33.953 -13.792 31.592 1.00 67.50 342 LEU A O 1
ATOM 2805 N N . HIS A 1 343 ? -32.542 -14.290 33.277 1.00 71.06 343 HIS A N 1
ATOM 2806 C CA . HIS A 1 343 ? -33.171 -15.560 33.609 1.00 71.06 343 HIS A CA 1
ATOM 2807 C C . HIS A 1 343 ? -34.597 -15.397 34.140 1.00 71.06 343 HIS A C 1
ATOM 2809 O O . HIS A 1 343 ? -35.428 -16.249 33.857 1.00 71.06 343 HIS A O 1
ATOM 2815 N N . ILE A 1 344 ? -34.927 -14.294 34.823 1.00 73.81 344 ILE A N 1
ATOM 2816 C CA . ILE A 1 344 ? -36.313 -13.964 35.193 1.00 73.81 344 ILE A CA 1
ATOM 2817 C C . ILE A 1 344 ? -37.170 -13.703 33.943 1.00 73.81 344 ILE A C 1
ATOM 2819 O O . ILE A 1 344 ? -38.280 -14.216 33.840 1.00 73.81 344 ILE A O 1
ATOM 2823 N N . LYS A 1 345 ? -36.671 -12.938 32.959 1.00 69.44 345 LYS A N 1
ATOM 2824 C CA . LYS A 1 345 ? -37.421 -12.631 31.722 1.00 69.44 345 LYS A CA 1
ATOM 2825 C C . LYS A 1 345 ? -37.598 -13.835 30.790 1.00 69.44 345 LYS A C 1
ATOM 2827 O O . LYS A 1 345 ? -38.494 -13.814 29.951 1.00 69.44 345 LYS A O 1
ATOM 2832 N N . GLU A 1 346 ? -36.768 -14.865 30.922 1.00 66.38 346 GLU A N 1
ATOM 2833 C CA . GLU A 1 346 ? -36.911 -16.130 30.187 1.00 66.38 346 GLU A CA 1
ATOM 2834 C C . GLU A 1 346 ? -38.046 -17.008 30.716 1.00 66.38 346 GLU A C 1
ATOM 2836 O O . GLU A 1 346 ? -38.524 -17.903 30.011 1.00 66.38 346 GLU A O 1
ATOM 2841 N N . GLN A 1 347 ? -38.501 -16.757 31.942 1.00 71.38 347 GLN A N 1
ATOM 2842 C CA . GLN A 1 347 ? -39.556 -17.543 32.558 1.00 71.38 347 GLN A CA 1
ATOM 2843 C C . GLN A 1 347 ? -40.893 -17.274 31.874 1.00 71.38 347 GLN A C 1
ATOM 2845 O O . GLN A 1 347 ? -41.345 -16.139 31.751 1.00 71.38 347 GLN A O 1
ATOM 2850 N N . SER A 1 348 ? -41.572 -18.350 31.479 1.00 68.50 348 SER A N 1
ATOM 2851 C CA . SER A 1 348 ? -42.942 -18.255 30.961 1.00 68.50 348 SER A CA 1
ATOM 2852 C C . SER A 1 348 ? -43.976 -17.935 32.052 1.00 68.50 348 SER A C 1
ATOM 2854 O O . SER A 1 348 ? -44.967 -17.271 31.766 1.00 68.50 348 SER A O 1
ATOM 2856 N N . LYS A 1 349 ? -43.731 -18.376 33.296 1.00 77.75 349 LYS A N 1
ATOM 2857 C CA . LYS A 1 349 ? -44.554 -18.114 34.491 1.00 77.75 349 LYS A CA 1
ATOM 2858 C C . LYS A 1 349 ? -43.643 -17.810 35.694 1.00 77.75 349 LYS A C 1
ATOM 2860 O O . LYS A 1 349 ? -43.450 -18.643 36.576 1.00 77.75 349 LYS A O 1
ATOM 2865 N N . GLY A 1 350 ? -42.991 -16.648 35.673 1.00 79.00 350 GLY A N 1
ATOM 2866 C CA . GLY A 1 350 ? -42.066 -16.220 36.730 1.00 79.00 350 GLY A CA 1
ATOM 2867 C C . GLY A 1 350 ? -42.778 -15.686 37.977 1.00 79.00 350 GLY A C 1
ATOM 2868 O O . GLY A 1 350 ? -43.713 -14.902 37.846 1.00 79.00 350 GLY A O 1
ATOM 2869 N N . LEU A 1 351 ? -42.327 -16.076 39.175 1.00 82.00 351 LEU A N 1
ATOM 2870 C CA . LEU A 1 351 ? -42.846 -15.560 40.460 1.00 82.00 351 LEU A CA 1
ATOM 2871 C C . LEU A 1 351 ? -42.228 -14.211 40.877 1.00 82.00 351 LEU A C 1
ATOM 2873 O O . LEU A 1 351 ? -42.722 -13.558 41.793 1.00 82.00 351 LEU A O 1
ATOM 2877 N N . ASN A 1 352 ? -41.117 -13.811 40.258 1.00 81.56 352 ASN A N 1
ATOM 2878 C CA . ASN A 1 352 ? -40.394 -12.577 40.573 1.00 81.56 352 ASN A CA 1
ATOM 2879 C C . ASN A 1 352 ? -41.212 -11.311 40.217 1.00 81.56 352 ASN A C 1
ATOM 2881 O O . ASN A 1 352 ? -41.979 -11.310 39.253 1.00 81.56 352 ASN A O 1
ATOM 2885 N N . TYR A 1 353 ? -41.030 -10.207 40.955 1.00 68.25 353 TYR A N 1
ATOM 2886 C CA . TYR A 1 353 ? -41.763 -8.957 40.706 1.00 68.25 353 TYR A CA 1
ATOM 2887 C C . TYR A 1 353 ? -41.193 -8.198 39.489 1.00 68.25 353 TYR A C 1
ATOM 2889 O O . TYR A 1 353 ? -39.984 -8.102 39.307 1.00 68.25 353 TYR A O 1
ATOM 2897 N N . MET A 1 354 ? -42.041 -7.565 38.660 1.00 53.16 354 MET A N 1
ATOM 2898 C CA . MET A 1 354 ? -41.584 -6.881 37.427 1.00 53.16 354 MET A CA 1
ATOM 2899 C C . MET A 1 354 ? -40.655 -5.673 37.660 1.00 53.16 354 MET A C 1
ATOM 2901 O O . MET A 1 354 ? -39.864 -5.334 36.773 1.00 53.16 354 MET A O 1
ATOM 2905 N N . ARG A 1 355 ? -40.714 -5.057 38.850 1.00 51.25 355 ARG A N 1
ATOM 2906 C CA . ARG A 1 355 ? -39.829 -3.950 39.267 1.00 51.25 355 ARG A CA 1
ATOM 2907 C C . ARG A 1 355 ? -38.359 -4.373 39.358 1.00 51.25 355 ARG A C 1
ATOM 2909 O O . ARG A 1 355 ? -37.469 -3.550 39.175 1.00 51.25 355 ARG A O 1
ATOM 2916 N N . ASP A 1 356 ? -38.096 -5.675 39.485 1.00 45.66 356 ASP A N 1
ATOM 2917 C CA . ASP A 1 356 ? -36.748 -6.250 39.482 1.00 45.66 356 ASP A CA 1
ATOM 2918 C C . ASP A 1 356 ? -36.058 -6.150 38.107 1.00 45.66 356 ASP A C 1
ATOM 2920 O O . ASP A 1 356 ? -34.948 -6.641 37.958 1.00 45.66 356 ASP A O 1
ATOM 2924 N N . THR A 1 357 ? -36.684 -5.529 37.090 1.00 50.50 357 THR A N 1
ATOM 2925 C CA . THR A 1 357 ? -36.146 -5.389 35.719 1.00 50.50 357 THR A CA 1
ATOM 2926 C C . THR A 1 357 ? -35.974 -3.944 35.226 1.00 50.50 357 THR A C 1
ATOM 2928 O O . THR A 1 357 ? -35.561 -3.739 34.086 1.00 50.50 357 THR A O 1
ATOM 2931 N N . GLU A 1 358 ? -36.201 -2.939 36.083 1.00 49.97 358 GLU A N 1
ATOM 2932 C CA . GLU A 1 358 ? -36.226 -1.501 35.727 1.00 49.97 358 GLU A CA 1
ATOM 2933 C C . GLU A 1 358 ? -34.911 -0.936 35.153 1.00 49.97 358 GLU A C 1
ATOM 2935 O O . GLU A 1 358 ? -34.906 0.107 34.503 1.00 49.97 358 GLU A O 1
ATOM 2940 N N . LEU A 1 359 ? -33.782 -1.626 35.336 1.00 45.88 359 LEU A N 1
ATOM 2941 C CA . LEU A 1 359 ? -32.488 -1.205 34.785 1.00 45.88 359 LEU A CA 1
ATOM 2942 C C . LEU A 1 359 ? -32.321 -1.528 33.284 1.00 45.88 359 LEU A C 1
ATOM 2944 O O . LEU A 1 359 ? -31.367 -1.058 32.666 1.00 45.88 359 LEU A O 1
ATOM 2948 N N . LEU A 1 360 ? -33.225 -2.295 32.660 1.00 49.72 360 LEU A N 1
ATOM 2949 C CA . LEU A 1 360 ? -33.143 -2.635 31.235 1.00 49.72 360 LEU A CA 1
ATOM 2950 C C . LEU A 1 360 ? -34.174 -1.841 30.410 1.00 49.72 360 LEU A C 1
ATOM 2952 O O . LEU A 1 360 ? -35.374 -2.036 30.562 1.00 49.72 360 LEU A O 1
ATOM 2956 N N . SER A 1 361 ? -33.719 -0.976 29.493 1.00 49.00 361 SER A N 1
ATOM 2957 C CA . SER A 1 361 ? -34.617 -0.273 28.555 1.00 49.00 361 SER A CA 1
ATOM 2958 C C . SER A 1 361 ? -35.437 -1.268 27.718 1.00 49.00 361 SER A C 1
ATOM 2960 O O . SER A 1 361 ? -34.882 -2.241 27.200 1.00 49.00 361 SER A O 1
ATOM 2962 N N . GLU A 1 362 ? -36.730 -0.988 27.509 1.00 47.44 362 GLU A N 1
ATOM 2963 C CA . GLU A 1 362 ? -37.636 -1.802 26.676 1.00 47.44 362 GLU A CA 1
ATOM 2964 C C . GLU A 1 362 ? -37.104 -2.067 25.260 1.00 47.44 362 GLU A C 1
ATOM 2966 O O . GLU A 1 362 ? -37.385 -3.103 24.655 1.00 47.44 362 GLU A O 1
ATOM 2971 N N . SER A 1 363 ? -36.256 -1.176 24.745 1.00 40.22 363 SER A N 1
ATOM 2972 C CA . SER A 1 363 ? -35.585 -1.351 23.456 1.00 40.22 363 SER A CA 1
ATOM 2973 C C . SER A 1 363 ? -34.753 -2.642 23.374 1.00 40.22 363 SER A C 1
ATOM 2975 O O . SER A 1 363 ? -34.713 -3.270 22.316 1.00 40.22 363 SER A O 1
ATOM 2977 N N . TYR A 1 364 ? -34.174 -3.122 24.482 1.00 44.81 364 TYR A N 1
ATOM 2978 C CA . TYR A 1 364 ? -33.468 -4.408 24.527 1.00 44.81 364 TYR A CA 1
ATOM 2979 C C . TYR A 1 364 ? -34.412 -5.614 24.570 1.00 44.81 364 TYR A C 1
ATOM 2981 O O . TYR A 1 364 ? -34.023 -6.690 24.122 1.00 44.81 364 TYR A O 1
ATOM 2989 N N . ILE A 1 365 ? -35.650 -5.452 25.047 1.00 46.84 365 ILE A N 1
ATOM 2990 C CA . ILE A 1 365 ? -36.646 -6.535 25.155 1.00 46.84 365 ILE A CA 1
ATOM 2991 C C . ILE A 1 365 ? -37.040 -7.059 23.769 1.00 46.84 365 ILE A C 1
ATOM 2993 O O . ILE A 1 365 ? -37.097 -8.269 23.551 1.00 46.84 365 ILE A O 1
ATOM 2997 N N . SER A 1 366 ? -37.210 -6.164 22.794 1.00 43.28 366 SER A N 1
ATOM 2998 C CA . SER A 1 366 ? -37.462 -6.532 21.393 1.00 43.28 366 SER A CA 1
ATOM 2999 C C . SER A 1 366 ? -36.310 -7.319 20.745 1.00 43.28 366 SER A C 1
ATOM 3001 O O . SER A 1 366 ? -36.532 -8.165 19.876 1.00 43.28 366 SER A O 1
ATOM 3003 N N . ILE A 1 367 ? -35.075 -7.083 21.196 1.00 42.56 367 ILE A N 1
ATOM 3004 C CA . ILE A 1 367 ? -33.878 -7.805 20.756 1.00 42.56 367 ILE A CA 1
ATOM 3005 C C . ILE A 1 367 ? -33.818 -9.171 21.455 1.00 42.56 367 ILE A C 1
ATOM 3007 O O . ILE A 1 367 ? -33.616 -10.181 20.787 1.00 42.56 367 ILE A O 1
ATOM 3011 N N . LEU A 1 368 ? -34.076 -9.212 22.767 1.00 43.53 368 LEU A N 1
ATOM 3012 C CA . LEU A 1 368 ? -34.144 -10.420 23.600 1.00 43.53 368 LEU A CA 1
ATOM 3013 C C . LEU A 1 368 ? -35.147 -11.451 23.060 1.00 43.53 368 LEU A C 1
ATOM 3015 O O . LEU A 1 368 ? -34.796 -12.616 22.877 1.00 43.53 368 LEU A O 1
ATOM 3019 N N . MET A 1 369 ? -36.361 -11.016 22.707 1.00 40.91 369 MET A N 1
ATOM 3020 C CA . MET A 1 369 ? -37.413 -11.882 22.151 1.00 40.91 369 MET A CA 1
ATOM 3021 C C . MET A 1 369 ? -37.018 -12.535 20.813 1.00 40.91 369 MET A C 1
ATOM 3023 O O . MET A 1 369 ? -37.527 -13.599 20.467 1.00 40.91 369 MET A O 1
ATOM 3027 N N . ARG A 1 370 ? -36.073 -11.939 20.071 1.00 41.22 370 ARG A N 1
ATOM 3028 C CA . ARG A 1 370 ? -35.579 -12.433 18.773 1.00 41.22 370 ARG A CA 1
ATOM 3029 C C . ARG A 1 370 ? -34.470 -13.489 18.894 1.00 41.22 370 ARG A C 1
ATOM 3031 O O . ARG A 1 370 ? -34.168 -14.151 17.906 1.00 41.22 370 ARG A O 1
ATOM 3038 N N . PHE A 1 371 ? -33.882 -13.662 20.083 1.00 41.88 371 PHE A N 1
ATOM 3039 C CA . PHE A 1 371 ? -32.786 -14.606 20.366 1.00 41.88 371 PHE A CA 1
ATOM 3040 C C . PHE A 1 371 ? -33.216 -15.851 21.158 1.00 41.88 371 PHE A C 1
ATOM 3042 O O . PHE A 1 371 ? -32.366 -16.637 21.569 1.00 41.88 371 PHE A O 1
ATOM 3049 N N . ARG A 1 372 ? -34.530 -16.078 21.291 1.00 39.50 372 ARG A N 1
ATOM 3050 C CA . ARG A 1 372 ? -35.204 -17.144 22.060 1.00 39.50 372 ARG A CA 1
ATOM 3051 C C . ARG A 1 372 ? -34.731 -18.592 21.791 1.00 39.50 372 ARG A C 1
ATOM 3053 O O . ARG A 1 372 ? -35.120 -19.497 22.517 1.00 39.50 372 ARG A O 1
ATOM 3060 N N . HIS A 1 373 ? -33.883 -18.815 20.783 1.00 40.62 373 HIS A N 1
ATOM 3061 C CA . HIS A 1 373 ? -33.373 -20.129 20.374 1.00 40.62 373 HIS A CA 1
ATOM 3062 C C . HIS A 1 373 ? -31.835 -20.252 20.347 1.00 40.62 373 HIS A C 1
ATOM 3064 O O . HIS A 1 373 ? -31.320 -21.259 19.874 1.00 40.62 373 HIS A O 1
ATOM 3070 N N . GLY A 1 374 ? -31.077 -19.259 20.835 1.00 36.59 374 GLY A N 1
ATOM 3071 C CA . GLY A 1 374 ? -29.611 -19.253 20.746 1.00 36.59 374 GLY A CA 1
ATOM 3072 C C . GLY A 1 374 ? -28.914 -18.944 22.070 1.00 36.59 374 GLY A C 1
ATOM 3073 O O . GLY A 1 374 ? -28.876 -17.794 22.489 1.00 36.59 374 GLY A O 1
ATOM 3074 N N . ASN A 1 375 ? -28.335 -19.985 22.672 1.00 41.81 375 ASN A N 1
ATOM 3075 C CA . ASN A 1 375 ? -27.402 -20.031 23.807 1.00 41.81 375 ASN A CA 1
ATOM 3076 C C . ASN A 1 375 ? -27.028 -18.684 24.488 1.00 41.81 375 ASN A C 1
ATOM 3078 O O . ASN A 1 375 ? -26.184 -17.907 24.025 1.00 41.81 375 ASN A O 1
ATOM 3082 N N . ILE A 1 376 ? -27.610 -18.474 25.671 1.00 42.44 376 ILE A N 1
ATOM 3083 C CA . ILE A 1 376 ? -27.480 -17.314 26.574 1.00 42.44 376 ILE A CA 1
ATOM 3084 C C . ILE A 1 376 ? -26.030 -16.973 26.939 1.00 42.44 376 ILE A C 1
ATOM 3086 O O . ILE A 1 376 ? -25.702 -15.803 27.147 1.00 42.44 376 ILE A O 1
ATOM 3090 N N . ARG A 1 377 ? -25.114 -17.954 26.946 1.00 39.69 377 ARG A N 1
ATOM 3091 C CA . ARG A 1 377 ? -23.692 -17.732 27.272 1.00 39.69 377 ARG A CA 1
ATOM 3092 C C . ARG A 1 377 ? -23.005 -16.761 26.306 1.00 39.69 377 ARG A C 1
ATOM 3094 O O . ARG A 1 377 ? -22.191 -15.944 26.736 1.00 39.69 377 ARG A O 1
ATOM 3101 N N . THR A 1 378 ? -23.358 -16.788 25.019 1.00 39.91 378 THR A N 1
ATOM 3102 C CA . THR A 1 378 ? -22.789 -15.882 24.004 1.00 39.91 378 THR A CA 1
ATOM 3103 C C . THR A 1 378 ? -23.373 -14.469 24.119 1.00 39.91 378 THR A C 1
ATOM 3105 O O . THR A 1 378 ? -22.665 -13.482 23.923 1.00 39.91 378 THR A O 1
ATOM 3108 N N . PHE A 1 379 ? -24.647 -14.354 24.503 1.00 45.53 379 PHE A N 1
ATOM 3109 C CA . PHE A 1 379 ? -25.328 -13.077 24.730 1.00 45.53 379 PHE A CA 1
ATOM 3110 C C . PHE A 1 379 ? -24.862 -12.389 26.025 1.00 45.53 379 PHE A C 1
ATOM 3112 O O . PHE A 1 379 ? -24.695 -11.168 26.062 1.00 45.53 379 PHE A O 1
ATOM 3119 N N . LYS A 1 380 ? -24.522 -13.179 27.051 1.00 41.84 380 LYS A N 1
ATOM 3120 C CA . LYS A 1 380 ? -23.926 -12.722 28.312 1.00 41.84 380 LYS A CA 1
ATOM 3121 C C . LYS A 1 380 ? -22.596 -11.991 28.090 1.00 41.84 380 LYS A C 1
ATOM 3123 O O . LYS A 1 380 ? -22.361 -10.946 28.690 1.00 41.84 380 LYS A O 1
ATOM 3128 N N . ILE A 1 381 ? -21.759 -12.464 27.163 1.00 43.59 381 ILE A N 1
ATOM 3129 C CA . ILE A 1 381 ? -20.518 -11.770 26.774 1.00 43.59 381 ILE A CA 1
ATOM 3130 C C . ILE A 1 381 ? -20.831 -10.408 26.127 1.00 43.59 381 ILE A C 1
ATOM 3132 O O . ILE A 1 381 ? -20.173 -9.423 26.452 1.00 43.59 381 ILE A O 1
ATOM 3136 N N . LEU A 1 382 ? -21.868 -10.316 25.283 1.00 40.28 382 LEU A N 1
ATOM 3137 C CA . LEU A 1 382 ? -22.263 -9.072 24.608 1.00 40.28 382 LEU A CA 1
ATOM 3138 C C . LEU A 1 382 ? -22.884 -8.025 25.541 1.00 40.28 382 LEU A C 1
ATOM 3140 O O . LEU A 1 382 ? -22.506 -6.852 25.461 1.00 40.28 382 LEU A O 1
ATOM 3144 N N . LEU A 1 383 ? -23.824 -8.411 26.411 1.00 41.69 383 LEU A N 1
ATOM 3145 C CA . LEU A 1 383 ? -24.550 -7.460 27.261 1.00 41.69 383 LEU A CA 1
ATOM 3146 C C . LEU A 1 383 ? -23.644 -6.878 28.356 1.00 41.69 383 LEU A C 1
ATOM 3148 O O . LEU A 1 383 ? -23.652 -5.671 28.606 1.00 41.69 383 LEU A O 1
ATOM 3152 N N . LEU A 1 384 ? -22.776 -7.717 28.931 1.00 43.00 384 LEU A N 1
ATOM 3153 C CA . LEU A 1 384 ? -21.799 -7.312 29.945 1.00 43.00 384 LEU A CA 1
ATOM 3154 C C . LEU A 1 384 ? -20.711 -6.374 29.397 1.00 43.00 384 LEU A C 1
ATOM 3156 O O . LEU A 1 384 ? -20.100 -5.636 30.170 1.00 43.00 384 LEU A O 1
ATOM 3160 N N . THR A 1 385 ? -20.477 -6.375 28.079 1.00 42.94 385 THR A N 1
ATOM 3161 C CA . THR A 1 385 ? -19.547 -5.446 27.408 1.00 42.94 385 THR A CA 1
ATOM 3162 C C . THR A 1 385 ? -20.194 -4.143 26.926 1.00 42.94 385 THR A C 1
ATOM 3164 O O . THR A 1 385 ? -19.481 -3.153 26.768 1.00 42.94 385 THR A O 1
ATOM 3167 N N . ASN A 1 386 ? -21.519 -4.107 26.727 1.00 43.78 386 ASN A N 1
ATOM 3168 C CA . ASN A 1 386 ? -22.219 -2.979 26.093 1.00 43.78 386 ASN A CA 1
ATOM 3169 C C . ASN A 1 386 ? -23.073 -2.114 27.033 1.00 43.78 386 ASN A C 1
ATOM 3171 O O . ASN A 1 386 ? -23.410 -0.995 26.653 1.00 43.78 386 ASN A O 1
ATOM 3175 N N . TYR A 1 387 ? -23.401 -2.561 28.249 1.00 39.94 387 TYR A N 1
ATOM 3176 C CA . TYR A 1 387 ? -24.274 -1.793 29.155 1.00 39.94 387 TYR A CA 1
ATOM 3177 C C . TYR A 1 387 ? -23.714 -0.394 29.496 1.00 39.94 387 TYR A C 1
ATOM 3179 O O . TYR A 1 387 ? -24.438 0.598 29.479 1.00 39.94 387 TYR A O 1
ATOM 3187 N N . ASN A 1 388 ? -22.394 -0.275 29.685 1.00 40.12 388 ASN A N 1
ATOM 3188 C CA . ASN A 1 388 ? -21.746 1.031 29.874 1.00 40.12 388 ASN A CA 1
ATOM 3189 C C . ASN A 1 388 ? -21.650 1.852 28.574 1.00 40.12 388 ASN A C 1
ATOM 3191 O O . ASN A 1 388 ? -21.581 3.074 28.629 1.00 40.12 388 ASN A O 1
ATOM 3195 N N . LEU A 1 389 ? -21.645 1.196 27.408 1.00 39.38 389 LEU A N 1
ATOM 3196 C CA . LEU A 1 389 ? -21.482 1.845 26.104 1.00 39.38 389 LEU A CA 1
ATOM 3197 C C . LEU A 1 389 ? -22.738 2.629 25.716 1.00 39.38 389 LEU A C 1
ATOM 3199 O O . LEU A 1 389 ? -22.632 3.734 25.203 1.00 39.38 389 LEU A O 1
ATOM 3203 N N . ILE A 1 390 ? -23.925 2.099 26.014 1.00 37.59 390 ILE A N 1
ATOM 3204 C CA . ILE A 1 390 ? -25.185 2.731 25.602 1.00 37.59 390 ILE A CA 1
ATOM 3205 C C . ILE A 1 390 ? -25.660 3.759 26.640 1.00 37.59 390 ILE A C 1
ATOM 3207 O O . ILE A 1 390 ? -26.079 4.851 26.262 1.00 37.59 390 ILE A O 1
ATOM 3211 N N . PHE A 1 391 ? -25.480 3.497 27.941 1.00 35.50 391 PHE A N 1
ATOM 3212 C CA . PHE A 1 391 ? -25.869 4.449 28.991 1.00 35.50 391 PHE A CA 1
ATOM 3213 C C . PHE A 1 391 ? -25.000 5.724 29.000 1.00 35.50 391 PHE A C 1
ATOM 3215 O O . PHE A 1 391 ? -25.499 6.817 29.266 1.00 35.50 391 PHE A O 1
ATOM 3222 N N . SER A 1 392 ? -23.709 5.624 28.648 1.00 37.69 392 SER A N 1
ATOM 3223 C CA . SER A 1 392 ? -22.835 6.799 28.499 1.00 37.69 392 SER A CA 1
ATOM 3224 C C . SER A 1 392 ? -23.040 7.545 27.176 1.00 37.69 392 SER A C 1
ATOM 3226 O O . SER A 1 392 ? -22.906 8.766 27.161 1.00 37.69 392 SER A O 1
ATOM 3228 N N . CYS A 1 393 ? -23.420 6.864 26.088 1.00 33.53 393 CYS A N 1
ATOM 3229 C CA . CYS A 1 393 ? -23.746 7.528 24.821 1.00 33.53 393 CYS A CA 1
ATOM 3230 C C . CYS A 1 393 ? -25.075 8.300 24.878 1.00 33.53 393 CYS A C 1
ATOM 3232 O O . CYS A 1 393 ? -25.150 9.388 24.319 1.00 33.53 393 CYS A O 1
ATOM 3234 N N . ILE A 1 394 ? -26.082 7.816 25.618 1.00 33.09 394 ILE A N 1
ATOM 3235 C CA . ILE A 1 394 ? -27.348 8.549 25.825 1.00 33.09 394 ILE A CA 1
ATOM 3236 C C . ILE A 1 394 ? -27.122 9.830 26.651 1.00 33.09 394 ILE A C 1
ATOM 3238 O O . ILE A 1 394 ? -27.681 10.874 26.327 1.00 33.09 394 ILE A O 1
ATOM 3242 N N . LYS A 1 395 ? -26.218 9.801 27.642 1.00 31.25 395 LYS A N 1
ATOM 3243 C CA . LYS A 1 395 ? -25.809 10.995 28.412 1.00 31.25 395 LYS A CA 1
ATOM 3244 C C . LYS A 1 395 ? -25.036 12.043 27.599 1.00 31.25 395 LYS A C 1
ATOM 3246 O O . LYS A 1 395 ? -25.016 13.203 27.986 1.00 31.25 395 LYS A O 1
ATOM 3251 N N . LEU A 1 396 ? -24.390 11.643 26.502 1.00 34.69 396 LEU A N 1
ATOM 3252 C CA . LEU A 1 396 ? -23.668 12.545 25.595 1.00 34.69 396 LEU A CA 1
ATOM 3253 C C . LEU A 1 396 ? -24.564 13.136 24.493 1.00 34.69 396 LEU A C 1
ATOM 3255 O O . LEU A 1 396 ? -24.162 14.107 23.861 1.00 34.69 396 LEU A O 1
ATOM 3259 N N . MET A 1 397 ? -25.757 12.573 24.261 1.00 29.80 397 MET A N 1
ATOM 3260 C CA . MET A 1 397 ? -26.693 13.034 23.222 1.00 29.80 397 MET A CA 1
ATOM 3261 C C . MET A 1 397 ? -27.787 13.986 23.733 1.00 29.80 397 MET A C 1
ATOM 3263 O O . MET A 1 397 ? -28.435 14.628 22.915 1.00 29.80 397 MET A O 1
ATOM 3267 N N . PHE A 1 398 ? -27.956 14.141 25.051 1.00 28.31 398 PHE A N 1
ATOM 3268 C CA . PHE A 1 398 ? -28.852 15.139 25.646 1.00 28.31 398 PHE A CA 1
ATOM 3269 C C . PHE A 1 398 ? -28.123 15.924 26.748 1.00 28.31 398 PHE A C 1
ATOM 3271 O O . PHE A 1 398 ? -28.038 15.436 27.879 1.00 28.31 398 PHE A O 1
ATOM 3278 N N . PRO A 1 399 ? -27.599 17.135 26.477 1.00 29.00 399 PRO A N 1
ATOM 3279 C CA . PRO A 1 399 ? -27.386 18.087 27.553 1.00 29.00 399 PRO A CA 1
ATOM 3280 C C . PRO A 1 399 ? -28.766 18.435 28.116 1.00 29.00 399 PRO A C 1
ATOM 3282 O O . PRO A 1 399 ? -29.625 18.954 27.407 1.00 29.00 399 PRO A O 1
ATOM 3285 N N . ILE A 1 400 ? -28.990 18.101 29.385 1.00 27.27 400 ILE A N 1
ATOM 3286 C CA . ILE A 1 400 ? -30.086 18.677 30.159 1.00 27.27 400 ILE A CA 1
ATOM 3287 C C . ILE A 1 400 ? -29.812 20.181 30.183 1.00 27.27 400 ILE A C 1
ATOM 3289 O O . ILE A 1 400 ? -28.870 20.632 30.833 1.00 27.27 400 ILE A O 1
ATOM 3293 N N . SER A 1 401 ? -30.593 20.929 29.411 1.00 28.58 401 SER A N 1
ATOM 3294 C CA . SER A 1 401 ? -30.822 22.347 29.637 1.00 28.58 401 SER A CA 1
ATOM 3295 C C . SER A 1 401 ? -31.510 22.481 30.992 1.00 28.58 401 SER A C 1
ATOM 3297 O O . SER A 1 401 ? -32.656 22.048 31.145 1.00 28.58 401 SER A O 1
ATOM 3299 N N . LEU A 1 402 ? -30.776 23.012 31.965 1.00 30.56 402 LEU A N 1
ATOM 3300 C CA . LEU A 1 402 ? -31.352 23.761 33.075 1.00 30.56 402 LEU A CA 1
ATOM 3301 C C . LEU A 1 402 ? -31.397 25.227 32.660 1.00 30.56 402 LEU A C 1
ATOM 3303 O O . LEU A 1 402 ? -30.363 25.691 32.122 1.00 30.56 402 LEU A O 1
#

Secondary structure (DSSP, 8-state):
-GGGPPPSSSSEEEEEE-SS-EEEEEEEETTEEEEEEESS-----EETTEEHHHHHHHHHTHHHHHHHHHHHHT------S-HHHHHHHHHHHHHHHHHHHHHHHH-TT------HHHHHHHHHHHHHHHHHHHHHS-TT--HHHHHHHHHHHTTS--TT---S---PPPP-SS-SSSPP-S-------TTSSS-HHHHHHHHHHHHHHHHHSS-GGGHHHHHHHHHHHHHHTT--HHHHHHHHHHHHHHHHHHHHHTTTTS--------SBSSSS-B-----SS-HHHHHHHHHHHTTS-GGG--HHHHHHHHH---B-SSS-------SSHHHHHHHHHHHHHT-TTB-S-GGGGTTS-HHHHHHHGGGTTS-HHHHHHHHHHHHHHHHHHHHHH-----

Organism: NCBI:txid456900

Sequence (402 aa):
MEMKLASKNPPETKFCHTKDITLLSHTPKKNKIVLVASTYLHTREITDGKPNIILHYNATKGGTDTFGQLCHAYSVARRTNKWPMRIFFGMLDQAAVNSRIMWRLKVTDAQESTTAIIVLKKLVAHLTHLILHQRLTGQFLRKKLQIGIKNILQSDHNPEMDDLETISFDPARRCVLCDRKKCSGRYLSFYSNHPKCIKRGIVYGLVDRAILLSHPSFFYKNIYLCIEMLIVNSYPLDYIFNIINRRIKCLIERCKVNFDNSEFSLNKNRNCRDCDSTYVGQTKRQLQTRIKEHRNNIRMDSSKHSVISQHIIDYGHSFDWENVDIMDVEHNYKKRLISEMLHIKEQSKGLNYMRDTELLSESYISILMRFRHGNIRTFKILLLTNYNLIFSCIKLMFPISL

Foldseek 3Di:
DVLPDADQDPQDKDWDDDPQKIWIWGHHDGRDIDIDIDRPDPDQDADPRHGPRVVVCVVPVCPVVVLVVQLVVDFPDDDDPDVVSVVVSSVVSNVLVVQVVVVCVVPVPDPDPDDSVNSVVVVCLVVCVVVLVVQLPDPDDDPVSNVVSVVSNVVDDDPPPPPDDPPDDDPDPDDPPDDDDPDPLDDAAPPDPDDVVVVLVLLLVQLCCLPVVDDLVCNLVSLVSSQVSNVVSPDDPVRSVVSNVVNVVVVLVVVVVVPVPDDDDDDQDAFWPPDSEDEFDDDPDDPVVVLVVLVCQLVDDPVRHDLVSCCCVVPVTDTDSPPDDDPDDDDDPVLRLVVRLLVQLLRPHYSDDPVSNVLDDCVVVVVSVVCNPPDVVSVSSVCVSCSCVVVVVVVVVDDPDD

InterPro domains:
  IPR029526 PiggyBac transposable element-derived protein [PF13843] (14-99)
  IPR035901 GIY-YIG endonuclease superfamily [G3DSA:3.40.1440.10] (269-357)
  IPR035901 GIY-YIG endonuclease superfamily [SSF82771] (276-339)
  IPR058912 Helix-turn-helix domain, animal [PF26215] (186-245)